Protein 3A1S (pdb70)

Structure (mmCIF, N/CA/C/O backbone):
data_3A1S
#
_entry.id   3A1S
#
_cell.length_a   107.166
_cell.length_b   109.723
_cell.length_c   46.496
_cell.angle_alpha   90.00
_cell.angle_beta   90.00
_cell.angle_gamma   90.00
#
_symmetry.space_group_name_H-M   'P 21 21 2'
#
loop_
_entity.id
_entity.type
_entity.pdbx_description
1 polymer 'Iron(II) transport protein B'
2 non-polymer "GUANOSINE-5'-DIPHOSPHATE"
3 non-polymer 'MAGNESIUM ION'
4 non-polymer (4R)-2-METHYLPENTANE-2,4-DIOL
5 non-polymer (4S)-2-METHYL-2,4-PENTANEDIOL
6 water water
#
loop_
_atom_site.group_PDB
_atom_site.id
_atom_site.type_symbol
_atom_site.label_atom_id
_atom_site.label_alt_id
_atom_site.label_comp_id
_atom_site.label_asym_id
_atom_site.label_entity_id
_atom_site.label_seq_id
_atom_site.pdbx_PDB_ins_code
_atom_site.Cartn_x
_atom_site.Cartn_y
_atom_site.Cartn_z
_atom_site.occupancy
_atom_site.B_iso_or_equiv
_atom_site.auth_seq_id
_atom_site.auth_comp_id
_atom_site.auth_asym_id
_atom_site.auth_atom_id
_atom_site.pdbx_PDB_model_num
ATOM 1 N N . LEU A 1 3 ? 0.010 15.774 -40.429 1.00 31.58 14 LEU A N 1
ATOM 2 C CA . LEU A 1 3 ? 0.144 15.289 -39.061 1.00 35.32 14 LEU A CA 1
ATOM 3 C C . LEU A 1 3 ? -1.015 14.377 -38.661 1.00 39.61 14 LEU A C 1
ATOM 4 O O . LEU A 1 3 ? -2.128 14.504 -39.175 1.00 33.00 14 LEU A O 1
ATOM 9 N N . HIS A 1 4 ? -0.741 13.456 -37.742 1.00 39.03 15 HIS A N 1
ATOM 10 C CA . HIS A 1 4 ? -1.770 12.581 -37.190 1.00 43.27 15 HIS A CA 1
ATOM 11 C C . HIS A 1 4 ? -2.247 13.132 -35.850 1.00 34.24 15 HIS A C 1
ATOM 12 O O . HIS A 1 4 ? -1.633 12.885 -34.813 1.00 37.60 15 HIS A O 1
ATOM 27 N N . VAL A 1 6 ? -4.467 14.134 -32.508 1.00 24.16 17 VAL A N 1
ATOM 28 C CA . VAL A 1 6 ? -5.394 13.719 -31.470 1.00 24.45 17 VAL A CA 1
ATOM 29 C C . VAL A 1 6 ? -5.626 14.923 -30.582 1.00 23.35 17 VAL A C 1
ATOM 30 O O . VAL A 1 6 ? -4.678 15.460 -30.014 1.00 24.32 17 VAL A O 1
ATOM 34 N N . LYS A 1 7 ? -6.875 15.365 -30.474 1.00 18.24 18 LYS A N 1
ATOM 35 C CA . LYS A 1 7 ? -7.188 16.489 -29.605 1.00 19.58 18 LYS A CA 1
ATOM 36 C C . LYS A 1 7 ? -7.670 15.996 -28.242 1.00 18.63 18 LYS A C 1
ATOM 37 O O . LYS A 1 7 ? -8.611 15.208 -28.147 1.00 19.43 18 LYS A O 1
ATOM 43 N N . VAL A 1 8 ? -7.012 16.467 -27.190 1.00 18.04 19 VAL A N 1
ATOM 44 C CA . VAL A 1 8 ? -7.267 15.977 -25.845 1.00 15.64 19 VAL A CA 1
ATOM 45 C C . VAL A 1 8 ? -7.565 17.144 -24.918 1.00 15.18 19 VAL A C 1
ATOM 46 O O . VAL A 1 8 ? -6.821 18.125 -24.885 1.00 18.47 19 VAL A O 1
ATOM 50 N N . ALA A 1 9 ? -8.661 17.040 -24.173 1.00 14.07 20 ALA A N 1
ATOM 51 C CA . ALA A 1 9 ? -9.000 18.042 -23.173 1.00 16.16 20 ALA A CA 1
ATOM 52 C C . ALA A 1 9 ? -8.541 17.576 -21.802 1.00 14.44 20 ALA A C 1
ATOM 53 O O . ALA A 1 9 ? -8.704 16.406 -21.456 1.00 15.13 20 ALA A O 1
ATOM 55 N N . LEU A 1 10 ? -7.969 18.497 -21.031 1.00 13.77 21 LEU A N 1
ATOM 56 C CA . LEU A 1 10 ? -7.622 18.240 -19.639 1.00 12.66 21 LEU A CA 1
ATOM 57 C C . LEU A 1 10 ? -8.699 18.847 -18.765 1.00 13.25 21 LEU A C 1
ATOM 58 O O . LEU A 1 10 ? -8.856 20.075 -18.718 1.00 12.10 21 LEU A O 1
ATOM 63 N N . ALA A 1 11 ? -9.453 17.986 -18.091 1.00 13.03 22 ALA A N 1
ATOM 64 C CA . ALA A 1 11 ? -10.490 18.431 -17.179 1.00 11.32 22 ALA A CA 1
ATOM 65 C C . ALA A 1 11 ? -10.088 18.121 -15.749 1.00 10.93 22 ALA A C 1
ATOM 66 O O . ALA A 1 11 ? -9.360 17.156 -15.494 1.00 13.54 22 ALA A O 1
ATOM 68 N N . GLY A 1 12 ? -10.555 18.935 -14.811 1.00 11.30 23 GLY A N 1
ATOM 69 C CA . GLY A 1 12 ? -10.293 18.656 -13.409 1.00 10.81 23 GLY A CA 1
ATOM 70 C C . GLY A 1 12 ? -10.731 19.767 -12.487 1.00 10.18 23 GLY A C 1
ATOM 71 O O . GLY A 1 12 ? -10.991 20.884 -12.932 1.00 13.65 23 GLY A O 1
ATOM 72 N N . CYS A 1 13 ? -10.800 19.460 -11.196 1.00 10.69 24 CYS A N 1
ATOM 73 C CA . CYS A 1 13 ? -11.109 20.469 -10.193 1.00 10.55 24 CYS A CA 1
ATOM 74 C C . CYS A 1 13 ? -9.943 21.432 -10.093 1.00 10.26 24 CYS A C 1
ATOM 75 O O . CYS A 1 13 ? -8.849 21.125 -10.542 1.00 10.93 24 CYS A O 1
ATOM 78 N N . PRO A 1 14 ? -10.169 22.606 -9.496 1.00 10.34 25 PRO A N 1
ATOM 79 C CA . PRO A 1 14 ? -9.021 23.481 -9.239 1.00 10.71 25 PRO A CA 1
ATOM 80 C C . PRO A 1 14 ? -7.981 22.809 -8.340 1.00 14.58 25 PRO A C 1
ATOM 81 O O . PRO A 1 14 ? -8.339 22.024 -7.462 1.00 13.93 25 PRO A O 1
ATOM 85 N N . ASN A 1 15 ? -6.707 23.114 -8.567 1.00 9.72 26 ASN A N 1
ATOM 86 C CA . ASN A 1 15 ? -5.643 22.701 -7.662 1.00 10.36 26 ASN A CA 1
ATOM 87 C C . ASN A 1 15 ? -5.461 21.187 -7.562 1.00 11.55 26 ASN A C 1
ATOM 88 O O . ASN A 1 15 ? -5.178 20.665 -6.489 1.00 14.61 26 ASN A O 1
ATOM 93 N N . VAL A 1 16 ? -5.610 20.485 -8.680 1.00 12.39 27 VAL A N 1
ATOM 94 C CA . VAL A 1 16 ? -5.393 19.042 -8.685 1.00 12.74 27 VAL A CA 1
ATOM 95 C C . VAL A 1 16 ? -4.083 18.632 -9.357 1.00 12.34 27 VAL A C 1
ATOM 96 O O . VAL A 1 16 ? -3.674 17.471 -9.272 1.00 16.54 27 VAL A O 1
ATOM 100 N N . GLY A 1 17 ? -3.434 19.574 -10.034 1.00 11.37 28 GLY A N 1
ATOM 101 C CA . GLY A 1 17 ? -2.206 19.273 -10.748 1.00 10.47 28 GLY A CA 1
ATOM 102 C C . GLY A 1 17 ? -2.320 19.349 -12.262 1.00 11.63 28 GLY A C 1
ATOM 103 O O . GLY A 1 17 ? -1.475 18.802 -12.982 1.00 13.56 28 GLY A O 1
ATOM 104 N N . LYS A 1 18 ? -3.356 20.026 -12.756 1.00 11.51 29 LYS A N 1
ATOM 105 C CA . LYS A 1 18 ? -3.564 20.140 -14.200 1.00 13.54 29 LYS A CA 1
ATOM 106 C C . LYS A 1 18 ? -2.444 20.911 -14.895 1.00 12.18 29 LYS A C 1
ATOM 107 O O . LYS A 1 18 ? -1.891 20.449 -15.898 1.00 13.63 29 LYS A O 1
ATOM 113 N N . THR A 1 19 ? -2.132 22.100 -14.388 1.00 11.40 30 THR A N 1
ATOM 114 C CA . THR A 1 19 ? -1.083 22.915 -14.986 1.00 12.08 30 THR A CA 1
ATOM 115 C C . THR A 1 19 ? 0.227 22.149 -15.033 1.00 12.99 30 THR A C 1
ATOM 116 O O . THR A 1 19 ? 0.934 22.170 -16.038 1.00 14.48 30 THR A O 1
ATOM 120 N N . SER A 1 20 ? 0.555 21.472 -13.939 1.00 11.44 31 SER A N 1
ATOM 121 C CA . SER A 1 20 ? 1.818 20.745 -13.867 1.00 12.51 31 SER A CA 1
ATOM 122 C C . SER A 1 20 ? 1.878 19.599 -14.886 1.00 13.70 31 SER A C 1
ATOM 123 O O . SER A 1 20 ? 2.903 19.401 -15.544 1.00 14.34 31 SER A O 1
ATOM 126 N N . LEU A 1 21 ? 0.784 18.850 -15.014 1.00 14.23 32 LEU A N 1
ATOM 127 C CA . LEU A 1 21 ? 0.716 17.759 -15.984 1.00 11.50 32 LEU A CA 1
ATOM 128 C C . LEU A 1 21 ? 0.781 18.313 -17.408 1.00 11.55 32 LEU A C 1
ATOM 129 O O . LEU A 1 21 ? 1.504 17.785 -18.260 1.00 12.93 32 LEU A O 1
ATOM 134 N N . PHE A 1 22 ? 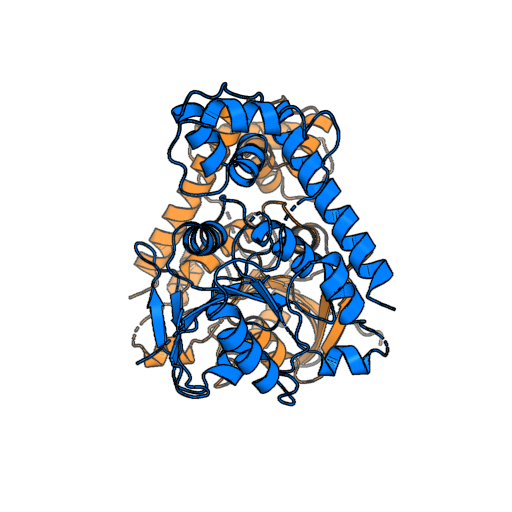0.035 19.391 -17.649 1.00 11.07 33 PHE A N 1
ATOM 135 C CA . PHE A 1 22 ? 0.066 20.094 -18.926 1.00 12.08 33 PHE A CA 1
ATOM 136 C C . PHE A 1 22 ? 1.509 20.470 -19.291 1.00 14.83 33 PHE A C 1
ATOM 137 O O . PHE A 1 22 ? 1.986 20.186 -20.397 1.00 15.62 33 PHE A O 1
ATOM 145 N N . ASN A 1 23 ? 2.204 21.108 -18.354 1.00 13.87 34 ASN A N 1
ATOM 146 C CA . ASN A 1 23 ? 3.591 21.514 -18.564 1.00 14.33 34 ASN A CA 1
ATOM 147 C C . ASN A 1 23 ? 4.526 20.329 -18.799 1.00 14.41 34 ASN A C 1
ATOM 148 O O . ASN A 1 23 ? 5.404 20.382 -19.665 1.00 16.53 34 ASN A O 1
ATOM 153 N N . ALA A 1 24 ? 4.345 19.267 -18.019 1.00 14.17 35 ALA A N 1
ATOM 154 C CA . ALA A 1 24 ? 5.183 18.077 -18.152 1.00 13.29 35 ALA A CA 1
ATOM 155 C C . ALA A 1 24 ? 5.035 17.426 -19.530 1.00 15.41 35 ALA A C 1
ATOM 156 O O . ALA A 1 24 ? 6.004 16.885 -20.083 1.00 19.71 35 ALA A O 1
ATOM 158 N N . LEU A 1 25 ? 3.830 17.494 -20.088 1.00 16.73 36 LEU A N 1
ATOM 159 C CA . LEU A 1 25 ? 3.547 16.893 -21.389 1.00 16.51 36 LEU A CA 1
ATOM 160 C C . LEU A 1 25 ? 3.942 17.782 -22.573 1.00 18.69 36 LEU A C 1
ATOM 161 O O . LEU A 1 25 ? 4.406 17.273 -23.595 1.00 20.21 36 LEU A O 1
ATOM 166 N N . THR A 1 26 ? 3.761 19.098 -22.444 1.00 18.26 37 THR A N 1
ATOM 167 C CA . THR A 1 26 ? 3.949 20.003 -23.583 1.00 16.59 37 THR A CA 1
ATOM 168 C C . THR A 1 26 ? 5.239 20.821 -23.551 1.00 21.63 37 THR A C 1
ATOM 169 O O . THR A 1 26 ? 5.653 21.371 -24.574 1.00 20.82 37 THR A O 1
ATOM 173 N N . GLY A 1 27 ? 5.868 20.910 -22.386 1.00 20.12 38 GLY A N 1
ATOM 174 C CA . GLY A 1 27 ? 7.068 21.715 -22.248 1.00 19.82 38 GLY A CA 1
ATOM 175 C C . GLY A 1 27 ? 6.821 23.162 -22.630 1.00 21.32 38 GLY A C 1
ATOM 176 O O . GLY A 1 27 ? 5.894 23.800 -22.123 1.00 21.02 38 GLY A O 1
ATOM 177 N N . THR A 1 28 ? 7.650 23.685 -23.528 1.00 24.60 39 THR A N 1
ATOM 178 C CA . THR A 1 28 ? 7.535 25.075 -23.955 1.00 29.47 39 THR A CA 1
ATOM 179 C C . THR A 1 28 ? 6.580 25.252 -25.136 1.00 26.67 39 THR A C 1
ATOM 180 O O . THR A 1 28 ? 6.358 26.370 -25.591 1.00 23.36 39 THR A O 1
ATOM 184 N N . LYS A 1 29 ? 6.024 24.151 -25.632 1.00 22.19 40 LYS A N 1
ATOM 185 C CA . LYS A 1 29 ? 5.153 24.196 -26.803 1.00 22.67 40 LYS A CA 1
ATOM 186 C C . LYS A 1 29 ? 3.704 24.468 -26.397 1.00 19.26 40 LYS A C 1
ATOM 187 O O . LYS A 1 29 ? 2.837 23.603 -26.508 1.00 17.81 40 LYS A O 1
ATOM 193 N N . GLN A 1 30 ? 3.449 25.673 -25.909 1.00 19.88 41 GLN A N 1
ATOM 194 C CA . GLN A 1 30 ? 2.113 26.042 -25.471 1.00 19.67 41 GLN A CA 1
ATOM 195 C C . GLN A 1 30 ? 1.885 27.522 -25.699 1.00 15.70 41 GLN A C 1
ATOM 196 O O . GLN A 1 30 ? 2.835 28.301 -25.820 1.00 18.87 41 GLN A O 1
ATOM 202 N N . TYR A 1 31 ? 0.619 27.909 -25.771 1.00 16.56 42 TYR A N 1
ATOM 203 C CA . TYR A 1 31 ? 0.279 29.304 -25.980 1.00 16.52 42 TYR A CA 1
ATOM 204 C C . TYR A 1 31 ? -1.086 29.607 -25.391 1.00 19.56 42 TYR A C 1
ATOM 205 O O . TYR A 1 31 ? -1.870 28.697 -25.101 1.00 16.83 42 TYR A O 1
ATOM 214 N N . VAL A 1 32 ? -1.358 30.893 -25.211 1.00 18.39 43 VAL A N 1
ATOM 215 C CA . VAL A 1 32 ? -2.596 31.329 -24.589 1.00 22.69 43 VAL A CA 1
ATOM 216 C C . VAL A 1 32 ? -3.370 32.264 -25.502 1.00 19.92 43 VAL A C 1
ATOM 217 O O . VAL A 1 32 ? -2.791 32.984 -26.320 1.00 21.68 43 VAL A O 1
ATOM 221 N N . ALA A 1 33 ? -4.686 32.241 -25.346 1.00 24.34 44 ALA A N 1
ATOM 222 C CA . ALA A 1 33 ? -5.581 33.111 -26.087 1.00 23.87 44 ALA A CA 1
ATOM 223 C C . ALA A 1 33 ? -6.805 33.296 -25.214 1.00 25.79 44 ALA A C 1
ATOM 224 O O . ALA A 1 33 ? -6.722 33.169 -23.995 1.00 27.56 44 ALA A O 1
ATOM 226 N N . ASN A 1 34 ? -7.942 33.591 -25.827 1.00 23.11 45 ASN A N 1
ATOM 227 C CA . ASN A 1 34 ? -9.187 33.673 -25.076 1.00 27.38 45 ASN A CA 1
ATOM 228 C C . ASN A 1 34 ? -10.197 32.671 -25.605 1.00 20.87 45 ASN A C 1
ATOM 229 O O . ASN A 1 34 ? -10.154 32.297 -26.781 1.00 23.87 45 ASN A O 1
ATOM 234 N N . TRP A 1 35 ? -11.095 32.219 -24.738 1.00 20.24 46 TRP A N 1
ATOM 235 C CA . TRP A 1 35 ? -12.221 31.426 -25.195 1.00 19.50 46 TRP A CA 1
ATOM 236 C C . TRP A 1 35 ? -13.146 32.362 -25.967 1.00 23.23 46 TRP A C 1
ATOM 237 O O . TRP A 1 35 ? -13.246 33.547 -25.640 1.00 29.07 46 TRP A O 1
ATOM 248 N N . PRO A 1 36 ? -13.802 31.840 -27.012 1.00 29.26 47 PRO A N 1
ATOM 249 C CA . PRO A 1 36 ? -14.628 32.666 -27.901 1.00 35.85 47 PRO A CA 1
ATOM 250 C C . PRO A 1 36 ? -15.632 33.529 -27.142 1.00 37.28 47 PRO A C 1
ATOM 251 O O . PRO A 1 36 ? -16.366 33.025 -26.293 1.00 33.59 47 PRO A O 1
ATOM 255 N N . GLY A 1 37 ? -15.650 34.822 -27.446 1.00 32.34 48 GLY A N 1
ATOM 256 C CA . GLY A 1 37 ? -16.669 35.713 -26.922 1.00 33.19 48 GLY A CA 1
ATOM 257 C C . GLY A 1 37 ? -16.464 36.161 -25.489 1.00 37.50 48 GLY A C 1
ATOM 258 O O . GLY A 1 37 ? -17.216 36.991 -24.984 1.00 41.24 48 GLY A O 1
ATOM 259 N N . VAL A 1 38 ? -15.455 35.610 -24.822 1.00 32.07 49 VAL A N 1
ATOM 260 C CA . VAL A 1 38 ? -15.136 36.038 -23.465 1.00 30.76 49 VAL A CA 1
ATOM 261 C C . VAL A 1 38 ? -13.660 36.387 -23.336 1.00 32.73 49 VAL A C 1
ATOM 262 O O . VAL A 1 38 ? -12.867 36.140 -24.246 1.00 35.88 49 VAL A O 1
ATOM 266 N N . THR A 1 39 ? -13.298 36.967 -22.199 1.00 30.78 50 THR A N 1
ATOM 267 C CA . THR A 1 39 ? -11.923 37.374 -21.961 1.00 38.00 50 THR A CA 1
ATOM 268 C C . THR A 1 39 ? -11.175 36.303 -21.177 1.00 34.12 50 THR A C 1
ATOM 269 O O . THR A 1 39 ? -9.986 36.444 -20.896 1.00 39.40 50 THR A O 1
ATOM 273 N N . VAL A 1 40 ? -11.878 35.225 -20.838 1.00 30.14 51 VAL A N 1
ATOM 274 C CA . VAL A 1 40 ? -11.283 34.121 -20.091 1.00 25.06 51 VAL A CA 1
ATOM 275 C C . VAL A 1 40 ? -10.206 33.423 -20.914 1.00 22.60 51 VAL A C 1
ATOM 276 O O . VAL A 1 40 ? -10.437 33.046 -22.061 1.00 24.11 51 VAL A O 1
ATOM 280 N N . GLU A 1 41 ? -9.032 33.246 -20.316 1.00 27.31 52 GLU A N 1
ATOM 281 C CA . GLU A 1 41 ? -7.879 32.694 -21.020 1.00 25.90 52 GLU A CA 1
ATOM 282 C C . GLU A 1 41 ? -8.037 31.217 -21.397 1.00 23.48 52 GLU A C 1
ATOM 283 O O . GLU A 1 41 ? -8.513 30.404 -20.604 1.00 24.50 52 GLU A O 1
ATOM 289 N N . LYS A 1 42 ? -7.643 30.893 -22.624 1.00 20.88 53 LYS A N 1
ATOM 290 C CA . LYS A 1 42 ? -7.612 29.518 -23.105 1.00 18.48 53 LYS A CA 1
ATOM 291 C C . LYS A 1 42 ? -6.161 29.110 -23.313 1.00 20.32 53 LYS A C 1
ATOM 292 O O . LYS A 1 42 ? -5.413 29.804 -24.002 1.00 23.49 53 LYS A O 1
ATOM 298 N N . LYS A 1 43 ? -5.761 27.990 -22.720 1.00 17.58 54 LYS A N 1
ATOM 299 C CA . LYS A 1 43 ? -4.390 27.505 -22.866 1.00 16.74 54 LYS A CA 1
ATOM 300 C C . LYS A 1 43 ? -4.316 26.202 -23.668 1.00 14.85 54 LYS A C 1
ATOM 301 O O . LYS A 1 43 ? -5.011 25.227 -23.367 1.00 15.61 54 LYS A O 1
ATOM 307 N N . GLU A 1 44 ? -3.466 26.195 -24.687 1.00 14.36 55 GLU A N 1
ATOM 308 C CA . GLU A 1 44 ? -3.309 25.029 -25.549 1.00 15.55 55 GLU A CA 1
ATOM 309 C C . GLU A 1 44 ? -1.837 24.690 -25.722 1.00 17.13 55 GLU A C 1
ATOM 310 O O . GLU A 1 44 ? -0.972 25.559 -25.641 1.00 17.59 55 GLU A O 1
ATOM 316 N N . GLY A 1 45 ? -1.556 23.420 -25.981 1.00 15.31 56 GLY A N 1
ATOM 317 C CA . GLY A 1 45 ? -0.188 22.982 -26.164 1.00 18.80 56 GLY A CA 1
ATOM 318 C C . GLY A 1 45 ? -0.150 21.771 -27.064 1.00 17.41 56 GLY A C 1
ATOM 319 O O . GLY A 1 45 ? -1.196 21.207 -27.390 1.00 18.66 56 GLY A O 1
ATOM 320 N N . VAL A 1 46 ? 1.050 21.376 -27.469 1.00 17.19 57 VAL A N 1
ATOM 321 C CA A VAL A 1 46 ? 1.225 20.255 -28.383 0.50 17.78 57 VAL A CA 1
ATOM 322 C CA B VAL A 1 46 ? 1.211 20.234 -28.357 0.50 17.83 57 VAL A CA 1
ATOM 323 C C . VAL A 1 46 ? 2.449 19.423 -28.010 1.00 21.45 57 VAL A C 1
ATOM 324 O O . VAL A 1 46 ? 3.449 19.958 -27.532 1.00 23.70 57 VAL A O 1
ATOM 331 N N . PHE A 1 47 ? 2.367 18.118 -28.238 1.00 20.35 58 PHE A N 1
ATOM 332 C CA . PHE A 1 47 ? 3.541 17.261 -28.145 1.00 22.73 58 PHE A CA 1
ATOM 333 C C . PHE A 1 47 ? 3.392 16.135 -29.156 1.00 26.31 58 PHE A C 1
ATOM 334 O O . PHE A 1 47 ? 2.291 15.888 -29.650 1.00 21.77 58 PHE A O 1
ATOM 342 N N . THR A 1 48 ? 4.501 15.484 -29.493 1.00 23.26 59 THR A N 1
ATOM 343 C CA A THR A 1 48 ? 4.481 14.387 -30.449 0.00 21.96 59 THR A CA 1
ATOM 344 C CA B THR A 1 48 ? 4.471 14.385 -30.446 0.50 20.33 59 THR A CA 1
ATOM 345 C C . THR A 1 48 ? 4.803 13.079 -29.742 1.00 26.25 59 THR A C 1
ATOM 346 O O . THR A 1 48 ? 5.646 13.041 -28.848 1.00 28.87 59 THR A O 1
ATOM 353 N N . TYR A 1 49 ? 4.126 12.012 -30.143 1.00 27.48 60 TYR A N 1
ATOM 354 C CA . TYR A 1 49 ? 4.377 10.705 -29.559 1.00 27.23 60 TYR A CA 1
ATOM 355 C C . TYR A 1 49 ? 4.080 9.600 -30.561 1.00 32.61 60 TYR A C 1
ATOM 356 O O . TYR A 1 49 ? 2.956 9.470 -31.038 1.00 26.48 60 TYR A O 1
ATOM 365 N N . LYS A 1 50 ? 5.104 8.814 -30.878 1.00 33.56 61 LYS A N 1
ATOM 366 C CA . LYS A 1 50 ? 4.974 7.700 -31.813 1.00 33.97 61 LYS A CA 1
ATOM 367 C C . LYS A 1 50 ? 4.287 8.096 -33.117 1.00 37.86 61 LYS A C 1
ATOM 368 O O . LYS A 1 50 ? 3.438 7.364 -33.629 1.00 38.70 61 LYS A O 1
ATOM 374 N N . GLY A 1 51 ? 4.658 9.253 -33.653 1.00 34.71 62 GLY A N 1
ATOM 375 C CA . GLY A 1 51 ? 4.156 9.680 -34.945 1.00 34.39 62 GLY A CA 1
ATOM 376 C C . GLY A 1 51 ? 2.852 10.449 -34.868 1.00 34.66 62 GLY A C 1
ATOM 377 O O . GLY A 1 51 ? 2.397 11.012 -35.864 1.00 36.83 62 GLY A O 1
ATOM 378 N N . TYR A 1 52 ? 2.246 10.466 -33.686 1.00 29.97 63 TYR A N 1
ATOM 379 C CA . TYR A 1 52 ? 1.021 11.227 -33.467 1.00 27.95 63 TYR A CA 1
ATOM 380 C C . TYR A 1 52 ? 1.333 12.615 -32.933 1.00 29.61 63 TYR A C 1
ATOM 381 O O . TYR A 1 52 ? 2.317 12.818 -32.224 1.00 25.69 63 TYR A O 1
ATOM 390 N N . THR A 1 53 ? 0.483 13.572 -33.277 1.00 20.15 64 THR A N 1
ATOM 391 C CA . THR A 1 53 ? 0.581 14.906 -32.716 1.00 25.35 64 THR A CA 1
ATOM 392 C C . THR A 1 53 ? -0.585 15.095 -31.767 1.00 30.11 64 THR A C 1
ATOM 393 O O . THR A 1 53 ? -1.731 15.036 -32.187 1.00 20.81 64 THR A O 1
ATOM 397 N N . ILE A 1 54 ? -0.292 15.305 -30.489 1.00 22.66 65 ILE A N 1
ATOM 398 C CA . ILE A 1 54 ? -1.341 15.501 -29.498 1.00 19.65 65 ILE A CA 1
ATOM 399 C C . ILE A 1 54 ? -1.512 16.980 -29.192 1.00 18.38 65 ILE A C 1
ATOM 400 O O . ILE A 1 54 ? -0.560 17.656 -28.799 1.00 20.49 65 ILE A O 1
ATOM 405 N N . ASN A 1 55 ? -2.732 17.468 -29.396 1.00 18.16 66 ASN A N 1
ATOM 406 C CA . ASN A 1 55 ? -3.100 18.848 -29.111 1.00 17.22 66 ASN A CA 1
ATOM 407 C C . ASN A 1 55 ? -3.835 18.870 -27.779 1.00 16.75 66 ASN A C 1
ATOM 408 O O . ASN A 1 55 ? -4.942 18.357 -27.661 1.00 18.36 66 ASN A O 1
ATOM 413 N N . LEU A 1 56 ? -3.189 19.442 -26.774 1.00 18.13 67 LEU A N 1
ATOM 414 C CA A LEU A 1 56 ? -3.727 19.461 -25.417 0.50 17.94 67 LEU A CA 1
ATOM 415 C CA B LEU A 1 56 ? -3.724 19.453 -25.423 0.50 17.86 67 LEU A CA 1
ATOM 416 C C . LEU A 1 56 ? -4.394 20.789 -25.127 1.00 13.79 67 LEU A C 1
ATOM 417 O O . LEU A 1 56 ? -3.816 21.844 -25.359 1.00 18.42 67 LEU A O 1
ATOM 426 N N . ILE A 1 57 ? -5.614 20.738 -24.614 1.00 14.73 68 ILE A N 1
ATOM 427 C CA A ILE A 1 57 ? -6.296 21.960 -24.214 0.50 17.34 68 ILE A CA 1
ATOM 428 C CA B ILE A 1 57 ? -6.336 21.947 -24.227 0.50 17.31 68 ILE A CA 1
ATOM 429 C C . ILE A 1 57 ? -6.720 21.883 -22.750 1.00 19.10 68 ILE A C 1
ATOM 430 O O . ILE A 1 57 ? -7.449 20.983 -22.350 1.00 21.20 68 ILE A O 1
ATOM 439 N N . ASP A 1 58 ? -6.228 22.828 -21.947 1.00 19.82 69 ASP A N 1
ATOM 440 C CA . ASP A 1 58 ? -6.502 22.835 -20.507 1.00 20.10 69 ASP A CA 1
ATOM 441 C C . ASP A 1 58 ? -7.814 23.568 -20.244 1.00 24.12 69 ASP A C 1
ATOM 442 O O . ASP A 1 58 ? -7.958 24.734 -20.576 1.00 34.60 69 ASP A O 1
ATOM 447 N N . LEU A 1 59 ? -8.782 22.873 -19.667 1.00 13.31 70 LEU A N 1
ATOM 448 C CA . LEU A 1 59 ? -10.055 23.500 -19.348 1.00 11.53 70 LEU A CA 1
ATOM 449 C C . LEU A 1 59 ? -9.954 24.214 -18.013 1.00 15.54 70 LEU A C 1
ATOM 450 O O . LEU A 1 59 ? -9.126 23.857 -17.183 1.00 12.54 70 LEU A O 1
ATOM 455 N N . PRO A 1 60 ? -10.792 25.241 -17.804 1.00 9.92 71 PRO A N 1
ATOM 456 C CA . PRO A 1 60 ? -10.842 25.883 -16.485 1.00 9.52 71 PRO A CA 1
ATOM 457 C C . PRO A 1 60 ? -11.123 24.843 -15.409 1.00 8.67 71 PRO A C 1
ATOM 458 O O . PRO A 1 60 ? -11.894 23.912 -15.664 1.00 11.55 71 PRO A O 1
ATOM 462 N N . GLY A 1 61 ? -10.501 24.985 -14.237 1.00 10.01 72 GLY A N 1
ATOM 463 C CA . GLY A 1 61 ? -10.802 24.116 -13.110 1.00 11.97 72 GLY A CA 1
ATOM 464 C C . GLY A 1 61 ? -12.274 24.213 -12.752 1.00 9.44 72 GLY A C 1
ATOM 465 O O . GLY A 1 61 ? -12.835 25.315 -12.670 1.00 12.15 72 GLY A O 1
ATOM 466 N N . THR A 1 62 ? -12.905 23.056 -12.544 1.00 9.57 73 THR A N 1
ATOM 467 C CA . THR A 1 62 ? -14.329 22.987 -12.233 1.00 10.44 73 THR A CA 1
ATOM 468 C C . THR A 1 62 ? -14.598 21.967 -11.127 1.00 9.82 73 THR A C 1
ATOM 469 O O . THR A 1 62 ? -14.204 20.803 -11.247 1.00 12.99 73 THR A O 1
ATOM 473 N N . TYR A 1 63 ? -15.279 22.375 -10.059 1.00 9.73 74 TYR A N 1
ATOM 474 C CA . TYR A 1 63 ? -15.653 21.402 -9.028 1.00 12.15 74 TYR A CA 1
ATOM 475 C C . TYR A 1 63 ? -16.750 20.452 -9.509 1.00 16.30 74 TYR A C 1
ATOM 476 O O . TYR A 1 63 ? -16.804 19.277 -9.120 1.00 16.80 74 TYR A O 1
ATOM 485 N N . SER A 1 64 ? -17.630 20.977 -10.351 1.00 14.44 75 SER A N 1
ATOM 486 C CA . SER A 1 64 ? -18.698 20.196 -10.954 1.00 15.41 75 SER A CA 1
ATOM 487 C C . SER A 1 64 ? -19.063 20.877 -12.264 1.00 15.68 75 SER A C 1
ATOM 488 O O . SER A 1 64 ? -18.560 21.964 -12.567 1.00 17.79 75 SER A O 1
ATOM 491 N N . LEU A 1 65 ? -19.932 20.247 -13.044 1.00 14.96 76 LEU A N 1
ATOM 492 C CA . LEU A 1 65 ? -20.266 20.773 -14.365 1.00 15.63 76 LEU A CA 1
ATOM 493 C C . LEU A 1 65 ? -21.720 21.235 -14.452 1.00 14.30 76 LEU A C 1
ATOM 494 O O . LEU A 1 65 ? -22.538 20.664 -15.186 1.00 15.67 76 LEU A O 1
ATOM 499 N N . GLY A 1 66 ? -22.026 22.270 -13.675 1.00 16.35 77 GLY A N 1
ATOM 500 C CA . GLY A 1 66 ? -23.302 22.952 -13.763 1.00 17.29 77 GLY A CA 1
ATOM 501 C C . GLY A 1 66 ? -23.220 24.030 -14.825 1.00 20.28 77 GLY A C 1
ATOM 502 O O . GLY A 1 66 ? -22.402 23.945 -15.744 1.00 16.80 77 GLY A O 1
ATOM 503 N N . TYR A 1 67 ? -24.053 25.055 -14.700 1.00 17.01 78 TYR A N 1
ATOM 504 C CA . TYR A 1 67 ? -24.108 26.092 -15.721 1.00 17.70 78 TYR A CA 1
ATOM 505 C C . TYR A 1 67 ? -24.477 27.433 -15.100 1.00 21.28 78 TYR A C 1
ATOM 506 O O . TYR A 1 67 ? -25.328 28.153 -15.623 1.00 24.23 78 TYR A O 1
ATOM 515 N N . SER A 1 68 ? -23.833 27.761 -13.982 1.00 21.26 79 SER A N 1
ATOM 516 C CA . SER A 1 68 ? -24.146 28.982 -13.242 1.00 26.30 79 SER A CA 1
ATOM 517 C C . SER A 1 68 ? -22.918 29.858 -13.002 1.00 22.94 79 SER A C 1
ATOM 518 O O . SER A 1 68 ? -22.969 30.834 -12.250 1.00 30.29 79 SER A O 1
ATOM 521 N N . SER A 1 69 ? -21.818 29.492 -13.644 1.00 19.03 80 SER A N 1
ATOM 522 C CA A SER A 1 69 ? -20.597 30.283 -13.610 0.50 16.16 80 SER A CA 1
ATOM 523 C CA B SER A 1 69 ? -20.596 30.282 -13.610 0.50 16.10 80 SER A CA 1
ATOM 524 C C . SER A 1 69 ? -19.929 30.185 -14.974 1.00 16.88 80 SER A C 1
ATOM 525 O O . SER A 1 69 ? -20.070 29.179 -15.665 1.00 20.44 80 SER A O 1
ATOM 530 N N . ILE A 1 70 ? -19.202 31.223 -15.368 1.00 17.74 81 ILE A N 1
ATOM 531 C CA . ILE A 1 70 ? -18.583 31.204 -16.688 1.00 18.87 81 ILE A CA 1
ATOM 532 C C . ILE A 1 70 ? -17.563 30.069 -16.841 1.00 14.59 81 ILE A C 1
ATOM 533 O O . ILE A 1 70 ? -17.450 29.484 -17.912 1.00 15.53 81 ILE A O 1
ATOM 538 N N . ASP A 1 71 ? -16.838 29.741 -15.774 1.00 14.80 82 ASP A N 1
ATOM 539 C CA . ASP A 1 71 ? -15.846 28.665 -15.851 1.00 14.60 82 ASP A CA 1
ATOM 540 C C . ASP A 1 71 ? -16.488 27.309 -16.127 1.00 14.45 82 ASP A C 1
ATOM 541 O O . ASP A 1 71 ? -15.970 26.516 -16.917 1.00 14.24 82 ASP A O 1
ATOM 546 N N . GLU A 1 72 ? -17.611 27.032 -15.477 1.00 12.80 83 GLU A N 1
ATOM 547 C CA . GLU A 1 72 ? -18.296 25.767 -15.727 1.00 14.59 83 GLU A CA 1
ATOM 548 C C . GLU A 1 72 ? -18.946 25.775 -17.114 1.00 14.93 83 GLU A C 1
ATOM 549 O O . GLU A 1 72 ? -19.012 24.738 -17.786 1.00 15.96 83 GLU A O 1
ATOM 555 N N . LYS A 1 73 ? -19.411 26.945 -17.549 1.00 14.10 84 LYS A N 1
ATOM 556 C CA . LYS A 1 73 ? -20.003 27.064 -18.873 1.00 16.22 84 LYS A CA 1
ATOM 557 C C . LYS A 1 73 ? -18.954 26.770 -19.943 1.00 16.22 84 LYS A C 1
ATOM 558 O O . LYS A 1 73 ? -19.208 26.003 -20.870 1.00 14.95 84 LYS A O 1
ATOM 564 N N . ILE A 1 74 ? -17.774 27.369 -19.805 1.00 12.89 85 ILE A N 1
ATOM 565 C CA . ILE A 1 74 ? -16.704 27.138 -20.769 1.00 13.45 85 ILE A CA 1
ATOM 566 C C . ILE A 1 74 ? -16.278 25.673 -20.808 1.00 10.75 85 ILE A C 1
ATOM 567 O O . ILE A 1 74 ? -16.205 25.066 -21.883 1.00 11.96 85 ILE A O 1
ATOM 572 N N . ALA A 1 75 ? -15.989 25.105 -19.642 1.00 12.87 86 ALA A N 1
ATOM 573 C CA . ALA A 1 75 ? -15.577 23.706 -19.578 1.00 12.65 86 ALA A CA 1
ATOM 574 C C . ALA A 1 75 ? -16.644 22.763 -20.137 1.00 11.32 86 ALA A C 1
ATOM 575 O O . ALA A 1 75 ? -16.347 21.895 -20.964 1.00 12.38 86 ALA A O 1
ATOM 577 N N . ARG A 1 76 ? -17.884 22.925 -19.691 1.00 13.91 87 ARG A N 1
ATOM 578 C CA . ARG A 1 76 ? -18.929 21.985 -20.101 1.00 14.42 87 ARG A CA 1
ATOM 579 C C . ARG A 1 76 ? -19.298 22.151 -21.570 1.00 15.21 87 ARG A C 1
ATOM 580 O O . ARG A 1 76 ? -19.526 21.165 -22.277 1.00 16.88 87 ARG A O 1
ATOM 588 N N . ASP A 1 77 ? -19.379 23.394 -22.031 1.00 14.52 88 ASP A N 1
ATOM 589 C CA . ASP A 1 77 ? -19.629 23.627 -23.446 1.00 15.52 88 ASP A CA 1
ATOM 590 C C . ASP A 1 77 ? -18.584 22.900 -24.280 1.00 15.24 88 ASP A C 1
ATOM 591 O O . ASP A 1 77 ? -18.917 22.258 -25.272 1.00 15.97 88 ASP A O 1
ATOM 596 N N . TYR A 1 78 ? -17.315 23.009 -23.891 1.00 12.80 89 TYR A N 1
ATOM 597 C CA . TYR A 1 78 ? -16.273 22.373 -24.681 1.00 13.23 89 TYR A CA 1
ATOM 598 C C . TYR A 1 78 ? -16.426 20.858 -24.653 1.00 15.34 89 TYR A C 1
ATOM 599 O O . TYR A 1 78 ? -16.340 20.192 -25.695 1.00 14.95 89 TYR A O 1
ATOM 608 N N . LEU A 1 79 ? -16.669 20.313 -23.465 1.00 14.72 90 LEU A N 1
ATOM 609 C CA . LEU A 1 79 ? -16.795 18.868 -23.327 1.00 13.67 90 LEU A CA 1
ATOM 610 C C . LEU A 1 79 ? -17.970 18.337 -24.140 1.00 13.99 90 LEU A C 1
ATOM 611 O O . LEU A 1 79 ? -17.886 17.264 -24.729 1.00 20.09 90 LEU A O 1
ATOM 616 N N . LEU A 1 80 ? -19.059 19.100 -24.180 1.00 17.07 91 LEU A N 1
ATOM 617 C CA . LEU A 1 80 ? -20.282 18.641 -24.828 1.00 18.88 91 LEU A CA 1
ATOM 618 C C . LEU A 1 80 ? -20.365 18.991 -26.311 1.00 19.92 91 LEU A C 1
ATOM 619 O O . LEU A 1 80 ? -20.969 18.253 -27.092 1.00 23.89 91 LEU A O 1
ATOM 624 N N . LYS A 1 81 ? -19.758 20.107 -26.698 1.00 20.64 92 LYS A N 1
ATOM 625 C CA . LYS A 1 81 ? -19.950 20.650 -28.038 1.00 22.14 92 LYS A CA 1
ATOM 626 C C . LYS A 1 81 ? -18.641 20.879 -28.793 1.00 25.80 92 LYS A C 1
ATOM 627 O O . LYS A 1 81 ? -18.652 21.352 -29.932 1.00 25.38 92 LYS A O 1
ATOM 633 N N . GLY A 1 82 ? -17.523 20.547 -28.153 1.00 24.03 93 GLY A N 1
ATOM 634 C CA . GLY A 1 82 ? -16.204 20.801 -28.707 1.00 22.87 93 GLY A CA 1
ATOM 635 C C . GLY A 1 82 ? -15.645 19.668 -29.545 1.00 20.59 93 GLY A C 1
ATOM 636 O O . GLY A 1 82 ? -16.357 18.722 -29.890 1.00 23.90 93 GLY A O 1
ATOM 637 N N . ASP A 1 83 ? -14.360 19.762 -29.873 1.00 24.14 94 ASP A N 1
ATOM 638 C CA . ASP A 1 83 ? -13.749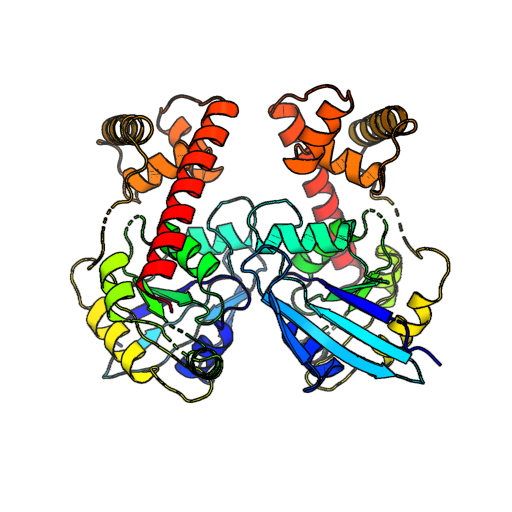 18.841 -30.827 1.00 23.15 94 ASP A CA 1
ATOM 639 C C . ASP A 1 83 ? -12.725 17.880 -30.222 1.00 21.66 94 ASP A C 1
ATOM 640 O O . ASP A 1 83 ? -11.888 17.335 -30.940 1.00 24.18 94 ASP A O 1
ATOM 645 N N . ALA A 1 84 ? -12.791 17.656 -28.915 1.00 19.85 95 ALA A N 1
ATOM 646 C CA . ALA A 1 84 ? -11.859 16.720 -28.293 1.00 18.63 95 ALA A CA 1
ATOM 647 C C . ALA A 1 84 ? -12.160 15.286 -28.713 1.00 18.72 95 ALA A C 1
ATOM 648 O O . ALA A 1 84 ? -13.317 14.873 -28.760 1.00 19.01 95 ALA A O 1
ATOM 650 N N . ASP A 1 85 ? -11.110 14.536 -29.024 1.00 17.85 96 ASP A N 1
ATOM 651 C CA . ASP A 1 85 ? -11.238 13.112 -29.318 1.00 21.94 96 ASP A CA 1
ATOM 652 C C . ASP A 1 85 ? -11.345 12.308 -28.029 1.00 21.05 96 ASP A C 1
ATOM 653 O O . ASP A 1 85 ? -11.957 11.235 -27.996 1.00 22.72 96 ASP A O 1
ATOM 658 N N . LEU A 1 86 ? -10.741 12.832 -26.968 1.00 18.91 97 LEU A N 1
ATOM 659 C CA . LEU A 1 86 ? -10.829 12.205 -25.656 1.00 18.12 97 LEU A CA 1
ATOM 660 C C . LEU A 1 86 ? -10.521 13.215 -24.555 1.00 14.93 97 LEU A C 1
ATOM 661 O O . LEU A 1 86 ? -10.015 14.317 -24.814 1.00 15.94 97 LEU A O 1
ATOM 666 N N . VAL A 1 87 ? -10.851 12.836 -23.330 1.00 13.57 98 VAL A N 1
ATOM 667 C CA . VAL A 1 87 ? -10.671 13.692 -22.173 1.00 13.37 98 VAL A CA 1
ATOM 668 C C . VAL A 1 87 ? -9.775 12.999 -21.161 1.00 15.80 98 VAL A C 1
ATOM 669 O O . VAL A 1 87 ? -9.940 11.811 -20.891 1.00 15.32 98 VAL A O 1
ATOM 673 N N . ILE A 1 88 ? -8.820 13.737 -20.612 1.00 12.77 99 ILE A N 1
ATOM 674 C CA . ILE A 1 88 ? -8.079 13.254 -19.464 1.00 11.03 99 ILE A CA 1
ATOM 675 C C . ILE A 1 88 ? -8.630 13.972 -18.254 1.00 9.09 99 ILE A C 1
ATOM 676 O O . ILE A 1 88 ? -8.591 15.203 -18.187 1.00 12.00 99 ILE A O 1
ATOM 681 N N . LEU A 1 89 ? -9.185 13.204 -17.322 1.00 10.97 100 LEU A N 1
ATOM 682 C CA . LEU A 1 89 ? -9.632 13.756 -16.055 1.00 10.90 100 LEU A CA 1
ATOM 683 C C . LEU A 1 89 ? -8.442 13.689 -15.105 1.00 9.99 100 LEU A C 1
ATOM 684 O O . 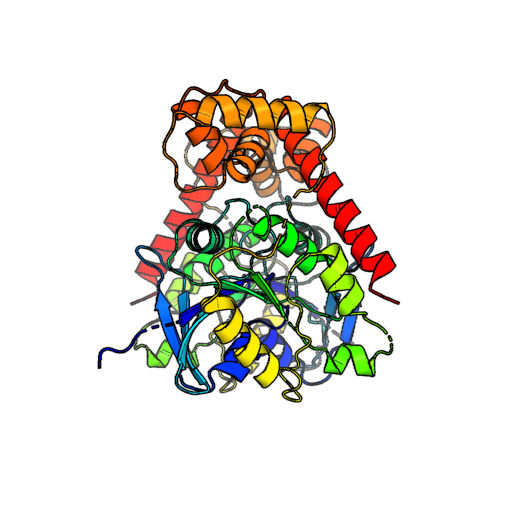LEU A 1 89 ? -7.950 12.607 -14.784 1.00 11.38 100 LEU A O 1
ATOM 689 N N . VAL A 1 90 ? -7.941 14.855 -14.706 1.00 11.15 101 VAL A N 1
ATOM 690 C CA . VAL A 1 90 ? -6.784 14.911 -13.823 1.00 11.82 101 VAL A CA 1
ATOM 691 C C . VAL A 1 90 ? -7.284 14.906 -12.397 1.00 10.55 101 VAL A C 1
ATOM 692 O O . VAL A 1 90 ? -7.989 15.820 -11.977 1.00 12.30 101 VAL A O 1
ATOM 696 N N . ALA A 1 91 ? -6.930 13.862 -11.655 1.00 13.64 102 ALA A N 1
ATOM 697 C CA . ALA A 1 91 ? -7.396 13.711 -10.287 1.00 13.75 102 ALA A CA 1
ATOM 698 C C . ALA A 1 91 ? -6.231 13.872 -9.321 1.00 10.95 102 ALA A C 1
ATOM 699 O O . ALA A 1 91 ? -5.123 13.433 -9.613 1.00 12.72 102 ALA A O 1
ATOM 701 N N . ASP A 1 92 ? -6.481 14.505 -8.178 1.00 13.42 103 ASP A N 1
ATOM 702 C CA . ASP A 1 92 ? -5.481 14.584 -7.123 1.00 17.93 103 ASP A CA 1
ATOM 703 C C . ASP A 1 92 ? -5.506 13.264 -6.361 1.00 18.94 103 ASP A C 1
ATOM 704 O O . ASP A 1 92 ? -6.473 12.972 -5.669 1.00 18.68 103 ASP A O 1
ATOM 709 N N . SER A 1 93 ? -4.455 12.464 -6.493 1.00 15.01 104 SER A N 1
ATOM 710 C CA A SER A 1 93 ? -4.406 11.152 -5.852 0.50 15.13 104 SER A CA 1
ATOM 711 C CA B SER A 1 93 ? -4.436 11.149 -5.859 0.50 15.20 104 SER A CA 1
ATOM 712 C C . SER A 1 93 ? -4.510 11.230 -4.334 1.00 16.17 104 SER A C 1
ATOM 713 O O . SER A 1 93 ? -4.976 10.294 -3.686 1.00 18.21 104 SER A O 1
ATOM 718 N N . VAL A 1 94 ? -4.062 12.346 -3.765 1.00 19.05 105 VAL A N 1
ATOM 719 C CA . VAL A 1 94 ? -4.042 12.501 -2.315 1.00 22.94 105 VAL A CA 1
ATOM 720 C C . VAL A 1 94 ? -5.409 12.915 -1.797 1.00 25.08 105 VAL A C 1
ATOM 721 O O . VAL A 1 94 ? -5.780 12.624 -0.663 1.00 29.48 105 VAL A O 1
ATOM 725 N N . ASN A 1 95 ? -6.153 13.587 -2.666 1.00 19.96 106 ASN A N 1
ATOM 726 C CA A ASN A 1 95 ? -7.457 14.142 -2.312 0.50 18.11 106 ASN A CA 1
ATOM 727 C CA B ASN A 1 95 ? -7.424 14.183 -2.331 0.50 18.31 106 ASN A CA 1
ATOM 728 C C . ASN A 1 95 ? -8.445 13.837 -3.426 1.00 17.41 106 ASN A C 1
ATOM 729 O O . ASN A 1 95 ? -8.897 14.718 -4.145 1.00 20.33 106 ASN A O 1
ATOM 738 N N . PRO A 1 96 ? -8.790 12.549 -3.571 1.00 16.10 107 PRO A N 1
ATOM 739 C CA . PRO A 1 96 ? -9.522 12.057 -4.747 1.00 18.07 107 PRO A CA 1
ATOM 740 C C . PRO A 1 96 ? -11.026 12.326 -4.830 1.00 15.99 107 PRO A C 1
ATOM 741 O O . PRO A 1 96 ? -11.555 12.304 -5.936 1.00 14.42 107 PRO A O 1
ATOM 745 N N . GLU A 1 97 ? -11.705 12.548 -3.709 1.00 17.43 108 GLU A N 1
ATOM 746 C CA . GLU A 1 97 ? -13.172 12.518 -3.702 1.00 17.71 108 GLU A CA 1
ATOM 747 C C . GLU A 1 97 ? -13.872 13.471 -4.688 1.00 18.47 108 GLU A C 1
ATOM 748 O O . GLU A 1 97 ? -14.743 13.051 -5.451 1.00 18.71 108 GLU A O 1
ATOM 754 N N . GLN A 1 98 ? -13.518 14.749 -4.669 1.00 16.54 109 GLN A N 1
ATOM 755 C CA . GLN A 1 98 ? -14.177 15.682 -5.579 1.00 16.93 109 GLN A CA 1
ATOM 756 C C . GLN A 1 98 ? -13.818 15.416 -7.047 1.00 12.80 109 GLN A C 1
ATOM 757 O O . GLN A 1 98 ? -14.653 15.590 -7.937 1.00 14.03 109 GLN A O 1
ATOM 763 N N . SER A 1 99 ? -12.578 15.000 -7.297 1.00 13.74 110 SER A N 1
ATOM 764 C CA . SER A 1 99 ? -12.153 14.621 -8.642 1.00 12.74 110 SER A CA 1
ATOM 765 C C . SER A 1 99 ? -13.008 13.474 -9.185 1.00 11.72 110 SER A C 1
ATOM 766 O O . SER A 1 99 ? -13.410 13.484 -10.354 1.00 12.41 110 SER A O 1
ATOM 769 N N . LEU A 1 100 ? -13.273 12.480 -8.342 1.00 12.06 111 LEU A N 1
ATOM 770 C CA . LEU A 1 100 ? -14.050 11.326 -8.780 1.00 13.04 111 LEU A CA 1
ATOM 771 C C . LEU A 1 100 ? -15.514 11.702 -9.003 1.00 12.66 111 LEU A C 1
ATOM 772 O O . LEU A 1 100 ? -16.183 11.124 -9.859 1.00 12.76 111 LEU A O 1
ATOM 777 N N . TYR A 1 101 ? -16.009 12.670 -8.236 1.00 13.37 112 TYR A N 1
ATOM 778 C CA . TYR A 1 101 ? -17.369 13.151 -8.439 1.00 16.01 112 TYR A CA 1
ATOM 779 C C . TYR A 1 101 ? -17.471 13.810 -9.814 1.00 15.67 112 TYR A C 1
ATOM 780 O O . TYR A 1 101 ? -18.390 13.539 -10.585 1.00 14.30 112 TYR A O 1
ATOM 789 N N . LEU A 1 102 ? -16.523 14.692 -10.111 1.00 12.71 113 LEU A N 1
ATOM 790 C CA . LEU A 1 102 ? -16.469 15.336 -11.414 1.00 13.65 113 LEU A CA 1
ATOM 791 C C . LEU A 1 102 ? -16.341 14.299 -12.529 1.00 13.22 113 LEU A C 1
ATOM 792 O O . LEU A 1 102 ? -16.960 14.426 -13.589 1.00 13.53 113 LEU A O 1
ATOM 797 N N . LEU A 1 103 ? -15.528 13.276 -12.289 1.00 11.70 114 LEU A N 1
ATOM 798 C CA . LEU A 1 103 ? -15.344 12.215 -13.270 1.00 11.39 114 LEU A CA 1
ATOM 799 C C . LEU A 1 103 ? -16.670 11.547 -13.623 1.00 11.78 114 LEU A C 1
ATOM 800 O O . LEU A 1 103 ? -16.945 11.289 -14.798 1.00 13.60 114 LEU A O 1
ATOM 805 N N . LEU A 1 104 ? -17.488 11.257 -12.611 1.00 15.23 115 LEU A N 1
ATOM 806 C CA . LEU A 1 104 ? -18.768 10.596 -12.859 1.00 15.40 115 LEU A CA 1
ATOM 807 C C . LEU A 1 104 ? -19.649 11.445 -13.768 1.00 16.17 115 LEU A C 1
ATOM 808 O O . LEU A 1 104 ? -20.332 10.918 -14.648 1.00 16.45 115 LEU A O 1
ATOM 813 N N . GLU A 1 105 ? -19.628 12.761 -13.563 1.00 14.39 116 GLU A N 1
ATOM 814 C CA . GLU A 1 105 ? -20.428 13.650 -14.393 1.00 17.22 116 GLU A CA 1
ATOM 815 C C . GLU A 1 105 ? -20.010 13.529 -15.850 1.00 18.83 116 GLU A C 1
ATOM 816 O O . GLU A 1 105 ? -20.851 13.518 -16.749 1.00 19.29 116 GLU A O 1
ATOM 822 N N . ILE A 1 106 ? -18.704 13.440 -16.078 1.00 14.20 117 ILE A N 1
ATOM 823 C CA . ILE A 1 106 ? -18.179 13.413 -17.437 1.00 15.05 117 ILE A CA 1
ATOM 824 C C . ILE A 1 106 ? -18.421 12.052 -18.082 1.00 15.16 117 ILE A C 1
ATOM 825 O O . ILE A 1 106 ? -18.729 11.970 -19.268 1.00 18.09 117 ILE A O 1
ATOM 830 N N . LEU A 1 107 ? -18.309 10.988 -17.293 1.00 13.10 118 LEU A N 1
ATOM 831 C CA . LEU A 1 107 ? -18.558 9.642 -17.799 1.00 16.43 118 LEU A CA 1
ATOM 832 C C . LEU A 1 107 ? -19.982 9.496 -18.333 1.00 15.35 118 LEU A C 1
ATOM 833 O O . LEU A 1 107 ? -20.211 8.817 -19.333 1.00 19.03 118 LEU A O 1
ATOM 838 N N . GLU A 1 108 ? -20.938 10.140 -17.672 1.00 15.11 119 GLU A N 1
ATOM 839 C CA . GLU A 1 108 ? -22.329 10.102 -18.126 1.00 17.96 119 GLU A CA 1
ATOM 840 C C . GLU A 1 108 ? -22.565 10.824 -19.456 1.00 21.67 119 GLU A C 1
ATOM 841 O O . GLU A 1 108 ? -23.615 10.645 -20.083 1.00 23.11 119 GLU A O 1
ATOM 855 N N . GLU A 1 110 ? -20.786 10.175 -21.971 1.00 21.31 121 GLU A N 1
ATOM 856 C CA . GLU A 1 110 ? -20.378 9.176 -22.957 1.00 27.53 121 GLU A CA 1
ATOM 857 C C . GLU A 1 110 ? -19.260 9.679 -23.866 1.00 24.34 121 GLU A C 1
ATOM 858 O O . GLU A 1 110 ? -19.340 9.578 -25.093 1.00 29.21 121 GLU A O 1
ATOM 864 N N . LYS A 1 111 ? -18.222 10.230 -23.251 1.00 24.77 122 LYS A N 1
ATOM 865 C CA . LYS A 1 111 ? -17.009 10.598 -23.964 1.00 23.82 122 LYS A CA 1
ATOM 866 C C . LYS A 1 111 ? -15.906 9.644 -23.540 1.00 19.93 122 LYS A C 1
ATOM 867 O O . LYS A 1 111 ? -15.977 9.038 -22.471 1.00 20.05 122 LYS A O 1
ATOM 873 N N . LYS A 1 112 ? -14.885 9.509 -24.376 1.00 20.30 123 LYS A N 1
ATOM 874 C CA . LYS A 1 112 ? -13.716 8.731 -24.010 1.00 17.99 123 LYS A CA 1
ATOM 875 C C . LYS A 1 112 ? -12.981 9.487 -22.930 1.00 16.48 123 LYS A C 1
ATOM 876 O O . LYS A 1 112 ? -12.645 10.660 -23.110 1.00 16.34 123 LYS A O 1
ATOM 882 N N . VAL A 1 113 ? -12.742 8.826 -21.804 1.00 14.61 124 VAL A N 1
ATOM 883 C CA . VAL A 1 113 ? -12.028 9.444 -20.700 1.00 14.59 124 VAL A CA 1
ATOM 884 C C . VAL A 1 113 ? -10.932 8.524 -20.187 1.00 13.95 124 VAL A C 1
ATOM 885 O O . VAL A 1 113 ? -11.141 7.321 -20.035 1.00 15.73 124 VAL A O 1
ATOM 889 N N . ILE A 1 114 ? -9.766 9.104 -19.924 1.00 13.60 125 ILE A N 1
ATOM 890 C CA . ILE A 1 114 ? -8.700 8.429 -19.205 1.00 14.56 125 ILE A CA 1
ATOM 891 C C . ILE A 1 114 ? -8.569 9.123 -17.859 1.00 12.98 125 ILE A C 1
ATOM 892 O O . ILE A 1 114 ? -8.580 10.353 -17.791 1.00 12.30 125 ILE A O 1
ATOM 897 N N . LEU A 1 115 ? -8.466 8.345 -16.788 1.00 12.65 126 LEU A N 1
ATOM 898 C CA . LEU A 1 115 ? -8.246 8.918 -15.466 1.00 11.57 126 LEU A CA 1
ATOM 899 C C . LEU A 1 115 ? -6.757 8.976 -15.169 1.00 11.75 126 LEU A C 1
ATOM 900 O O . LEU A 1 115 ? -6.091 7.942 -15.115 1.00 13.96 126 LEU A O 1
ATOM 905 N N . ALA A 1 116 ? -6.237 10.185 -14.988 1.00 12.53 127 ALA A N 1
ATOM 906 C CA . ALA A 1 116 ? -4.848 10.359 -14.595 1.00 12.93 127 ALA A CA 1
ATOM 907 C C . ALA A 1 116 ? -4.813 10.716 -13.116 1.00 12.82 127 ALA A C 1
ATOM 908 O O . ALA A 1 116 ? -5.217 11.813 -12.729 1.00 14.17 127 ALA A O 1
ATOM 918 N N . THR A 1 118 ? -2.812 11.920 -10.544 1.00 12.02 129 THR A N 1
ATOM 919 C CA . THR A 1 118 ? -1.524 12.591 -10.489 1.00 12.53 129 THR A CA 1
ATOM 920 C C . THR A 1 118 ? -1.057 12.876 -9.058 1.00 16.37 129 THR A C 1
ATOM 921 O O . THR A 1 118 ? -1.775 12.601 -8.087 1.00 14.51 129 THR A O 1
ATOM 925 N N . ALA A 1 119 ? 0.154 13.415 -8.941 1.00 14.48 130 ALA A N 1
ATOM 926 C CA . ALA A 1 119 ? 0.818 13.580 -7.649 1.00 12.96 130 ALA A CA 1
ATOM 927 C C . ALA A 1 119 ? 0.961 12.242 -6.941 1.00 13.65 130 ALA A C 1
ATOM 928 O O . ALA A 1 119 ? 0.910 12.178 -5.715 1.00 16.39 130 ALA A O 1
ATOM 930 N N . ILE A 1 120 ? 1.142 11.176 -7.714 1.00 16.28 131 ILE A N 1
ATOM 931 C CA . ILE A 1 120 ? 1.279 9.845 -7.136 1.00 17.35 131 ILE A CA 1
ATOM 932 C C . ILE A 1 120 ? 2.514 9.755 -6.237 1.00 20.27 131 ILE A C 1
ATOM 933 O O . ILE A 1 120 ? 2.569 8.921 -5.333 1.00 20.43 131 ILE A O 1
ATOM 938 N N . ASP A 1 121 ? 3.494 10.626 -6.471 1.00 17.39 132 ASP A N 1
ATOM 939 C CA . ASP A 1 121 ? 4.710 10.631 -5.662 1.00 19.86 132 ASP A CA 1
ATOM 940 C C . ASP A 1 121 ? 4.408 11.147 -4.262 1.00 24.05 132 ASP A C 1
ATOM 941 O O . ASP A 1 121 ? 5.008 10.704 -3.280 1.00 23.24 132 ASP A O 1
ATOM 946 N N . GLU A 1 122 ? 3.473 12.086 -4.179 1.00 22.47 133 GLU A N 1
ATOM 947 C CA . GLU A 1 122 ? 3.053 12.632 -2.895 1.00 21.62 133 GLU A CA 1
ATOM 948 C C . GLU A 1 122 ? 2.175 11.616 -2.166 1.00 23.19 133 GLU A C 1
ATOM 949 O O . GLU A 1 122 ? 2.306 11.417 -0.958 1.00 24.63 133 GLU A O 1
ATOM 955 N N . ALA A 1 123 ? 1.289 10.968 -2.913 1.00 21.98 134 ALA A N 1
ATOM 956 C CA . ALA A 1 123 ? 0.412 9.949 -2.350 1.00 25.27 134 ALA A CA 1
ATOM 957 C C . ALA A 1 123 ? 1.206 8.832 -1.668 1.00 21.75 134 ALA A C 1
ATOM 958 O O . ALA A 1 123 ? 0.882 8.427 -0.543 1.00 22.38 134 ALA A O 1
ATOM 960 N N . LYS A 1 124 ? 2.239 8.333 -2.348 1.00 23.35 135 LYS A N 1
ATOM 961 C CA . LYS A 1 124 ? 3.103 7.290 -1.794 1.00 29.13 135 LYS A CA 1
ATOM 962 C C . LYS A 1 124 ? 3.640 7.634 -0.412 1.00 25.69 135 LYS A C 1
ATOM 963 O O . LYS A 1 124 ? 3.664 6.786 0.485 1.00 33.07 135 LYS A O 1
ATOM 969 N N . LYS A 1 125 ? 4.105 8.872 -0.260 1.00 32.37 136 LYS A N 1
ATOM 970 C CA . LYS A 1 125 ? 4.738 9.316 0.980 1.00 38.82 136 LYS A CA 1
ATOM 971 C C . LYS A 1 125 ? 3.806 9.197 2.177 1.00 37.70 136 LYS A C 1
ATOM 972 O O . LYS A 1 125 ? 4.249 8.948 3.297 1.00 41.25 136 LYS A O 1
ATOM 978 N N . THR A 1 126 ? 2.514 9.386 1.934 1.00 34.99 137 THR A N 1
ATOM 979 C CA . THR A 1 126 ? 1.515 9.293 2.988 1.00 37.73 137 THR A CA 1
ATOM 980 C C . THR A 1 126 ? 1.342 7.846 3.426 1.00 35.76 137 THR A C 1
ATOM 981 O O . THR A 1 126 ? 0.727 7.566 4.456 1.00 40.28 137 THR A O 1
ATOM 985 N N . GLY A 1 127 ? 1.885 6.928 2.634 1.00 33.65 138 GLY A N 1
ATOM 986 C CA . GLY A 1 127 ? 1.776 5.511 2.922 1.00 36.59 138 GLY A CA 1
ATOM 987 C C . GLY A 1 127 ? 0.463 4.906 2.463 1.00 31.23 138 GLY A C 1
ATOM 988 O O . GLY A 1 127 ? 0.225 3.718 2.657 1.00 35.51 138 GLY A O 1
ATOM 997 N N . LYS A 1 129 ? -2.450 3.324 0.078 1.00 23.83 140 LYS A N 1
ATOM 998 C CA . LYS A 1 129 ? -2.375 2.300 -0.952 1.00 24.19 140 LYS A CA 1
ATOM 999 C C . LYS A 1 129 ? -3.511 2.470 -1.955 1.00 22.43 140 LYS A C 1
ATOM 1000 O O . LYS A 1 129 ? -4.682 2.387 -1.595 1.00 25.03 140 LYS A O 1
ATOM 1006 N N . ILE A 1 130 ? -3.160 2.719 -3.214 1.00 19.52 141 ILE A N 1
ATOM 1007 C CA . ILE A 1 130 ? -4.154 2.927 -4.256 1.00 17.57 141 ILE A CA 1
ATOM 1008 C C . ILE A 1 130 ? -4.122 1.772 -5.249 1.00 18.23 141 ILE A C 1
ATOM 1009 O O . ILE A 1 130 ? -3.085 1.485 -5.855 1.00 19.35 141 ILE A O 1
ATOM 1014 N N . ASP A 1 131 ? -5.262 1.108 -5.400 1.00 17.98 142 ASP A N 1
ATOM 1015 C CA . ASP A 1 131 ? -5.364 -0.071 -6.251 1.00 21.13 142 ASP A CA 1
ATOM 1016 C C . ASP A 1 131 ? -5.891 0.336 -7.624 1.00 19.57 142 ASP A C 1
ATOM 1017 O O . ASP A 1 131 ? -7.076 0.628 -7.783 1.00 19.19 142 ASP A O 1
ATOM 1022 N N . ARG A 1 132 ? -5.003 0.358 -8.611 1.00 18.02 143 ARG A N 1
ATOM 1023 C CA . ARG A 1 132 ? -5.367 0.800 -9.952 1.00 18.33 143 ARG A CA 1
ATOM 1024 C C . ARG A 1 132 ? -6.390 -0.128 -10.601 1.00 17.94 143 ARG A C 1
ATOM 1025 O O . ARG A 1 132 ? -7.254 0.313 -11.353 1.00 17.29 143 ARG A O 1
ATOM 1033 N N . TYR A 1 133 ? -6.278 -1.420 -10.308 1.00 19.26 144 TYR A N 1
ATOM 1034 C CA . TYR A 1 133 ? -7.229 -2.406 -10.808 1.00 21.83 144 TYR A CA 1
ATOM 1035 C C . TYR A 1 133 ? -8.647 -2.108 -10.320 1.00 19.51 144 TYR A C 1
ATOM 1036 O O . TYR A 1 133 ? -9.603 -2.162 -11.097 1.00 21.84 144 TYR A O 1
ATOM 1045 N N . GLU A 1 134 ? -8.783 -1.776 -9.039 1.00 18.70 145 GLU A N 1
ATOM 1046 C CA . GLU A 1 134 ? -10.101 -1.488 -8.475 1.00 19.70 145 GLU A CA 1
ATOM 1047 C C . GLU A 1 134 ? -10.693 -0.227 -9.102 1.00 17.17 145 GLU A C 1
ATOM 1048 O O . GLU A 1 134 ? -11.897 -0.150 -9.356 1.00 18.49 145 GLU A O 1
ATOM 1054 N N . LEU A 1 135 ? -9.847 0.764 -9.356 1.00 16.36 146 LEU A N 1
ATOM 1055 C CA . LEU A 1 135 ? -10.318 1.969 -10.024 1.00 20.66 146 LEU A CA 1
ATOM 1056 C C . LEU A 1 135 ? -10.826 1.646 -11.431 1.00 20.91 146 LEU A C 1
ATOM 1057 O O . LEU A 1 135 ? -11.897 2.094 -11.832 1.00 16.43 146 LEU A O 1
ATOM 1062 N N . GLN A 1 136 ? -10.066 0.857 -12.181 1.00 18.14 147 GLN A N 1
ATOM 1063 C CA . GLN A 1 136 ? -10.478 0.515 -13.535 1.00 18.52 147 GLN A CA 1
ATOM 1064 C C . GLN A 1 136 ? -11.764 -0.308 -13.526 1.00 19.39 147 GLN A C 1
ATOM 1065 O O . GLN A 1 136 ? -12.629 -0.143 -14.387 1.00 19.70 147 GLN A O 1
ATOM 1071 N N . LYS A 1 137 ? -11.886 -1.191 -12.541 1.00 19.20 148 LYS A N 1
ATOM 1072 C CA . LYS A 1 137 ? -13.073 -2.027 -12.412 1.00 19.56 148 LYS A CA 1
ATOM 1073 C C . LYS A 1 137 ? -14.325 -1.200 -12.123 1.00 21.77 148 LYS A C 1
ATOM 1074 O O . LYS A 1 137 ? -15.363 -1.399 -12.742 1.00 22.17 148 LYS A O 1
ATOM 1080 N N . HIS A 1 138 ? -14.214 -0.256 -11.195 1.00 19.84 149 HIS A N 1
ATOM 1081 C CA . HIS A 1 138 ? -15.373 0.510 -10.747 1.00 19.60 149 HIS A CA 1
ATOM 1082 C C . HIS A 1 138 ? -15.720 1.676 -11.668 1.00 23.72 149 HIS A C 1
ATOM 1083 O O . HIS A 1 138 ? -16.848 2.165 -11.653 1.00 23.48 149 HIS A O 1
ATOM 1090 N N . LEU A 1 139 ? -14.756 2.124 -12.464 1.00 20.23 150 LEU A N 1
ATOM 1091 C CA . LEU A 1 139 ? -14.972 3.294 -13.313 1.00 20.39 150 LEU A CA 1
ATOM 1092 C C . LEU A 1 139 ? -15.082 2.939 -14.794 1.00 20.61 150 LEU A C 1
ATOM 1093 O O . LEU A 1 139 ? -15.646 3.702 -15.580 1.00 18.75 150 LEU A O 1
ATOM 1098 N N . GLY A 1 140 ? -14.544 1.782 -15.170 1.00 20.25 151 GLY A N 1
ATOM 1099 C CA . GLY A 1 140 ? -14.666 1.297 -16.532 1.00 21.30 151 GLY A CA 1
ATOM 1100 C C . GLY A 1 140 ? -13.842 2.039 -17.567 1.00 23.11 151 GLY A C 1
ATOM 1101 O O . GLY A 1 140 ? -14.169 2.015 -18.757 1.00 23.50 151 GLY A O 1
ATOM 1102 N N . ILE A 1 141 ? -12.765 2.683 -17.125 1.00 17.23 152 ILE A N 1
ATOM 1103 C CA . ILE A 1 141 ? -11.905 3.456 -18.021 1.00 15.95 152 ILE A CA 1
ATOM 1104 C C . ILE A 1 141 ? -10.441 3.174 -17.704 1.00 14.18 152 ILE A C 1
ATOM 1105 O O . ILE A 1 141 ? -10.126 2.652 -16.633 1.00 16.41 152 ILE A O 1
ATOM 1110 N N . PRO A 1 142 ? -9.537 3.512 -18.635 1.00 16.02 153 PRO A N 1
ATOM 1111 C CA . PRO A 1 142 ? -8.107 3.371 -18.342 1.00 17.92 153 PRO A CA 1
ATOM 1112 C C . PRO A 1 142 ? -7.696 4.311 -17.218 1.00 15.03 153 PRO A C 1
ATOM 1113 O O . PRO A 1 142 ? -8.197 5.437 -17.123 1.00 15.68 153 PRO A O 1
ATOM 1117 N N . VAL A 1 143 ? -6.793 3.842 -16.369 1.00 15.07 154 VAL A N 1
ATOM 1118 C CA . VAL A 1 143 ? -6.306 4.635 -15.252 1.00 11.85 154 VAL A CA 1
ATOM 1119 C C . VAL A 1 143 ? -4.786 4.599 -15.250 1.00 15.29 154 VAL A C 1
ATOM 1120 O O . VAL A 1 143 ? -4.181 3.534 -15.342 1.00 15.09 154 VAL A O 1
ATOM 1124 N N . VAL A 1 144 ? -4.169 5.769 -15.153 1.00 13.18 155 VAL A N 1
ATOM 1125 C CA . VAL A 1 144 ? -2.719 5.875 -15.127 1.00 13.14 155 VAL A CA 1
ATOM 1126 C C . VAL A 1 144 ? -2.276 6.708 -13.931 1.00 12.70 155 VAL A C 1
ATOM 1127 O O . VAL A 1 144 ? -2.766 7.820 -13.738 1.00 16.59 155 VAL A O 1
ATOM 1131 N N . PHE A 1 145 ? -1.352 6.177 -13.133 1.00 14.83 156 PHE A N 1
ATOM 1132 C CA . PHE A 1 145 ? -0.753 6.939 -12.041 1.00 14.29 156 PHE A CA 1
ATOM 1133 C C . PHE A 1 145 ? 0.315 7.825 -12.651 1.00 14.45 156 PHE A C 1
ATOM 1134 O O . PHE A 1 145 ? 1.162 7.335 -13.398 1.00 15.19 156 PHE A O 1
ATOM 1142 N N . THR A 1 146 ? 0.294 9.119 -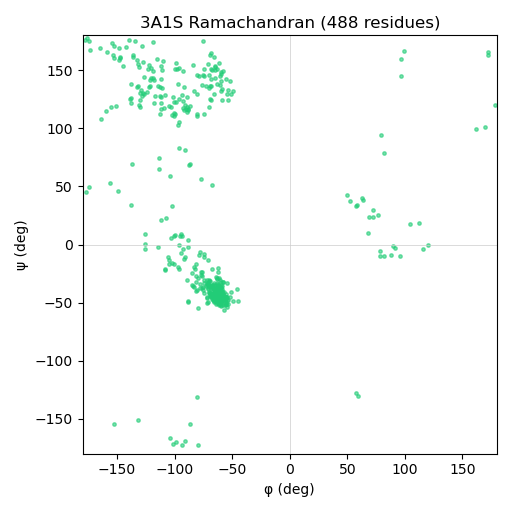12.337 1.00 13.80 157 THR A N 1
ATOM 1143 C CA . THR A 1 146 ? 1.282 10.030 -12.903 1.00 16.10 157 THR A CA 1
ATOM 1144 C C . THR A 1 146 ? 1.915 10.911 -11.832 1.00 14.21 157 THR A C 1
ATOM 1145 O O . THR A 1 146 ? 1.320 11.162 -10.776 1.00 12.69 157 THR A O 1
ATOM 1149 N N . SER A 1 147 ? 3.123 11.383 -12.115 1.00 12.91 158 SER A N 1
ATOM 1150 C CA . SER A 1 147 ? 3.748 12.401 -11.289 1.00 14.22 158 SER A CA 1
ATOM 1151 C C . SER A 1 147 ? 4.449 13.411 -12.182 1.00 14.37 158 SER A C 1
ATOM 1152 O O . SER A 1 147 ? 5.270 13.039 -13.018 1.00 15.57 158 SER A O 1
ATOM 1155 N N . SER A 1 148 ? 4.116 14.684 -12.012 1.00 14.01 159 SER A N 1
ATOM 1156 C CA . SER A 1 148 ? 4.790 15.747 -12.744 1.00 15.55 159 SER A CA 1
ATOM 1157 C C . SER A 1 148 ? 6.148 16.085 -12.139 1.00 19.49 159 SER A C 1
ATOM 1158 O O . SER A 1 148 ? 6.924 16.839 -12.721 1.00 25.89 159 SER A O 1
ATOM 1161 N N . VAL A 1 149 ? 6.430 15.529 -10.967 1.00 19.36 160 VAL A N 1
ATOM 1162 C CA . VAL A 1 149 ? 7.715 15.741 -10.309 1.00 21.10 160 VAL A CA 1
ATOM 1163 C C . VAL A 1 149 ? 8.752 14.707 -10.765 1.00 22.43 160 VAL A C 1
ATOM 1164 O O . VAL A 1 149 ? 9.867 15.068 -11.154 1.00 24.33 160 VAL A O 1
ATOM 1168 N N . THR A 1 150 ? 8.380 13.428 -10.730 1.00 20.68 161 THR A N 1
ATOM 1169 C CA . THR A 1 150 ? 9.318 12.349 -11.043 1.00 22.67 161 THR A CA 1
ATOM 1170 C C . THR A 1 150 ? 9.226 11.885 -12.491 1.00 27.05 161 THR A C 1
ATOM 1171 O O . THR A 1 150 ? 10.157 11.274 -13.014 1.00 25.93 161 THR A O 1
ATOM 1175 N N . GLY A 1 151 ? 8.097 12.164 -13.132 1.00 21.65 162 GLY A N 1
ATOM 1176 C CA . GLY A 1 151 ? 7.873 11.703 -14.489 1.00 21.04 162 GLY A CA 1
ATOM 1177 C C . GLY A 1 151 ? 7.172 10.360 -14.552 1.00 19.44 162 GLY A C 1
ATOM 1178 O O . GLY A 1 151 ? 6.863 9.872 -15.639 1.00 19.85 162 GLY A O 1
ATOM 1179 N N . GLU A 1 152 ? 6.919 9.757 -13.392 1.00 19.68 163 GLU A N 1
ATOM 1180 C CA . GLU A 1 152 ? 6.173 8.500 -13.345 1.00 18.65 163 GLU A CA 1
ATOM 1181 C C . GLU A 1 152 ? 4.897 8.585 -14.172 1.00 19.14 163 GLU A C 1
ATOM 1182 O O . GLU A 1 152 ? 4.143 9.557 -14.078 1.00 17.27 163 GLU A O 1
ATOM 1188 N N . GLY A 1 153 ? 4.668 7.571 -14.997 1.00 19.53 164 GLY A N 1
ATOM 1189 C CA . GLY A 1 153 ? 3.409 7.437 -15.707 1.00 20.30 164 GLY A CA 1
ATOM 1190 C C . GLY A 1 153 ? 3.215 8.306 -16.933 1.00 20.09 164 GLY A C 1
ATOM 1191 O O . GLY A 1 153 ? 2.255 8.113 -17.673 1.00 19.77 164 GLY A O 1
ATOM 1192 N N . LEU A 1 154 ? 4.102 9.270 -17.158 1.00 20.08 165 LEU A N 1
ATOM 1193 C CA . LEU A 1 154 ? 3.887 10.212 -18.255 1.00 16.87 165 LEU A CA 1
ATOM 1194 C C . LEU A 1 154 ? 3.892 9.507 -19.613 1.00 20.21 165 LEU A C 1
ATOM 1195 O O . LEU A 1 154 ? 3.044 9.778 -20.460 1.00 21.39 165 LEU A O 1
ATOM 1200 N N . GLU A 1 155 ? 4.846 8.606 -19.824 1.00 19.88 166 GLU A N 1
ATOM 1201 C CA . GLU A 1 155 ? 4.897 7.880 -21.088 1.00 24.21 166 GLU A CA 1
ATOM 1202 C C . GLU A 1 155 ? 3.744 6.877 -21.203 1.00 21.03 166 GLU A C 1
ATOM 1203 O O . GLU A 1 155 ? 3.183 6.686 -22.281 1.00 20.19 166 GLU A O 1
ATOM 1209 N N . GLU A 1 156 ? 3.386 6.241 -20.091 1.00 20.39 167 GLU A N 1
ATOM 1210 C CA . GLU A 1 156 ? 2.235 5.343 -20.080 1.00 22.69 167 GLU A CA 1
ATOM 1211 C C . GLU A 1 156 ? 0.966 6.108 -20.460 1.00 18.62 167 GLU A C 1
ATOM 1212 O O . GLU A 1 156 ? 0.099 5.582 -21.159 1.00 20.61 167 GLU A O 1
ATOM 1218 N N . LEU A 1 157 ? 0.853 7.346 -19.983 1.00 16.99 168 LEU A N 1
ATOM 1219 C CA . LEU A 1 157 ? -0.304 8.169 -20.303 1.00 17.95 168 LEU A CA 1
ATOM 1220 C C . LEU A 1 157 ? -0.352 8.467 -21.797 1.00 18.38 168 LEU A C 1
ATOM 1221 O O . LEU A 1 157 ? -1.406 8.366 -22.428 1.00 17.69 168 LEU A O 1
ATOM 1226 N N . LYS A 1 158 ? 0.794 8.826 -22.364 1.00 17.59 169 LYS A N 1
ATOM 1227 C CA . LYS A 1 158 ? 0.868 9.111 -23.794 1.00 22.31 169 LYS A CA 1
ATOM 1228 C C . LYS A 1 158 ? 0.455 7.887 -24.602 1.00 22.78 169 LYS A C 1
ATOM 1229 O O . LYS A 1 158 ? -0.287 7.995 -25.581 1.00 21.52 169 LYS A O 1
ATOM 1235 N N . GLU A 1 159 ? 0.945 6.724 -24.186 1.00 20.49 170 GLU A N 1
ATOM 1236 C CA . GLU A 1 159 ? 0.591 5.471 -24.846 1.00 24.26 170 GLU A CA 1
ATOM 1237 C C . GLU A 1 159 ? -0.919 5.240 -24.792 1.00 20.77 170 GLU A C 1
ATOM 1238 O O . GLU A 1 159 ? -1.537 4.892 -25.792 1.00 25.77 170 GLU A O 1
ATOM 1244 N N . LYS A 1 160 ? -1.520 5.451 -23.626 1.00 18.24 171 LYS A N 1
ATOM 1245 C CA . LYS A 1 160 ? -2.954 5.229 -23.492 1.00 21.04 171 LYS A CA 1
ATOM 1246 C C . LYS A 1 160 ? -3.779 6.246 -24.282 1.00 20.16 171 LYS A C 1
ATOM 1247 O O . LYS A 1 160 ? -4.825 5.907 -24.834 1.00 21.83 171 LYS A O 1
ATOM 1253 N N . ILE A 1 161 ? -3.301 7.485 -24.350 1.00 21.04 172 ILE A N 1
ATOM 1254 C CA . ILE A 1 161 ? -3.944 8.487 -25.188 1.00 19.78 172 ILE A CA 1
ATOM 1255 C C . ILE A 1 161 ? -4.069 7.992 -26.627 1.00 23.46 172 ILE A C 1
ATOM 1256 O O . ILE A 1 161 ? -5.162 7.991 -27.197 1.00 21.41 172 ILE A O 1
ATOM 1261 N N . VAL A 1 162 ? -2.953 7.576 -27.222 1.00 23.21 173 VAL A N 1
ATOM 1262 C CA . VAL A 1 162 ? -2.976 7.171 -28.624 1.00 25.61 173 VAL A CA 1
ATOM 1263 C C . VAL A 1 162 ? -3.692 5.834 -28.823 1.00 24.91 173 VAL A C 1
ATOM 1264 O O . VAL A 1 162 ? -4.371 5.637 -29.827 1.00 27.51 173 VAL A O 1
ATOM 1268 N N . GLU A 1 163 ? -3.558 4.924 -27.863 1.00 30.44 174 GLU A N 1
ATOM 1269 C CA . GLU A 1 163 ? -4.245 3.641 -27.955 1.00 32.62 174 GLU A CA 1
ATOM 1270 C C . GLU A 1 163 ? -5.756 3.841 -27.902 1.00 29.41 174 GLU A C 1
ATOM 1271 O O . GLU A 1 163 ? -6.498 3.284 -28.713 1.00 34.41 174 GLU A O 1
ATOM 1277 N N . TYR A 1 164 ? -6.207 4.653 -26.951 1.00 28.65 175 TYR A N 1
ATOM 1278 C CA . TYR A 1 164 ? -7.637 4.862 -26.741 1.00 27.78 175 TYR A CA 1
ATOM 1279 C C . TYR A 1 164 ? -8.269 5.685 -27.863 1.00 32.70 175 TYR A C 1
ATOM 1280 O O . TYR A 1 164 ? -9.420 5.459 -28.239 1.00 37.18 175 TYR A O 1
ATOM 1289 N N . ALA A 1 165 ? -7.519 6.642 -28.397 1.00 34.63 176 ALA A N 1
ATOM 1290 C CA . ALA A 1 165 ? -8.030 7.490 -29.466 1.00 30.57 176 ALA A CA 1
ATOM 1291 C C . ALA A 1 165 ? -8.344 6.671 -30.714 1.00 30.53 176 ALA A C 1
ATOM 1292 O O . ALA A 1 165 ? -9.238 7.017 -31.483 1.00 34.37 176 ALA A O 1
ATOM 1294 N N . GLN A 1 166 ? -7.607 5.582 -30.903 1.00 36.49 177 GLN A N 1
ATOM 1295 C CA . GLN A 1 166 ? -7.778 4.740 -32.082 1.00 42.51 177 GLN A CA 1
ATOM 1296 C C . GLN A 1 166 ? -9.024 3.861 -31.983 1.00 38.93 177 GLN A C 1
ATOM 1297 O O . GLN A 1 166 ? -9.570 3.428 -32.996 1.00 39.66 177 GLN A O 1
ATOM 1303 N N . LYS A 1 167 ? -9.470 3.604 -30.758 1.00 41.15 178 LYS A N 1
ATOM 1304 C CA . LYS A 1 167 ? -10.642 2.765 -30.536 1.00 38.34 178 LYS A CA 1
ATOM 1305 C C . LYS A 1 167 ? -11.878 3.357 -31.199 1.00 42.94 178 LYS A C 1
ATOM 1306 O O . LYS A 1 167 ? -12.036 4.573 -31.267 1.00 47.56 178 LYS A O 1
ATOM 1312 N N . ASN A 1 168 ? -12.749 2.485 -31.695 1.00 43.20 179 ASN A N 1
ATOM 1313 C CA . ASN A 1 168 ? -13.945 2.920 -32.406 1.00 44.59 179 ASN A CA 1
ATOM 1314 C C . ASN A 1 168 ? -15.051 3.412 -31.476 1.00 47.44 179 ASN A C 1
ATOM 1315 O O . ASN A 1 168 ? -15.883 4.229 -31.869 1.00 50.85 179 ASN A O 1
ATOM 1320 N N . THR A 1 169 ? -15.055 2.912 -30.244 1.00 47.91 180 THR A N 1
ATOM 1321 C CA . THR A 1 169 ? -16.054 3.311 -29.258 1.00 42.50 180 THR A CA 1
ATOM 1322 C C . THR A 1 169 ? -15.412 3.599 -27.906 1.00 35.96 180 THR A C 1
ATOM 1323 O O . THR A 1 169 ? -14.211 3.410 -27.724 1.00 40.23 180 THR A O 1
ATOM 1327 N N . ILE A 1 170 ? -16.219 4.066 -26.959 1.00 38.03 181 ILE A N 1
ATOM 1328 C CA . ILE A 1 170 ? -15.750 4.229 -25.593 1.00 36.90 181 ILE A CA 1
ATOM 1329 C C . ILE A 1 170 ? -15.669 2.863 -24.928 1.00 40.40 181 ILE A C 1
ATOM 1330 O O . ILE A 1 170 ? -16.473 1.977 -25.215 1.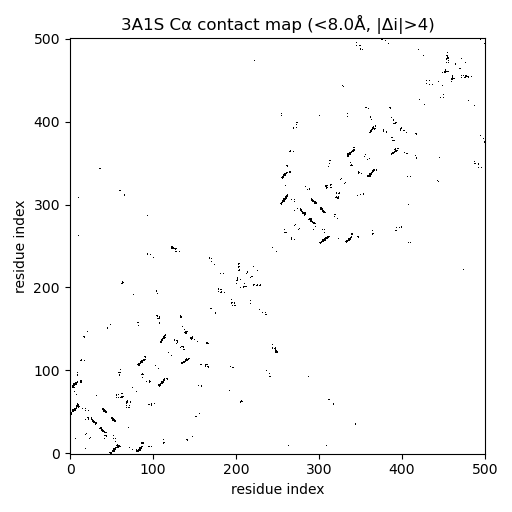00 37.88 181 ILE A O 1
ATOM 1335 N N . LEU A 1 171 ? -14.687 2.687 -24.053 1.00 43.17 182 LEU A N 1
ATOM 1336 C CA . LEU A 1 171 ? -14.589 1.464 -23.274 1.00 42.69 182 LEU A CA 1
ATOM 1337 C C . LEU A 1 171 ? -15.696 1.470 -22.238 1.00 54.93 182 LEU A C 1
ATOM 1338 O O . LEU A 1 171 ? -16.450 0.506 -22.104 1.00 61.24 182 LEU A O 1
ATOM 1343 N N . HIS A 1 172 ? -15.792 2.582 -21.516 1.00 56.61 183 HIS A N 1
ATOM 1344 C CA . HIS A 1 172 ? -16.709 2.686 -20.393 1.00 56.27 183 HIS A CA 1
ATOM 1345 C C . HIS A 1 172 ? -18.156 2.854 -20.828 1.00 49.40 183 HIS A C 1
ATOM 1346 O O . HIS A 1 172 ? -18.462 2.977 -22.012 1.00 54.92 183 HIS A O 1
ATOM 1353 N N . ARG A 1 173 ? -19.037 2.858 -19.839 1.00 49.84 184 ARG A N 1
ATOM 1354 C CA . ARG A 1 173 ? -20.463 3.026 -20.040 1.00 40.36 184 ARG A CA 1
ATOM 1355 C C . ARG A 1 173 ? -21.031 3.113 -18.636 1.00 35.25 184 ARG A C 1
ATOM 1356 O O . ARG A 1 173 ? -21.421 2.105 -18.054 1.00 37.98 184 ARG A O 1
ATOM 1372 N N . ILE A 1 175 ? -23.406 3.543 -16.024 1.00 32.90 186 ILE A N 1
ATOM 1373 C CA . ILE A 1 175 ? -24.822 3.514 -15.695 1.00 29.47 186 ILE A CA 1
ATOM 1374 C C . ILE A 1 175 ? -24.986 3.394 -14.189 1.00 26.12 186 ILE A C 1
ATOM 1375 O O . ILE A 1 175 ? -24.873 2.310 -13.611 1.00 32.37 186 ILE A O 1
ATOM 1380 N N . LEU A 1 176 ? -25.235 4.535 -13.563 1.00 22.21 187 LEU A N 1
ATOM 1381 C CA . LEU A 1 176 ? -25.435 4.615 -12.128 1.00 24.22 187 LEU A CA 1
ATOM 1382 C C . LEU A 1 176 ? -26.930 4.501 -11.839 1.00 28.63 187 LEU A C 1
ATOM 1383 O O . LEU A 1 176 ? -27.725 5.282 -12.356 1.00 31.50 187 LEU A O 1
ATOM 1388 N N . ASP A 1 177 ? -27.311 3.522 -11.023 1.00 31.30 188 ASP A N 1
ATOM 1389 C CA . ASP A 1 177 ? -28.717 3.299 -10.692 1.00 30.47 188 ASP A CA 1
ATOM 1390 C C . ASP A 1 177 ? -29.205 4.359 -9.710 1.00 28.02 188 ASP A C 1
ATOM 1391 O O . ASP A 1 177 ? -28.775 4.392 -8.559 1.00 30.34 188 ASP A O 1
ATOM 1396 N N . TYR A 1 178 ? -30.104 5.228 -10.165 1.00 22.56 189 TYR A N 1
ATOM 1397 C CA . TYR A 1 178 ? -30.586 6.318 -9.324 1.00 25.74 189 TYR A CA 1
ATOM 1398 C C . TYR A 1 178 ? -31.876 5.977 -8.583 1.00 25.87 189 TYR A C 1
ATOM 1399 O O . TYR A 1 178 ? -32.488 6.846 -7.965 1.00 29.22 189 TYR A O 1
ATOM 1408 N N . GLY A 1 179 ? -32.290 4.716 -8.642 1.00 28.14 190 GLY A N 1
ATOM 1409 C CA . GLY A 1 179 ? -33.505 4.298 -7.963 1.00 26.48 190 GLY A CA 1
ATOM 1410 C C . GLY A 1 179 ? -34.717 4.280 -8.874 1.00 28.31 190 GLY A C 1
ATOM 1411 O O . GLY A 1 179 ? -34.737 4.937 -9.910 1.00 25.60 190 GLY A O 1
ATOM 1412 N N . GLU A 1 180 ? -35.740 3.534 -8.472 1.00 31.87 191 GLU A N 1
ATOM 1413 C CA . GLU A 1 180 ? -36.908 3.299 -9.314 1.00 35.23 191 GLU A CA 1
ATOM 1414 C C . GLU A 1 180 ? -37.551 4.585 -9.825 1.00 36.57 191 GLU A C 1
ATOM 1415 O O . GLU A 1 180 ? -37.855 4.710 -11.011 1.00 33.89 191 GLU A O 1
ATOM 1421 N N . LYS A 1 181 ? -37.760 5.537 -8.924 1.00 33.09 192 LYS A N 1
ATOM 1422 C CA . LYS A 1 181 ? -38.528 6.729 -9.259 1.00 30.08 192 LYS A CA 1
ATOM 1423 C C . LYS A 1 181 ? -37.786 7.629 -10.251 1.00 27.16 192 LYS A C 1
ATOM 1424 O O . LYS A 1 181 ? -38.389 8.163 -11.185 1.00 32.40 192 LYS A O 1
ATOM 1430 N N . VAL A 1 182 ? -36.482 7.791 -10.057 1.00 25.40 193 VAL A N 1
ATOM 1431 C CA . VAL A 1 182 ? -35.691 8.592 -10.983 1.00 22.38 193 VAL A CA 1
ATOM 1432 C C . VAL A 1 182 ? -35.504 7.863 -12.311 1.00 21.59 193 VAL A C 1
ATOM 1433 O O . VAL A 1 182 ? -35.666 8.453 -13.373 1.00 20.99 193 VAL A O 1
ATOM 1437 N N . GLU A 1 183 ? -35.182 6.576 -12.251 1.00 19.92 194 GLU A N 1
ATOM 1438 C CA . GLU A 1 183 ? -35.012 5.793 -13.471 1.00 22.81 194 GLU A CA 1
ATOM 1439 C C . GLU A 1 183 ? -36.289 5.773 -14.319 1.00 25.14 194 GLU A C 1
ATOM 1440 O O . GLU A 1 183 ? -36.217 5.760 -15.549 1.00 24.91 194 GLU A O 1
ATOM 1446 N N . SER A 1 184 ? -37.453 5.772 -13.668 1.00 23.84 195 SER A N 1
ATOM 1447 C CA A SER A 1 184 ? -38.729 5.790 -14.380 0.50 23.93 195 SER A CA 1
ATOM 1448 C CA B SER A 1 184 ? -38.721 5.783 -14.390 0.50 23.98 195 SER A CA 1
ATOM 1449 C C . SER A 1 184 ? -38.916 7.089 -15.155 1.00 23.87 195 SER A C 1
ATOM 1450 O O . SER A 1 184 ? -39.358 7.081 -16.303 1.00 25.94 195 SER A O 1
ATOM 1455 N N . GLU A 1 185 ? -38.589 8.206 -14.514 1.00 20.73 196 GLU A N 1
ATOM 1456 C CA . GLU A 1 185 ? -38.697 9.506 -15.167 1.00 19.21 196 GLU A CA 1
ATOM 1457 C C . GLU A 1 185 ? -37.682 9.631 -16.307 1.00 16.70 196 GLU A C 1
ATOM 1458 O O . GLU A 1 185 ? -37.974 10.225 -17.349 1.00 18.66 196 GLU A O 1
ATOM 1464 N N . ILE A 1 186 ? -36.492 9.072 -16.113 1.00 19.65 197 ILE A N 1
ATOM 1465 C CA . ILE A 1 186 ? -35.475 9.095 -17.160 1.00 21.64 197 ILE A CA 1
ATOM 1466 C C . ILE A 1 186 ? -35.982 8.373 -18.401 1.00 21.92 197 ILE A C 1
ATOM 1467 O O . ILE A 1 186 ? -35.881 8.884 -19.518 1.00 24.18 197 ILE A O 1
ATOM 1472 N N . LYS A 1 187 ? -36.537 7.184 -18.200 1.00 24.44 198 LYS A N 1
ATOM 1473 C CA . LYS A 1 187 ? -37.060 6.402 -19.315 1.00 29.57 198 LYS A CA 1
ATOM 1474 C C . LYS A 1 187 ? -38.155 7.182 -20.046 1.00 31.58 198 LYS A C 1
ATOM 1475 O O . LYS A 1 187 ? -38.195 7.210 -21.274 1.00 30.52 198 LYS A O 1
ATOM 1481 N N . LYS A 1 188 ? -39.037 7.821 -19.285 1.00 26.33 199 LYS A N 1
ATOM 1482 C CA . LYS A 1 188 ? -40.114 8.604 -19.877 1.00 27.81 199 LYS A CA 1
ATOM 1483 C C . LYS A 1 188 ? -39.590 9.786 -20.688 1.00 26.04 199 LYS A C 1
ATOM 1484 O O . LYS A 1 188 ? -40.127 10.108 -21.746 1.00 26.37 199 LYS A O 1
ATOM 1490 N N . VAL A 1 189 ? -38.538 10.427 -20.193 1.00 26.28 200 VAL A N 1
ATOM 1491 C CA . VAL A 1 189 ? -37.935 11.536 -20.919 1.00 26.02 200 VAL A CA 1
ATOM 1492 C C . VAL A 1 189 ? -37.248 11.056 -22.195 1.00 23.80 200 VAL A C 1
ATOM 1493 O O . VAL A 1 189 ? -37.401 11.659 -23.258 1.00 26.35 200 VAL A O 1
ATOM 1497 N N . GLU A 1 190 ? -36.500 9.962 -22.087 1.00 28.71 201 GLU A N 1
ATOM 1498 C CA . GLU A 1 190 ? -35.819 9.392 -23.241 1.00 27.10 201 GLU A CA 1
ATOM 1499 C C . GLU A 1 190 ? -36.828 9.058 -24.329 1.00 38.17 201 GLU A C 1
ATOM 1500 O O . GLU A 1 190 ? -36.637 9.406 -25.494 1.00 34.48 201 GLU A O 1
ATOM 1506 N N . ASN A 1 191 ? -37.909 8.390 -23.937 1.00 35.06 202 ASN A N 1
ATOM 1507 C CA . ASN A 1 191 ? -38.975 8.039 -24.868 1.00 37.16 202 ASN A CA 1
ATOM 1508 C C . ASN A 1 191 ? -39.595 9.267 -25.529 1.00 38.07 202 ASN A C 1
ATOM 1509 O O . ASN A 1 191 ? -39.903 9.258 -26.718 1.00 38.37 202 ASN A O 1
ATOM 1514 N N . PHE A 1 192 ? -39.778 10.324 -24.748 1.00 36.47 203 PHE A N 1
ATOM 1515 C CA . PHE A 1 192 ? -40.361 11.553 -25.262 1.00 35.34 203 PHE A CA 1
ATOM 1516 C C . PHE A 1 192 ? -39.468 12.172 -26.335 1.00 35.29 203 PHE A C 1
ATOM 1517 O O . PHE A 1 192 ? -39.959 12.779 -27.289 1.00 35.81 203 PHE A O 1
ATOM 1525 N N . LEU A 1 193 ? -38.157 12.008 -26.180 1.00 38.52 204 LEU A N 1
ATOM 1526 C CA . LEU A 1 193 ? -37.192 12.655 -27.065 1.00 42.03 204 LEU A CA 1
ATOM 1527 C C . LEU A 1 193 ? -36.601 11.705 -28.096 1.00 44.61 204 LEU A C 1
ATOM 1528 O O . LEU A 1 193 ? -35.696 12.082 -28.841 1.00 48.41 204 LEU A O 1
ATOM 1533 N N . ARG A 1 194 ? -37.108 10.476 -28.134 1.00 42.54 205 ARG A N 1
ATOM 1534 C CA . ARG A 1 194 ? -36.594 9.456 -29.043 1.00 42.84 205 ARG A CA 1
ATOM 1535 C C . ARG A 1 194 ? -36.392 9.959 -30.474 1.00 42.74 205 ARG A C 1
ATOM 1536 O O . ARG A 1 194 ? -35.436 9.577 -31.146 1.00 48.53 205 ARG A O 1
ATOM 1544 N N . ASP A 1 195 ? -37.304 10.805 -30.937 1.00 42.69 206 ASP A N 1
ATOM 1545 C CA . ASP A 1 195 ? -37.301 11.264 -32.326 1.00 41.72 206 ASP A CA 1
ATOM 1546 C C . ASP A 1 195 ? -36.503 12.556 -32.525 1.00 50.44 206 ASP A C 1
ATOM 1547 O O . ASP A 1 195 ? -36.244 12.972 -33.658 1.00 53.52 206 ASP A O 1
ATOM 1552 N N . LYS A 1 196 ? -36.120 13.189 -31.421 1.00 44.98 207 LYS A N 1
ATOM 1553 C CA . LYS A 1 196 ? -35.323 14.406 -31.479 1.00 44.41 207 LYS A CA 1
ATOM 1554 C C . LYS A 1 196 ? -33.893 14.063 -31.852 1.00 41.98 207 LYS A C 1
ATOM 1555 O O . LYS A 1 196 ? -33.372 13.019 -31.459 1.00 53.76 207 LYS A O 1
ATOM 1561 N N . LYS A 1 197 ? -33.262 14.946 -32.616 1.00 45.19 208 LYS A N 1
ATOM 1562 C CA . LYS A 1 197 ? -31.858 14.789 -32.954 1.00 52.40 208 LYS A CA 1
ATOM 1563 C C . LYS A 1 197 ? -31.003 15.498 -31.910 1.00 44.68 208 LYS A C 1
ATOM 1564 O O . LYS A 1 197 ? -30.574 16.634 -32.114 1.00 49.50 208 LYS A O 1
ATOM 1566 N N . LEU A 1 198 ? -30.776 14.828 -30.784 1.00 43.04 209 LEU A N 1
ATOM 1567 C CA . LEU A 1 198 ? -29.961 15.384 -29.710 1.00 36.76 209 LEU A CA 1
ATOM 1568 C C . LEU A 1 198 ? -28.478 15.206 -30.015 1.00 38.30 209 LEU A C 1
ATOM 1569 O O . LEU A 1 198 ? -28.076 14.208 -30.610 1.00 44.16 209 LEU A O 1
ATOM 1574 N N . ARG A 1 199 ? -27.668 16.172 -29.594 1.00 38.73 210 ARG A N 1
ATOM 1575 C CA . ARG A 1 199 ? -26.226 16.103 -29.804 1.00 45.54 210 ARG A CA 1
ATOM 1576 C C . ARG A 1 199 ? -25.526 15.491 -28.594 1.00 37.27 210 ARG A C 1
ATOM 1577 O O . ARG A 1 199 ? -24.299 15.477 -28.515 1.00 34.66 210 ARG A O 1
ATOM 1579 N N . ILE A 1 200 ? -26.321 14.993 -27.652 1.00 30.52 211 ILE A N 1
ATOM 1580 C CA . ILE A 1 200 ? -25.805 14.283 -26.489 1.00 29.49 211 ILE A CA 1
ATOM 1581 C C . ILE A 1 200 ? -26.775 13.164 -26.115 1.00 32.14 211 ILE A C 1
ATOM 1582 O O . ILE A 1 200 ? -27.970 13.247 -26.412 1.00 24.27 211 ILE A O 1
ATOM 1587 N N . ASN A 1 201 ? -26.271 12.115 -25.475 1.00 32.88 212 ASN A N 1
ATOM 1588 C CA . ASN A 1 201 ? -27.119 10.968 -25.170 1.00 34.74 212 ASN A CA 1
ATOM 1589 C C . ASN A 1 201 ? -28.298 11.370 -24.288 1.00 28.09 212 ASN A C 1
ATOM 1590 O O . ASN A 1 201 ? -28.159 12.216 -23.399 1.00 23.18 212 ASN A O 1
ATOM 1595 N N . PRO A 1 202 ? -29.473 10.787 -24.560 1.00 36.36 213 PRO A N 1
ATOM 1596 C CA . PRO A 1 202 ? -30.724 11.130 -23.876 1.00 28.42 213 PRO A CA 1
ATOM 1597 C C . PRO A 1 202 ? -30.677 10.944 -22.358 1.00 26.85 213 PRO A C 1
ATOM 1598 O O . PRO A 1 202 ? -31.341 11.690 -21.652 1.00 24.70 213 PRO A O 1
ATOM 1602 N N . ARG A 1 203 ? -29.917 9.974 -21.862 1.00 23.98 214 ARG A N 1
ATOM 1603 C CA . ARG A 1 203 ? -29.845 9.761 -20.419 1.00 23.05 214 ARG A CA 1
ATOM 1604 C C . ARG A 1 203 ? -29.257 10.982 -19.715 1.00 20.17 214 ARG A C 1
ATOM 1605 O O . ARG A 1 203 ? -29.820 11.487 -18.739 1.00 17.61 214 ARG A O 1
ATOM 1613 N N . TYR A 1 204 ? -28.118 11.450 -20.213 1.00 21.58 215 TYR A N 1
ATOM 1614 C CA . TYR A 1 204 ? -27.488 12.642 -19.662 1.00 19.05 215 TYR A CA 1
ATOM 1615 C C . TYR A 1 204 ? -28.429 13.841 -19.767 1.00 18.12 215 TYR A C 1
ATOM 1616 O O . TYR A 1 204 ? -28.585 14.608 -18.814 1.00 15.56 215 TYR A O 1
ATOM 1625 N N . PHE A 1 205 ? -29.063 13.989 -20.928 1.00 16.45 216 PHE A N 1
ATOM 1626 C CA . PHE A 1 205 ? -30.018 15.072 -21.142 1.00 16.28 216 PHE A CA 1
ATOM 1627 C C . PHE A 1 205 ? -31.106 15.021 -20.076 1.00 16.74 216 PHE A C 1
ATOM 1628 O O . PHE A 1 205 ? -31.408 16.025 -19.419 1.00 16.65 216 PHE A O 1
ATOM 1636 N N . ALA A 1 206 ? -31.687 13.841 -19.899 1.00 16.56 217 ALA A N 1
ATOM 1637 C CA . ALA A 1 206 ? -32.783 13.669 -18.949 1.00 17.81 217 ALA A CA 1
ATOM 1638 C C . ALA A 1 206 ? -32.360 14.025 -17.534 1.00 18.38 217 ALA A C 1
ATOM 1639 O O . ALA A 1 206 ? -33.094 14.705 -16.816 1.00 15.71 217 ALA A O 1
ATOM 1641 N N . LEU A 1 207 ? -31.174 13.569 -17.138 1.00 17.52 218 LEU A N 1
ATOM 1642 C CA . LEU A 1 207 ? -30.642 13.875 -15.809 1.00 15.59 218 LEU A CA 1
ATOM 1643 C C . LEU A 1 207 ? -30.572 15.377 -15.555 1.00 14.76 218 LEU A C 1
ATOM 1644 O O . LEU A 1 207 ? -31.016 15.858 -14.508 1.00 17.20 218 LEU A O 1
ATOM 1649 N N . LYS A 1 208 ? -30.022 16.116 -16.514 1.00 14.10 219 LYS A N 1
ATOM 1650 C CA . LYS A 1 208 ? -29.840 17.559 -16.345 1.00 14.07 219 LYS A CA 1
ATOM 1651 C C . LYS A 1 208 ? -31.171 18.315 -16.382 1.00 13.72 219 LYS A C 1
ATOM 1652 O O . LYS A 1 208 ? -31.370 19.262 -15.626 1.00 15.76 219 LYS A O 1
ATOM 1658 N N . TYR A 1 209 ? -32.083 17.886 -17.254 1.00 13.00 220 TYR A N 1
ATOM 1659 C CA . TYR A 1 209 ? -33.422 18.467 -17.321 1.00 11.27 220 TYR A CA 1
ATOM 1660 C C . TYR A 1 209 ? -34.165 18.271 -15.995 1.00 12.54 220 TYR A C 1
ATOM 1661 O O . TYR A 1 209 ? -34.659 19.231 -15.400 1.00 14.03 220 TYR A O 1
ATOM 1670 N N . LEU A 1 210 ? -34.216 17.032 -15.518 1.00 14.49 221 LEU A N 1
ATOM 1671 C CA . LEU A 1 210 ? -34.882 16.737 -14.254 1.00 13.01 221 LEU A CA 1
ATOM 1672 C C . LEU A 1 210 ? -34.286 17.535 -13.091 1.00 13.17 221 LEU A C 1
ATOM 1673 O O . LEU A 1 210 ? -35.001 17.913 -12.163 1.00 15.95 221 LEU A O 1
ATOM 1678 N N . SER A 1 211 ? -32.984 17.809 -13.158 1.00 14.15 222 SER A N 1
ATOM 1679 C CA A SER A 1 211 ? -32.261 18.488 -12.083 0.50 14.59 222 SER A CA 1
ATOM 1680 C CA B SER A 1 211 ? -32.311 18.484 -12.051 0.50 14.70 222 SER A CA 1
ATOM 1681 C C . SER A 1 211 ? -32.388 20.006 -12.157 1.00 13.85 222 SER A C 1
ATOM 1682 O O . SER A 1 211 ? -31.823 20.721 -11.327 1.00 16.23 222 SER A O 1
ATOM 1687 N N . GLY A 1 212 ? -33.104 20.495 -13.167 1.00 14.92 223 GLY A N 1
ATOM 1688 C CA . GLY A 1 212 ? -33.305 21.925 -13.335 1.00 17.86 223 GLY A CA 1
ATOM 1689 C C . GLY A 1 212 ? -32.072 22.679 -13.796 1.00 14.96 223 GLY A C 1
ATOM 1690 O O . GLY A 1 212 ? -31.904 23.860 -13.477 1.00 17.17 223 GLY A O 1
ATOM 1691 N N . ASP A 1 213 ? -31.203 22.006 -14.547 1.00 13.83 224 ASP A N 1
ATOM 1692 C CA . ASP A 1 213 ? -29.999 22.655 -15.061 1.00 15.02 224 ASP A CA 1
ATOM 1693 C C . ASP A 1 213 ? -30.395 23.836 -15.940 1.00 14.19 224 ASP A C 1
ATOM 1694 O O . ASP A 1 213 ? -31.255 23.703 -16.796 1.00 16.54 224 ASP A O 1
ATOM 1699 N N . PRO A 1 214 ? -29.766 25.002 -15.731 1.00 15.41 225 PRO A N 1
ATOM 1700 C CA . PRO A 1 214 ? -30.175 26.195 -16.482 1.00 16.39 225 PRO A CA 1
ATOM 1701 C C . PRO A 1 214 ? -30.245 25.967 -17.995 1.00 19.36 225 PRO A C 1
ATOM 1702 O O . PRO A 1 214 ? -31.180 26.452 -18.636 1.00 23.31 225 PRO A O 1
ATOM 1706 N N . GLU A 1 215 ? -29.285 25.235 -18.554 1.00 15.91 226 GLU A N 1
ATOM 1707 C CA . GLU A 1 215 ? -29.288 24.972 -19.987 1.00 16.99 226 GLU A CA 1
ATOM 1708 C C . GLU A 1 215 ? -30.260 23.853 -20.373 1.00 19.95 226 GLU A C 1
ATOM 1709 O O . GLU A 1 215 ? -31.130 24.037 -21.224 1.00 19.54 226 GLU A O 1
ATOM 1715 N N . PHE A 1 216 ? -30.119 22.693 -19.742 1.00 15.53 227 PHE A N 1
ATOM 1716 C CA . PHE A 1 216 ? -30.878 21.515 -20.167 1.00 16.69 227 PHE A CA 1
ATOM 1717 C C . PHE A 1 216 ? -32.362 21.533 -19.780 1.00 15.39 227 PHE A C 1
ATOM 1718 O O . PHE A 1 216 ? -33.202 21.015 -20.510 1.00 17.07 227 PHE A O 1
ATOM 1726 N N . TYR A 1 217 ? -32.688 22.126 -18.639 1.00 13.66 228 TYR A N 1
ATOM 1727 C CA . TYR A 1 217 ? -34.088 22.276 -18.268 1.00 15.78 228 TYR A CA 1
ATOM 1728 C C . TYR A 1 217 ? -34.792 23.221 -19.242 1.00 18.37 228 TYR A C 1
ATOM 1729 O O . TYR A 1 217 ? -35.884 22.931 -19.725 1.00 16.56 228 TYR A O 1
ATOM 1738 N N . SER A 1 218 ? -34.159 24.348 -19.548 1.00 15.82 229 SER A N 1
ATOM 1739 C CA . SER A 1 218 ? -34.743 25.273 -20.515 1.00 20.94 229 SER A CA 1
ATOM 1740 C C . SER A 1 218 ? -34.902 24.652 -21.899 1.00 21.96 229 SER A C 1
ATOM 1741 O O . SER A 1 218 ? -35.943 24.817 -22.542 1.00 19.78 229 SER A O 1
ATOM 1744 N N . GLU A 1 219 ? -33.876 23.935 -22.354 1.00 18.12 230 GLU A N 1
ATOM 1745 C CA . GLU A 1 219 ? -33.927 23.280 -23.658 1.00 19.18 230 GLU A CA 1
ATOM 1746 C C . GLU A 1 219 ? -34.986 22.185 -23.678 1.00 19.38 230 GLU A C 1
ATOM 1747 O O . GLU A 1 219 ? -35.729 22.046 -24.653 1.00 21.01 230 GLU A O 1
ATOM 1753 N N . GLY A 1 220 ? -35.057 21.412 -22.596 1.00 17.62 231 GLY A N 1
ATOM 1754 C CA . GLY A 1 220 ? -36.065 20.376 -22.465 1.00 21.26 231 GLY A CA 1
ATOM 1755 C C . GLY A 1 220 ? -37.469 20.917 -22.653 1.00 17.22 231 GLY A C 1
ATOM 1756 O O . GLY A 1 220 ? -38.266 20.352 -23.400 1.00 18.67 231 GLY A O 1
ATOM 1757 N N . VAL A 1 221 ? -37.776 22.020 -21.978 1.00 17.64 232 VAL A N 1
ATOM 1758 C CA . VAL A 1 221 ? -39.083 22.646 -22.116 1.00 20.98 232 VAL A CA 1
ATOM 1759 C C . VAL A 1 221 ? -39.333 23.152 -23.543 1.00 20.31 232 VAL A C 1
ATOM 1760 O O . VAL A 1 221 ? -40.439 23.016 -24.074 1.00 21.63 232 VAL A O 1
ATOM 1764 N N . LYS A 1 222 ? -38.310 23.728 -24.166 1.00 20.86 233 LYS A N 1
ATOM 1765 C CA . LYS A 1 222 ? -38.438 24.177 -25.551 1.00 23.50 233 LYS A CA 1
ATOM 1766 C C . LYS A 1 222 ? -38.775 23.006 -26.474 1.00 24.45 233 LYS A C 1
ATOM 1767 O O . LYS A 1 222 ? -39.548 23.151 -27.429 1.00 24.66 233 LYS A O 1
ATOM 1773 N N . LEU A 1 223 ? -38.202 21.842 -26.177 1.00 25.21 234 LEU A N 1
ATOM 1774 C CA . LEU A 1 223 ? -38.451 20.637 -26.965 1.00 26.80 234 LEU A CA 1
ATOM 1775 C C . LEU A 1 223 ? -39.827 20.029 -26.697 1.00 28.25 234 LEU A C 1
ATOM 1776 O O . LEU A 1 223 ? -40.236 19.095 -27.379 1.00 29.49 234 LEU A O 1
ATOM 1781 N N . GLY A 1 224 ? -40.531 20.547 -25.694 1.00 26.66 235 GLY A N 1
ATOM 1782 C CA . GLY A 1 224 ? -41.889 20.112 -25.429 1.00 24.91 235 GLY A CA 1
ATOM 1783 C C . GLY A 1 224 ? -42.098 19.409 -24.099 1.00 24.00 235 GLY A C 1
ATOM 1784 O O . GLY A 1 224 ? -43.229 19.059 -23.757 1.00 25.26 235 GLY A O 1
ATOM 1785 N N . LEU A 1 225 ? -41.018 19.188 -23.351 1.00 21.51 236 LEU A N 1
ATOM 1786 C CA . LEU A 1 225 ? -41.135 18.588 -22.025 1.00 23.29 236 LEU A CA 1
ATOM 1787 C C . LEU A 1 225 ? -41.847 19.555 -21.095 1.00 20.99 236 LEU A C 1
ATOM 1788 O O . LEU A 1 225 ? -41.738 20.771 -21.264 1.00 19.13 236 LEU A O 1
ATOM 1793 N N . PRO A 1 226 ? -42.577 19.017 -20.107 1.00 18.95 237 PRO A N 1
ATOM 1794 C CA . PRO A 1 226 ? -43.347 19.844 -19.174 1.00 19.61 237 PRO A CA 1
ATOM 1795 C C . PRO A 1 226 ? -42.435 20.646 -18.254 1.00 22.45 237 PRO A C 1
ATOM 1796 O O . PRO A 1 226 ? -41.315 20.222 -17.962 1.00 18.42 237 PRO A O 1
ATOM 1800 N N . GLU A 1 227 ? -42.901 21.804 -17.806 1.00 14.91 238 GLU A N 1
ATOM 1801 C CA . GLU A 1 227 ? -42.205 22.497 -16.730 1.00 17.43 238 GLU A CA 1
ATOM 1802 C C . GLU A 1 227 ? -42.267 21.678 -15.442 1.00 17.80 238 GLU A C 1
ATOM 1803 O O . GLU A 1 227 ? -43.217 20.920 -15.213 1.00 15.75 238 GLU A O 1
ATOM 1809 N N . LEU A 1 228 ? -41.240 21.822 -14.614 1.00 15.14 239 LEU A N 1
ATOM 1810 C CA . LEU A 1 228 ? -41.161 21.116 -13.343 1.00 13.85 239 LEU A CA 1
ATOM 1811 C C . LEU A 1 228 ? -41.141 22.128 -12.210 1.00 17.15 239 LEU A C 1
ATOM 1812 O O . LEU A 1 228 ? -40.519 23.186 -12.331 1.00 16.36 239 LEU A O 1
ATOM 1817 N N . SER A 1 229 ? -41.818 21.816 -11.113 1.00 14.97 240 SER A N 1
ATOM 1818 C CA . SER A 1 229 ? -41.778 22.690 -9.946 1.00 18.92 240 SER A CA 1
ATOM 1819 C C . SER A 1 229 ? -40.348 22.807 -9.425 1.00 15.25 240 SER A C 1
ATOM 1820 O O . SER A 1 229 ? -39.507 21.924 -9.650 1.00 15.57 240 SER A O 1
ATOM 1823 N N . GLU A 1 230 ? -40.070 23.898 -8.724 1.00 15.24 241 GLU A N 1
ATOM 1824 C CA . GLU A 1 230 ? -38.754 24.092 -8.146 1.00 16.43 241 GLU A CA 1
ATOM 1825 C C . GLU A 1 230 ? -38.432 22.947 -7.192 1.00 16.94 241 GLU A C 1
ATOM 1826 O O . GLU A 1 230 ? -37.290 22.479 -7.122 1.00 16.72 241 GLU A O 1
ATOM 1832 N N . GLU A 1 231 ? -39.445 22.498 -6.460 1.00 16.35 242 GLU A N 1
ATOM 1833 C CA . GLU A 1 231 ? -39.270 21.416 -5.494 1.00 17.00 242 GLU A CA 1
ATOM 1834 C C . GLU A 1 231 ? -38.854 20.107 -6.154 1.00 15.10 242 GLU A C 1
ATOM 1835 O O . GLU A 1 231 ? -37.999 19.390 -5.638 1.00 16.94 242 GLU A O 1
ATOM 1841 N N . GLU A 1 232 ? -39.445 19.800 -7.305 1.00 13.62 243 GLU A N 1
ATOM 1842 C CA . GLU A 1 232 ? -39.082 18.579 -8.014 1.00 15.61 243 GLU A CA 1
ATOM 1843 C C . GLU A 1 232 ? -37.668 18.694 -8.568 1.00 13.32 243 GLU A C 1
ATOM 1844 O O . GLU A 1 232 ? -36.878 17.758 -8.469 1.00 15.37 243 GLU A O 1
ATOM 1850 N N . ARG A 1 233 ? -37.340 19.855 -9.122 1.00 14.52 244 ARG A N 1
ATOM 1851 C CA . ARG A 1 233 ? -36.011 20.067 -9.689 1.00 15.18 244 ARG A CA 1
ATOM 1852 C C . ARG A 1 233 ? -34.930 19.931 -8.619 1.00 18.66 244 ARG A C 1
ATOM 1853 O O . ARG A 1 233 ? -33.932 19.235 -8.813 1.00 17.66 244 ARG A O 1
ATOM 1861 N N . ILE A 1 234 ? -35.137 20.593 -7.489 1.00 16.31 245 ILE A N 1
ATOM 1862 C CA . ILE A 1 234 ? -34.210 20.482 -6.370 1.00 17.05 245 ILE A CA 1
ATOM 1863 C C . ILE A 1 234 ? -34.123 19.041 -5.866 1.00 17.89 245 ILE A C 1
ATOM 1864 O O . ILE A 1 234 ? -33.036 18.543 -5.566 1.00 17.94 245 ILE A O 1
ATOM 1869 N N . GLY A 1 235 ? -35.272 18.378 -5.776 1.00 19.75 246 GLY A N 1
ATOM 1870 C CA . GLY A 1 235 ? -35.332 17.015 -5.279 1.00 20.50 246 GLY A CA 1
ATOM 1871 C C . GLY A 1 235 ? -34.547 16.047 -6.144 1.00 21.02 246 GLY A C 1
ATOM 1872 O O . GLY A 1 235 ? -33.771 15.234 -5.638 1.00 20.51 246 GLY A O 1
ATOM 1873 N N . TYR A 1 236 ? -34.747 16.130 -7.455 1.00 18.27 247 TYR A N 1
ATOM 1874 C CA . TYR A 1 236 ? -33.996 15.295 -8.387 1.00 17.35 247 TYR A CA 1
ATOM 1875 C C . TYR A 1 236 ? -32.503 15.611 -8.336 1.00 18.92 247 TYR A C 1
ATOM 1876 O O . TYR A 1 236 ? -31.670 14.711 -8.283 1.00 18.00 247 TYR A O 1
ATOM 1885 N N . ARG A 1 237 ? -32.170 16.897 -8.350 1.00 15.48 248 ARG A N 1
ATOM 1886 C CA . ARG A 1 237 ? -30.774 17.315 -8.298 1.00 14.91 248 ARG A CA 1
ATOM 1887 C C . ARG A 1 237 ? -30.089 16.706 -7.077 1.00 23.16 248 ARG A C 1
ATOM 1888 O O . ARG A 1 237 ? -28.957 16.222 -7.159 1.00 22.11 248 ARG A O 1
ATOM 1896 N N . LEU A 1 238 ? -30.790 16.731 -5.948 1.00 22.30 249 LEU A N 1
ATOM 1897 C CA . LEU A 1 238 ? -30.272 16.186 -4.697 1.00 25.54 249 LEU A CA 1
ATOM 1898 C C . LEU A 1 238 ? -30.120 14.666 -4.727 1.00 24.62 249 LEU A C 1
ATOM 1899 O O . LEU A 1 238 ? -29.101 14.133 -4.282 1.00 27.91 249 LEU A O 1
ATOM 1904 N N . LEU A 1 239 ? -31.138 13.966 -5.226 1.00 24.55 250 LEU A N 1
ATOM 1905 C CA . LEU A 1 239 ? -31.070 12.507 -5.329 1.00 20.37 250 LEU A CA 1
ATOM 1906 C C . LEU A 1 239 ? -29.870 12.111 -6.179 1.00 21.59 250 LEU A C 1
ATOM 1907 O O . LEU A 1 239 ? -29.100 11.215 -5.825 1.00 25.11 250 LEU A O 1
ATOM 1912 N N . ILE A 1 240 ? -29.720 12.787 -7.310 1.00 20.07 251 ILE A N 1
ATOM 1913 C CA . ILE A 1 240 ? -28.673 12.445 -8.268 1.00 18.31 251 ILE A CA 1
ATOM 1914 C C . ILE A 1 240 ? -27.279 12.694 -7.692 1.00 19.19 251 ILE A C 1
ATOM 1915 O O . ILE A 1 240 ? -26.390 11.844 -7.809 1.00 18.52 251 ILE A O 1
ATOM 1920 N N . ALA A 1 241 ? -27.096 13.849 -7.058 1.00 18.48 252 ALA A N 1
ATOM 1921 C CA . ALA A 1 241 ? -25.818 14.180 -6.444 1.00 21.37 252 ALA A CA 1
ATOM 1922 C C . ALA A 1 241 ? -25.490 13.222 -5.305 1.00 21.99 252 ALA A C 1
ATOM 1923 O O . ALA A 1 241 ? -24.348 12.778 -5.160 1.00 21.94 252 ALA A O 1
ATOM 1925 N N . LYS A 1 242 ? -26.499 12.912 -4.496 1.00 20.22 253 LYS A N 1
ATOM 1926 C CA . LYS A 1 242 ? -26.328 12.001 -3.370 1.00 21.59 253 LYS A CA 1
ATOM 1927 C C . LYS A 1 242 ? -25.886 10.612 -3.842 1.00 22.51 253 LYS A C 1
ATOM 1928 O O . LYS A 1 242 ? -24.981 10.014 -3.263 1.00 22.91 253 LYS A O 1
ATOM 1934 N N . ARG A 1 243 ? -26.518 10.110 -4.897 1.00 24.12 254 ARG A N 1
ATOM 1935 C CA . ARG A 1 243 ? -26.148 8.812 -5.466 1.00 25.93 254 ARG A CA 1
ATOM 1936 C C . ARG A 1 243 ? -24.727 8.818 -6.033 1.00 19.45 254 ARG A C 1
ATOM 1937 O O . ARG A 1 243 ? -23.992 7.845 -5.890 1.00 21.94 254 ARG A O 1
ATOM 1945 N N . LYS A 1 244 ? -24.348 9.908 -6.689 1.00 18.47 255 LYS A N 1
ATOM 1946 C CA . LYS A 1 244 ? -22.981 10.048 -7.179 1.00 16.53 255 LYS A CA 1
ATOM 1947 C C . LYS A 1 244 ? -21.980 10.049 -6.027 1.00 17.41 255 LYS A C 1
ATOM 1948 O O . LYS A 1 244 ? -20.932 9.402 -6.104 1.00 19.89 255 LYS A O 1
ATOM 1954 N N . ARG A 1 245 ? -22.301 10.780 -4.964 1.00 17.28 256 ARG A N 1
ATOM 1955 C CA . ARG A 1 245 ? -21.401 10.868 -3.821 1.00 19.74 256 ARG A CA 1
ATOM 1956 C C . ARG A 1 245 ? -21.250 9.524 -3.117 1.00 20.08 256 ARG A C 1
ATOM 1957 O O . ARG A 1 245 ? -20.160 9.168 -2.666 1.00 21.86 256 ARG A O 1
ATOM 1965 N N . GLU A 1 246 ? -22.335 8.767 -3.022 1.00 21.26 257 GLU A N 1
ATOM 1966 C CA . GLU A 1 246 ? -22.231 7.464 -2.375 1.00 23.77 257 GLU A CA 1
ATOM 1967 C C . GLU A 1 246 ? -21.439 6.477 -3.233 1.00 22.68 257 GLU A C 1
ATOM 1968 O O . GLU A 1 246 ? -20.754 5.609 -2.705 1.00 27.19 257 GLU A O 1
ATOM 1974 N N . TYR A 1 247 ? -21.499 6.629 -4.552 1.00 18.83 258 TYR A N 1
ATOM 1975 C CA . TYR A 1 247 ? -20.692 5.772 -5.417 1.00 19.49 258 TYR A CA 1
ATOM 1976 C C . TYR A 1 247 ? -19.215 6.110 -5.269 1.00 19.76 258 TYR A C 1
ATOM 1977 O O . TYR A 1 247 ? -18.370 5.219 -5.167 1.00 19.67 258 TYR A O 1
ATOM 1986 N N . VAL A 1 248 ? -18.904 7.401 -5.258 1.00 19.72 259 VAL A N 1
ATOM 1987 C CA . VAL A 1 248 ? -17.537 7.840 -5.012 1.00 17.25 259 VAL A CA 1
ATOM 1988 C C . VAL A 1 248 ? -17.013 7.281 -3.690 1.00 17.90 259 VAL A C 1
ATOM 1989 O O . VAL A 1 248 ? -15.891 6.788 -3.623 1.00 19.51 259 VAL A O 1
ATOM 1993 N N . GLU A 1 249 ? -17.826 7.360 -2.640 1.00 19.86 260 GLU A N 1
ATOM 1994 C CA . GLU A 1 249 ? -17.401 6.888 -1.330 1.00 27.06 260 GLU A CA 1
ATOM 1995 C C . GLU A 1 249 ? -17.106 5.391 -1.366 1.00 25.61 260 GLU A C 1
ATOM 1996 O O . GLU A 1 249 ? -16.182 4.908 -0.699 1.00 30.69 260 GLU A O 1
ATOM 2002 N N . ASN A 1 250 ? -17.893 4.654 -2.142 1.00 24.02 261 ASN A N 1
ATOM 2003 C CA . ASN A 1 250 ? -17.678 3.217 -2.276 1.00 27.09 261 ASN A CA 1
ATOM 2004 C C . ASN A 1 250 ? -16.411 2.885 -3.069 1.00 25.79 261 ASN A C 1
ATOM 2005 O O . ASN A 1 250 ? -15.669 1.960 -2.714 1.00 29.26 261 ASN A O 1
ATOM 2010 N N . VAL A 1 251 ? -16.177 3.627 -4.149 1.00 20.02 262 VAL A N 1
ATOM 2011 C CA . VAL A 1 251 ? -14.963 3.464 -4.944 1.00 18.72 262 VAL A CA 1
ATOM 2012 C C . VAL A 1 251 ? -13.735 3.723 -4.080 1.00 23.39 262 VAL A C 1
ATOM 2013 O O . VAL A 1 251 ? -12.732 3.011 -4.171 1.00 21.03 262 VAL A O 1
ATOM 2017 N N . VAL A 1 252 ? -13.822 4.738 -3.227 1.00 20.64 263 VAL A N 1
ATOM 2018 C CA . VAL A 1 252 ? -12.708 5.093 -2.360 1.00 21.24 263 VAL A CA 1
ATOM 2019 C C . VAL A 1 252 ? -12.465 4.002 -1.313 1.00 25.75 263 VAL A C 1
ATOM 2020 O O . VAL A 1 252 ? -11.316 3.656 -1.019 1.00 25.55 263 VAL A O 1
ATOM 2024 N N . LYS A 1 253 ? -13.544 3.445 -0.766 1.00 23.15 264 LYS A N 1
ATOM 2025 C CA . LYS A 1 253 ? -13.420 2.348 0.194 1.00 26.30 264 LYS A CA 1
ATOM 2026 C C . LYS A 1 253 ? -12.775 1.120 -0.440 1.00 21.50 264 LYS A C 1
ATOM 2027 O O . LYS A 1 253 ? -11.967 0.441 0.192 1.00 24.45 264 LYS A O 1
ATOM 2033 N N . GLU A 1 254 ? -13.127 0.847 -1.694 1.00 21.57 265 GLU A N 1
ATOM 2034 C CA . GLU A 1 254 ? -12.644 -0.348 -2.380 1.00 23.71 265 GLU A CA 1
ATOM 2035 C C . GLU A 1 254 ? -11.238 -0.211 -2.961 1.00 21.25 265 GLU A C 1
ATOM 2036 O O . GLU A 1 254 ? -10.493 -1.194 -3.023 1.00 23.40 265 GLU A O 1
ATOM 2042 N N . ALA A 1 255 ? -10.881 0.996 -3.391 1.00 19.04 266 ALA A N 1
ATOM 2043 C CA . ALA A 1 255 ? -9.630 1.206 -4.116 1.00 20.09 266 ALA A CA 1
ATOM 2044 C C . ALA A 1 255 ? -8.527 1.864 -3.290 1.00 24.61 266 ALA A C 1
ATOM 2045 O O . ALA A 1 255 ? -7.368 1.872 -3.704 1.00 21.40 266 ALA A O 1
ATOM 2047 N N . PHE A 1 256 ? -8.886 2.416 -2.134 1.00 21.17 267 PHE A N 1
ATOM 2048 C CA . PHE A 1 256 ? -7.928 3.121 -1.290 1.00 22.66 267 PHE A CA 1
ATOM 2049 C C . PHE A 1 256 ? -7.826 2.468 0.081 1.00 26.48 267 PHE A C 1
ATOM 2050 O O . PHE A 1 256 ? -8.820 1.998 0.630 1.00 34.95 267 PHE A O 1
ATOM 2058 N N . ALA A 1 257 ? -6.618 2.447 0.632 1.00 27.10 268 ALA A N 1
ATOM 2059 C CA . ALA A 1 257 ? -6.393 1.900 1.965 1.00 32.45 268 ALA A CA 1
ATOM 2060 C C . ALA A 1 257 ? -5.266 2.646 2.667 1.00 42.14 268 ALA A C 1
ATOM 2061 O O . ALA A 1 257 ? -4.406 3.238 2.017 1.00 40.02 268 ALA A O 1
ATOM 2063 N N . GLY B 1 1 ? 6.590 34.351 27.282 1.00 51.79 12 GLY B N 1
ATOM 2064 C CA . GLY B 1 1 ? 5.725 35.072 26.367 1.00 47.42 12 GLY B CA 1
ATOM 2065 C C . GLY B 1 1 ? 5.043 34.159 25.366 1.00 36.32 12 GLY B C 1
ATOM 2066 O O . GLY B 1 1 ? 5.691 33.625 24.463 1.00 37.59 12 GLY B O 1
ATOM 2067 N N . PRO B 1 2 ? 3.725 33.967 25.524 1.00 36.62 13 PRO B N 1
ATOM 2068 C CA . PRO B 1 2 ? 2.952 33.138 24.595 1.00 29.70 13 PRO B CA 1
ATOM 2069 C C . PRO B 1 2 ? 3.044 33.687 23.177 1.00 26.91 13 PRO B C 1
ATOM 2070 O O . PRO B 1 2 ? 3.180 34.897 22.994 1.00 27.19 13 PRO B O 1
ATOM 2074 N N . LEU B 1 3 ? 2.982 32.800 22.192 1.00 18.48 14 LEU B N 1
ATOM 2075 C CA . LEU B 1 3 ? 2.996 33.197 20.788 1.00 18.25 14 LEU B CA 1
ATOM 2076 C C . LEU B 1 3 ? 1.591 33.483 20.273 1.00 21.32 14 LEU B C 1
ATOM 2077 O O . LEU B 1 3 ? 0.739 32.592 20.237 1.00 24.67 14 LEU B O 1
ATOM 2082 N N . HIS B 1 4 ? 1.348 34.730 19.883 1.00 17.39 15 HIS B N 1
ATOM 2083 C CA . HIS B 1 4 ? 0.117 35.080 19.196 1.00 16.99 15 HIS B CA 1
ATOM 2084 C C . HIS B 1 4 ? 0.430 35.127 17.709 1.00 19.78 15 HIS B C 1
ATOM 2085 O O . HIS B 1 4 ? 1.434 35.708 17.299 1.00 29.17 15 HIS B O 1
ATOM 2100 N N . VAL B 1 6 ? -0.875 36.159 13.769 1.00 15.44 17 VAL B N 1
ATOM 2101 C CA . VAL B 1 6 ? -1.822 36.853 12.916 1.00 15.64 17 VAL B CA 1
ATOM 2102 C C . VAL B 1 6 ? -2.300 35.855 11.874 1.00 13.63 17 VAL B C 1
ATOM 2103 O O . VAL B 1 6 ? -1.499 35.348 11.095 1.00 17.81 17 VAL B O 1
ATOM 2107 N N . LYS B 1 7 ? -3.595 35.557 11.865 1.00 17.78 18 LYS B N 1
ATOM 2108 C CA . LYS B 1 7 ? -4.134 34.609 10.891 1.00 17.25 18 LYS B CA 1
ATOM 2109 C C . LYS B 1 7 ? -4.666 35.322 9.656 1.00 13.68 18 LYS B C 1
ATOM 2110 O O . LYS B 1 7 ? -5.444 36.265 9.757 1.00 16.04 18 LYS B O 1
ATOM 2116 N N . VAL B 1 8 ? -4.222 34.872 8.489 1.00 16.20 19 VAL B N 1
ATOM 2117 C CA . VAL B 1 8 ? -4.563 35.524 7.236 1.00 16.80 19 VAL B CA 1
ATOM 2118 C C . VAL B 1 8 ? -5.077 34.500 6.238 1.00 17.84 19 VAL B C 1
ATOM 2119 O O . VAL B 1 8 ? -4.403 33.510 5.950 1.00 19.42 19 VAL B O 1
ATOM 2123 N N . ALA B 1 9 ? -6.275 34.735 5.714 1.00 16.75 20 ALA B N 1
ATOM 2124 C CA . ALA B 1 9 ? -6.831 33.863 4.687 1.00 18.94 20 ALA B CA 1
ATOM 2125 C C . ALA B 1 9 ? -6.465 34.375 3.304 1.00 18.59 20 ALA B C 1
ATOM 2126 O O . ALA B 1 9 ? -6.560 35.574 3.040 1.00 17.77 20 ALA B O 1
ATOM 2128 N N . LEU B 1 10 ? -6.042 33.465 2.430 1.00 15.23 21 LEU B N 1
ATOM 2129 C CA . LEU B 1 10 ? -5.805 33.779 1.028 1.00 13.24 21 LEU B CA 1
ATOM 2130 C C . LEU B 1 10 ? -6.992 33.301 0.224 1.00 10.58 21 LEU B C 1
ATOM 2131 O O . LEU B 1 10 ? -7.221 32.097 0.115 1.00 12.82 21 LEU B O 1
ATOM 2136 N N . ALA B 1 11 ? -7.738 34.243 -0.342 1.00 11.54 22 ALA B N 1
ATOM 2137 C CA . ALA B 1 11 ? -8.915 33.922 -1.135 1.00 10.07 22 ALA B CA 1
ATOM 2138 C C . ALA B 1 11 ? -8.639 34.277 -2.587 1.00 8.54 22 ALA B C 1
ATOM 2139 O O . ALA B 1 11 ? -7.820 35.151 -2.874 1.00 11.60 22 ALA B O 1
ATOM 2141 N N . GLY B 1 12 ? -9.319 33.601 -3.502 1.00 9.45 23 GLY B N 1
ATOM 2142 C CA . GLY B 1 12 ? -9.159 33.897 -4.913 1.00 9.49 23 GLY B CA 1
ATOM 2143 C C . GLY B 1 12 ? -9.874 32.907 -5.800 1.00 10.11 23 GLY B C 1
ATOM 2144 O O . GLY B 1 12 ? -10.247 31.815 -5.358 1.00 11.67 23 GLY B O 1
ATOM 2145 N N . CYS B 1 13 ? -10.076 33.299 -7.052 1.00 9.38 24 CYS B N 1
ATOM 2146 C CA . CYS B 1 13 ? -10.533 32.376 -8.081 1.00 9.85 24 CYS B CA 1
ATOM 2147 C C . CYS B 1 13 ? -9.428 31.363 -8.370 1.00 11.01 24 CYS B C 1
ATOM 2148 O O . CYS B 1 13 ? -8.264 31.564 -8.004 1.00 10.90 24 CYS B O 1
ATOM 2151 N N . PRO B 1 14 ? -9.778 30.265 -9.045 1.00 10.82 25 PRO B N 1
ATOM 2152 C CA . PRO B 1 14 ? -8.724 29.350 -9.484 1.00 10.11 25 PRO B CA 1
ATOM 2153 C C . PRO B 1 14 ? -7.790 30.023 -10.476 1.00 9.43 25 PRO B C 1
ATOM 2154 O O . PRO B 1 14 ? -8.209 30.928 -11.215 1.00 11.53 25 PRO B O 1
ATOM 2158 N N . ASN B 1 15 ? -6.535 29.589 -10.491 1.00 9.82 26 ASN B N 1
ATOM 2159 C CA . ASN B 1 15 ? -5.595 29.995 -11.536 1.00 12.05 26 ASN B CA 1
ATOM 2160 C C . ASN B 1 15 ? -5.297 31.492 -11.572 1.00 8.85 26 ASN B C 1
ATOM 2161 O O . ASN B 1 15 ? -5.189 32.072 -12.655 1.00 12.88 26 ASN B O 1
ATOM 2166 N N . VAL B 1 16 ? -5.150 32.105 -10.400 1.00 8.90 27 VAL B N 1
ATOM 2167 C CA . VAL B 1 16 ? -4.827 33.532 -10.328 1.00 8.78 27 VAL B CA 1
ATOM 2168 C C . VAL B 1 16 ? -3.449 33.816 -9.728 1.00 8.71 27 VAL B C 1
ATOM 2169 O O . VAL B 1 16 ? -3.032 34.978 -9.639 1.00 13.77 27 VAL B O 1
ATOM 2173 N N . GLY B 1 17 ? -2.741 32.769 -9.310 1.00 9.78 28 GLY B N 1
ATOM 2174 C CA . GLY B 1 17 ? -1.426 32.948 -8.727 1.00 12.95 28 GLY B CA 1
ATOM 2175 C C . GLY B 1 17 ? -1.412 32.793 -7.221 1.00 14.45 28 GLY B C 1
ATOM 2176 O O . GLY B 1 17 ? -0.473 33.226 -6.561 1.00 10.65 28 GLY B O 1
ATOM 2177 N N . LYS B 1 18 ? -2.454 32.177 -6.671 1.00 9.62 29 LYS B N 1
ATOM 2178 C CA . LYS B 1 18 ? -2.555 32.013 -5.222 1.00 8.88 29 LYS B CA 1
ATOM 2179 C C . LYS B 1 18 ? -1.485 31.065 -4.661 1.00 9.07 29 LYS B C 1
ATOM 2180 O O . LYS B 1 18 ? -0.827 31.390 -3.676 1.00 11.18 29 LYS B O 1
ATOM 2186 N N . THR B 1 19 ? -1.295 29.905 -5.286 1.00 8.80 30 THR B N 1
ATOM 2187 C CA . THR B 1 19 ? -0.281 28.973 -4.796 1.00 10.27 30 THR B CA 1
ATOM 2188 C C . THR B 1 19 ? 1.108 29.609 -4.833 1.00 13.97 30 THR B C 1
ATOM 2189 O O . THR B 1 19 ? 1.907 29.464 -3.911 1.00 10.31 30 THR B O 1
ATOM 2193 N N . SER B 1 20 ? 1.400 30.314 -5.914 1.00 12.23 31 SER B N 1
ATOM 2194 C CA . SER B 1 20 ? 2.710 30.917 -6.067 1.00 10.83 31 SER B CA 1
ATOM 2195 C C . SER B 1 20 ? 2.952 31.999 -5.008 1.00 12.87 31 SER B C 1
ATOM 2196 O O . SER B 1 20 ? 4.046 32.101 -4.446 1.00 12.62 31 SER B O 1
ATOM 2199 N N . LEU B 1 21 ? 1.927 32.795 -4.723 1.00 10.08 32 LEU B N 1
ATOM 2200 C CA . LEU B 1 21 ? 2.057 33.851 -3.716 1.00 7.99 32 LEU B CA 1
ATOM 2201 C C . LEU B 1 21 ? 2.216 33.221 -2.332 1.00 12.35 32 LEU B C 1
ATOM 2202 O O . LEU B 1 21 ? 3.055 33.639 -1.535 1.00 11.27 32 LEU B O 1
ATOM 2207 N N . PHE B 1 22 ? 1.427 32.184 -2.075 1.00 10.22 33 PHE B N 1
ATOM 2208 C CA . PHE B 1 22 ? 1.523 31.428 -0.836 1.00 10.59 33 PHE B CA 1
ATOM 2209 C C . PHE B 1 22 ? 2.943 30.897 -0.652 1.00 14.99 33 PHE B C 1
ATOM 2210 O O . PHE B 1 22 ? 3.540 31.043 0.422 1.00 12.54 33 PHE B O 1
ATOM 2218 N N . ASN B 1 23 ? 3.496 30.298 -1.705 1.00 10.79 34 ASN B N 1
ATOM 2219 C CA . ASN B 1 23 ? 4.842 29.730 -1.635 1.00 9.73 34 ASN B CA 1
ATOM 2220 C C . ASN B 1 23 ? 5.879 30.841 -1.411 1.00 12.08 34 ASN B C 1
ATOM 2221 O O . ASN B 1 23 ? 6.848 30.668 -0.669 1.00 14.34 34 ASN B O 1
ATOM 2226 N N . ALA B 1 24 ? 5.674 31.982 -2.063 1.00 11.72 35 ALA B N 1
ATOM 2227 C CA . ALA B 1 24 ? 6.619 33.090 -1.956 1.00 11.86 35 ALA B CA 1
ATOM 2228 C C . ALA B 1 24 ? 6.664 33.656 -0.540 1.00 13.66 35 ALA B C 1
ATOM 2229 O O . ALA B 1 24 ? 7.708 34.118 -0.076 1.00 16.52 35 ALA B O 1
ATOM 2231 N N . LEU B 1 25 ? 5.527 33.620 0.145 1.00 13.18 36 LEU B N 1
ATOM 2232 C CA . LEU B 1 25 ? 5.445 34.151 1.502 1.00 13.66 36 LEU B CA 1
ATOM 2233 C C . LEU B 1 25 ? 5.952 33.177 2.565 1.00 20.14 36 LEU B C 1
ATOM 2234 O O . LEU B 1 25 ? 6.630 33.590 3.509 1.00 18.64 36 LEU B O 1
ATOM 2239 N N . THR B 1 26 ? 5.634 31.889 2.409 1.00 13.74 37 THR B N 1
ATOM 2240 C CA . THR B 1 26 ? 5.909 30.897 3.454 1.00 14.25 37 THR B CA 1
ATOM 2241 C C . THR B 1 26 ? 7.131 30.004 3.218 1.00 16.92 37 THR B C 1
ATOM 2242 O O . THR B 1 26 ? 7.606 29.341 4.148 1.00 17.73 37 THR B O 1
ATOM 2246 N N . GLY B 1 27 ? 7.631 29.970 1.986 1.00 18.47 38 GLY B N 1
ATOM 2247 C CA . GLY B 1 27 ? 8.723 29.072 1.654 1.00 23.16 38 GLY B CA 1
ATOM 2248 C C . GLY B 1 27 ? 8.330 27.629 1.907 1.00 24.93 38 GLY B C 1
ATOM 2249 O O . GLY B 1 27 ? 7.271 27.182 1.466 1.00 26.53 38 GLY B O 1
ATOM 2250 N N . THR B 1 28 ? 9.178 26.894 2.621 1.00 25.48 39 THR B N 1
ATOM 2251 C CA . THR B 1 28 ? 8.892 25.494 2.918 1.00 28.33 39 THR B CA 1
ATOM 2252 C C . THR B 1 28 ? 8.223 25.307 4.277 1.00 23.76 39 THR B C 1
ATOM 2253 O O . THR B 1 28 ? 8.035 24.178 4.731 1.00 25.85 39 THR B O 1
ATOM 2257 N N . LYS B 1 29 ? 7.857 26.411 4.925 1.00 23.63 40 LYS B N 1
ATOM 2258 C CA . LYS B 1 29 ? 7.146 26.328 6.196 1.00 17.01 40 LYS B CA 1
ATOM 2259 C C . LYS B 1 29 ? 5.648 26.210 5.941 1.00 17.60 40 LYS B C 1
ATOM 2260 O O . LYS B 1 29 ? 4.890 27.144 6.199 1.00 18.30 40 LYS B O 1
ATOM 2266 N N . GLN B 1 30 ? 5.225 25.068 5.410 1.00 18.42 41 GLN B N 1
ATOM 2267 C CA . GLN B 1 30 ? 3.823 24.862 5.103 1.00 23.12 41 GLN B CA 1
ATOM 2268 C C . GLN B 1 30 ? 3.454 23.403 5.281 1.00 23.39 41 GLN B C 1
ATOM 2269 O O . GLN B 1 30 ? 4.321 22.525 5.291 1.00 23.98 41 GLN B O 1
ATOM 2275 N N . TYR B 1 31 ? 2.160 23.154 5.424 1.00 24.02 42 TYR B N 1
ATOM 2276 C CA . TYR B 1 31 ? 1.672 21.804 5.643 1.00 31.21 42 TYR B CA 1
ATOM 2277 C C . TYR B 1 31 ? 0.255 21.674 5.119 1.00 26.79 42 TYR B C 1
ATOM 2278 O O . TYR B 1 31 ? -0.442 22.667 4.921 1.00 24.40 42 TYR B O 1
ATOM 2287 N N . VAL B 1 32 ? -0.163 20.441 4.883 1.00 29.11 43 VAL B N 1
ATOM 2288 C CA . VAL B 1 32 ? -1.513 20.189 4.419 1.00 28.71 43 VAL B CA 1
ATOM 2289 C C . VAL B 1 32 ? -2.168 19.129 5.283 1.00 27.10 43 VAL B C 1
ATOM 2290 O O . VAL B 1 32 ? -1.566 18.103 5.580 1.00 35.61 43 VAL B O 1
ATOM 2294 N N . ALA B 1 33 ? -3.395 19.403 5.707 1.00 27.66 44 ALA B N 1
ATOM 2295 C CA . ALA B 1 33 ? -4.225 18.407 6.368 1.00 30.41 44 ALA B CA 1
ATOM 2296 C C . ALA B 1 33 ? -5.589 18.457 5.709 1.00 35.82 44 ALA B C 1
ATOM 2297 O O . ALA B 1 33 ? -5.701 18.797 4.533 1.00 49.22 44 ALA B O 1
ATOM 2299 N N . ASN B 1 34 ? -6.629 18.126 6.459 1.00 39.64 45 ASN B N 1
ATOM 2300 C CA . ASN B 1 34 ? -7.983 18.263 5.950 1.00 36.17 45 ASN B CA 1
ATOM 2301 C C . ASN B 1 34 ? -8.784 19.235 6.797 1.00 36.20 45 ASN B C 1
ATOM 2302 O O . ASN B 1 34 ? -8.534 19.379 7.993 1.00 33.34 45 ASN B O 1
ATOM 2307 N N . TRP B 1 35 ? -9.734 19.918 6.170 1.00 30.40 46 TRP B N 1
ATOM 2308 C CA . TRP B 1 35 ? -10.661 20.759 6.910 1.00 24.79 46 TRP B CA 1
ATOM 2309 C C . TRP B 1 35 ? -11.505 19.866 7.813 1.00 29.84 46 TRP B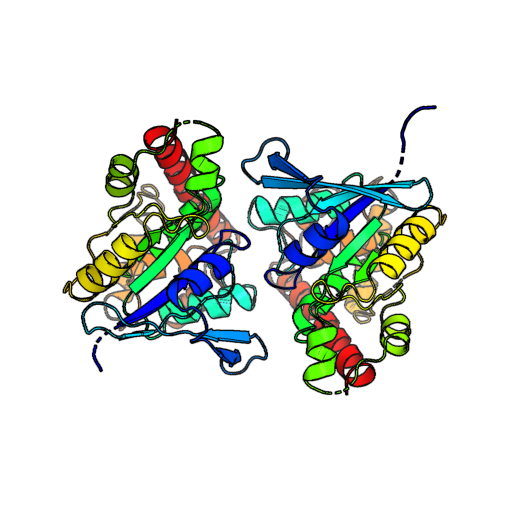 C 1
ATOM 2310 O O . TRP B 1 35 ? -11.697 18.686 7.515 1.00 29.75 46 TRP B O 1
ATOM 2321 N N . PRO B 1 36 ? -12.003 20.424 8.926 1.00 34.66 47 PRO B N 1
ATOM 2322 C CA . PRO B 1 36 ? -12.762 19.643 9.910 1.00 43.64 47 PRO B CA 1
ATOM 2323 C C . PRO B 1 36 ? -13.951 18.906 9.300 1.00 38.11 47 PRO B C 1
ATOM 2324 O O . PRO B 1 36 ? -14.755 19.506 8.584 1.00 39.28 47 PRO B O 1
ATOM 2328 N N . GLY B 1 37 ? -14.051 17.611 9.590 1.00 41.10 48 GLY B N 1
ATOM 2329 C CA . GLY B 1 37 ? -15.196 16.813 9.193 1.00 45.28 48 GLY B CA 1
ATOM 2330 C C . GLY B 1 37 ? -15.364 16.566 7.706 1.00 43.40 48 GLY B C 1
ATOM 2331 O O . GLY B 1 37 ? -16.403 16.058 7.282 1.00 47.99 48 GLY B O 1
ATOM 2332 N N . VAL B 1 38 ? -14.355 16.914 6.908 1.00 41.96 49 VAL B N 1
ATOM 2333 C CA . VAL B 1 38 ? -14.450 16.742 5.458 1.00 38.75 49 VAL B CA 1
ATOM 2334 C C . VAL B 1 38 ? -13.166 16.235 4.807 1.00 36.78 49 VAL B C 1
ATOM 2335 O O . VAL B 1 38 ? -12.133 16.088 5.462 1.00 48.66 49 VAL B O 1
ATOM 2339 N N . THR B 1 39 ? -13.252 15.982 3.504 1.00 37.85 50 THR B N 1
ATOM 2340 C CA . THR B 1 39 ? -12.157 15.400 2.734 1.00 45.63 50 THR B CA 1
ATOM 2341 C C . THR B 1 39 ? -11.280 16.461 2.085 1.00 45.80 50 THR B C 1
ATOM 2342 O O . THR B 1 39 ? -10.268 16.146 1.460 1.00 53.46 50 THR B O 1
ATOM 2346 N N . VAL B 1 40 ? -11.672 17.719 2.232 1.00 34.53 51 VAL B N 1
ATOM 2347 C CA . VAL B 1 40 ? -10.985 18.810 1.551 1.00 31.96 51 VAL B CA 1
ATOM 2348 C C . VAL B 1 40 ? -9.651 19.153 2.211 1.00 27.53 51 VAL B C 1
ATOM 2349 O O . VAL B 1 40 ? -9.543 19.221 3.433 1.00 26.12 51 VAL B O 1
ATOM 2353 N N . GLU B 1 41 ? -8.634 19.371 1.387 1.00 28.44 52 GLU B N 1
ATOM 2354 C CA . GLU B 1 41 ? -7.316 19.720 1.889 1.00 25.35 52 GLU B CA 1
ATOM 2355 C C . GLU B 1 41 ? -7.291 21.127 2.481 1.00 26.33 52 GLU B C 1
ATOM 2356 O O . GLU B 1 41 ? -7.819 22.071 1.901 1.00 24.67 52 GLU B O 1
ATOM 2362 N N . LYS B 1 42 ? -6.676 21.260 3.647 1.00 25.17 53 LYS B N 1
ATOM 2363 C CA . LYS B 1 42 ? -6.437 22.578 4.215 1.00 24.77 53 LYS B CA 1
ATOM 2364 C C . LYS B 1 42 ? -4.943 22.845 4.224 1.00 24.08 53 LYS B C 1
ATOM 2365 O O . LYS B 1 42 ? -4.190 22.204 4.959 1.00 31.29 53 LYS B O 1
ATOM 2371 N N . LYS B 1 43 ? -4.517 23.796 3.407 1.00 21.64 54 LYS B N 1
ATOM 2372 C CA . LYS B 1 43 ? -3.105 24.120 3.305 1.00 18.99 54 LYS B CA 1
ATOM 2373 C C . LYS B 1 43 ? -2.807 25.372 4.107 1.00 20.38 54 LYS B C 1
ATOM 2374 O O . LYS B 1 43 ? -3.463 26.396 3.929 1.00 20.80 54 LYS B O 1
ATOM 2380 N N . GLU B 1 44 ? -1.827 25.275 5.001 1.00 18.81 55 GLU B N 1
ATOM 2381 C CA . GLU B 1 44 ? -1.440 26.394 5.846 1.00 22.70 55 GLU B CA 1
ATOM 2382 C C . GLU B 1 44 ? 0.065 26.571 5.843 1.00 15.72 55 GLU B C 1
ATOM 2383 O O . GLU B 1 44 ? 0.813 25.636 5.561 1.00 18.43 55 GLU B O 1
ATOM 2389 N N . GLY B 1 45 ? 0.506 27.772 6.187 1.00 14.24 56 GLY B N 1
ATOM 2390 C CA . GLY B 1 45 ? 1.920 28.042 6.317 1.00 18.45 56 GLY B CA 1
ATOM 2391 C C . GLY B 1 45 ? 2.152 29.083 7.390 1.00 17.62 56 GLY B C 1
ATOM 2392 O O . GLY B 1 45 ? 1.210 29.700 7.881 1.00 19.49 56 GLY B O 1
ATOM 2393 N N . VAL B 1 46 ? 3.408 29.266 7.770 1.00 12.92 57 VAL B N 1
ATOM 2394 C CA . VAL B 1 46 ? 3.757 30.279 8.759 1.00 18.21 57 VAL B CA 1
ATOM 2395 C C . VAL B 1 46 ? 5.011 31.009 8.323 1.00 19.73 57 VAL B C 1
ATOM 2396 O O . VAL B 1 46 ? 5.946 30.394 7.818 1.00 26.77 57 VAL B O 1
ATOM 2400 N N . PHE B 1 47 ? 5.024 32.324 8.499 1.00 14.89 58 PHE B N 1
ATOM 2401 C CA . PHE B 1 47 ? 6.243 33.094 8.302 1.00 14.34 58 PHE B CA 1
ATOM 2402 C C . PHE B 1 47 ? 6.324 34.190 9.351 1.00 15.26 58 PHE B C 1
ATOM 2403 O O . PHE B 1 47 ? 5.371 34.415 10.096 1.00 15.17 58 PHE B O 1
ATOM 2411 N N . THR B 1 48 ? 7.474 34.841 9.439 1.00 12.61 59 THR B N 1
ATOM 2412 C CA . THR B 1 48 ? 7.653 35.886 10.433 1.00 14.71 59 THR B CA 1
ATOM 2413 C C . THR B 1 48 ? 8.030 37.196 9.763 1.00 13.14 59 THR B C 1
ATOM 2414 O O . THR B 1 48 ? 8.584 37.205 8.665 1.00 14.96 59 THR B O 1
ATOM 2418 N N . TYR B 1 49 ? 7.717 38.302 10.427 1.00 14.54 60 TYR B N 1
ATOM 2419 C CA . TYR B 1 49 ? 8.003 39.621 9.887 1.00 12.81 60 TYR B CA 1
ATOM 2420 C C . TYR B 1 49 ? 8.022 40.657 10.996 1.00 12.72 60 TYR B C 1
ATOM 2421 O O . TYR B 1 49 ? 6.995 40.922 11.615 1.00 13.10 60 TYR B O 1
ATOM 2430 N N . LYS B 1 50 ? 9.195 41.236 11.232 1.00 13.84 61 LYS B N 1
ATOM 2431 C CA . LYS B 1 50 ? 9.354 42.324 12.198 1.00 14.82 61 LYS B CA 1
ATOM 2432 C C . LYS B 1 50 ? 8.792 42.005 13.582 1.00 14.92 61 LYS B C 1
ATOM 2433 O O . LYS B 1 50 ? 8.222 42.874 14.251 1.00 20.93 61 LYS B O 1
ATOM 2439 N N . GLY B 1 51 ? 8.960 40.758 14.004 1.00 14.72 62 GLY B N 1
ATOM 2440 C CA . GLY B 1 51 ? 8.547 40.343 15.332 1.00 18.73 62 GLY B CA 1
ATOM 2441 C C . GLY B 1 51 ? 7.176 39.699 15.364 1.00 20.76 62 GLY B C 1
ATOM 2442 O O . GLY B 1 51 ? 6.768 39.136 16.382 1.00 22.87 62 GLY B O 1
ATOM 2443 N N . TYR B 1 52 ? 6.460 39.785 14.249 1.00 16.15 63 TYR B N 1
ATOM 2444 C CA . TYR B 1 52 ? 5.151 39.168 14.148 1.00 14.58 63 TYR B CA 1
ATOM 2445 C C . TYR B 1 52 ? 5.267 37.808 13.492 1.00 14.40 63 TYR B C 1
ATOM 2446 O O . TYR B 1 52 ? 6.180 37.563 12.701 1.00 15.18 63 TYR B O 1
ATOM 2455 N N . THR B 1 53 ? 4.340 36.924 13.837 1.00 12.92 64 THR B N 1
ATOM 2456 C CA . THR B 1 53 ? 4.273 35.609 13.221 1.00 11.64 64 THR B CA 1
ATOM 2457 C C . THR B 1 53 ? 2.935 35.482 12.497 1.00 13.33 64 THR B C 1
ATOM 2458 O O . THR B 1 53 ? 1.871 35.645 13.095 1.00 13.82 64 THR B O 1
ATOM 2462 N N . ILE B 1 54 ? 2.984 35.222 11.197 1.00 15.04 65 ILE B N 1
ATOM 2463 C CA . ILE B 1 54 ? 1.767 35.168 10.400 1.00 12.33 65 ILE B CA 1
ATOM 2464 C C . ILE B 1 54 ? 1.448 33.735 10.002 1.00 11.74 65 ILE B C 1
ATOM 2465 O O . ILE B 1 54 ? 2.306 33.022 9.497 1.00 13.59 65 ILE B O 1
ATOM 2470 N N . ASN B 1 55 ? 0.216 33.325 10.270 1.00 15.78 66 ASN B N 1
ATOM 2471 C CA . ASN B 1 55 ? -0.285 32.018 9.884 1.00 14.15 66 ASN B CA 1
ATOM 2472 C C . ASN B 1 55 ? -1.161 32.214 8.658 1.00 14.03 66 ASN B C 1
ATOM 2473 O O . ASN B 1 55 ? -2.229 32.814 8.737 1.00 14.56 66 ASN B O 1
ATOM 2478 N N . LEU B 1 56 ? -0.688 31.715 7.523 1.00 12.93 67 LEU B N 1
ATOM 2479 C CA . LEU B 1 56 ? -1.349 31.919 6.246 1.00 13.42 67 LEU B CA 1
ATOM 2480 C C . LEU B 1 56 ? -2.188 30.694 5.899 1.00 17.08 67 LEU B C 1
ATOM 2481 O O . LEU B 1 56 ? -1.676 29.574 5.845 1.00 17.96 67 LEU B O 1
ATOM 2486 N N . ILE B 1 57 ? -3.482 30.911 5.691 1.00 18.90 68 ILE B N 1
ATOM 2487 C CA . ILE B 1 57 ? -4.396 29.836 5.346 1.00 19.19 68 ILE B CA 1
ATOM 2488 C C . ILE B 1 57 ? -4.869 30.010 3.919 1.00 26.37 68 ILE B C 1
ATOM 2489 O O . ILE B 1 57 ? -5.531 30.991 3.593 1.00 29.10 68 ILE B O 1
ATOM 2494 N N . ASP B 1 58 ? -4.530 29.057 3.063 1.00 20.58 69 ASP B N 1
ATOM 2495 C CA . ASP B 1 58 ? -5.008 29.099 1.696 1.00 23.38 69 ASP B CA 1
ATOM 2496 C C . ASP B 1 58 ? -6.414 28.518 1.596 1.00 25.13 69 ASP B C 1
ATOM 2497 O O . ASP B 1 58 ? -6.692 27.450 2.124 1.00 39.05 69 ASP B O 1
ATOM 2502 N N . LEU B 1 59 ? -7.302 29.234 0.923 1.00 11.30 70 LEU B N 1
ATOM 2503 C CA . LEU B 1 59 ? -8.666 28.756 0.734 1.00 11.71 70 LEU B CA 1
ATOM 2504 C C . LEU B 1 59 ? -8.820 28.138 -0.644 1.00 15.90 70 LEU B C 1
ATOM 2505 O O . LEU B 1 59 ? -8.120 28.526 -1.572 1.00 13.35 70 LEU B O 1
ATOM 2510 N N . PRO B 1 60 ? -9.734 27.166 -0.783 1.00 12.60 71 PRO B N 1
ATOM 2511 C CA . PRO B 1 60 ? -10.035 26.630 -2.115 1.00 10.40 71 PRO B CA 1
ATOM 2512 C C . PRO B 1 60 ? -10.368 27.767 -3.079 1.00 10.31 71 PRO B C 1
ATOM 2513 O O . PRO B 1 60 ? -11.040 28.741 -2.691 1.00 12.51 71 PRO B O 1
ATOM 2517 N N . GLY B 1 61 ? -9.898 27.654 -4.319 1.00 10.82 72 GLY B N 1
ATOM 2518 C CA . GLY B 1 61 ? -10.235 28.627 -5.337 1.00 11.03 72 GLY B CA 1
ATOM 2519 C C . GLY B 1 61 ? -11.733 28.641 -5.537 1.00 12.11 72 GLY B C 1
ATOM 2520 O O . GLY B 1 61 ? -12.374 27.587 -5.581 1.00 12.53 72 GLY B O 1
ATOM 2521 N N . THR B 1 62 ? -12.301 29.835 -5.657 1.00 10.18 73 THR B N 1
ATOM 2522 C CA . THR B 1 62 ? -13.741 29.974 -5.763 1.00 13.02 73 THR B CA 1
ATOM 2523 C C . THR B 1 62 ? -14.104 30.867 -6.929 1.00 13.88 73 THR B C 1
ATOM 2524 O O . THR B 1 62 ? -13.702 32.028 -6.997 1.00 14.91 73 THR B O 1
ATOM 2528 N N . TYR B 1 63 ? -14.861 30.317 -7.864 1.00 17.27 74 TYR B N 1
ATOM 2529 C CA . TYR B 1 63 ? -15.476 31.155 -8.856 1.00 24.79 74 TYR B CA 1
ATOM 2530 C C . TYR B 1 63 ? -16.888 31.408 -8.321 1.00 34.89 74 TYR B C 1
ATOM 2531 O O . TYR B 1 63 ? -17.834 30.688 -8.626 1.00 39.01 74 TYR B O 1
ATOM 2540 N N . SER B 1 64 ? -16.962 32.403 -7.433 1.00 27.68 75 SER B N 1
ATOM 2541 C CA . SER B 1 64 ? -18.187 32.869 -6.771 1.00 25.39 75 SER B CA 1
ATOM 2542 C C . SER B 1 64 ? -18.381 32.249 -5.389 1.00 25.90 75 SER B C 1
ATOM 2543 O O . SER B 1 64 ? -18.037 31.085 -5.173 1.00 31.91 75 SER B O 1
ATOM 2546 N N . LEU B 1 65 ? -18.938 33.027 -4.461 1.00 26.65 76 LEU B N 1
ATOM 2547 C CA . LEU B 1 65 ? -19.279 32.513 -3.133 1.00 25.08 76 LEU B CA 1
ATOM 2548 C C . LEU B 1 65 ? -20.783 32.271 -2.957 1.00 23.79 76 LEU B C 1
ATOM 2549 O O . LEU B 1 65 ? -21.453 32.870 -2.090 1.00 25.17 76 LEU B O 1
ATOM 2554 N N . GLY B 1 66 ? -21.297 31.407 -3.826 1.00 25.32 77 GLY B N 1
ATOM 2555 C CA . GLY B 1 66 ? -22.579 30.758 -3.639 1.00 25.06 77 GLY B CA 1
ATOM 2556 C C . GLY B 1 66 ? -22.348 29.600 -2.686 1.00 28.35 77 GLY B C 1
ATOM 2557 O O . GLY B 1 66 ? -21.672 29.771 -1.666 1.00 30.42 77 GLY B O 1
ATOM 2558 N N . TYR B 1 67 ? -22.835 28.409 -3.022 1.00 28.43 78 TYR B N 1
ATOM 2559 C CA . TYR B 1 67 ? -22.885 27.353 -2.018 1.00 24.87 78 TYR B CA 1
ATOM 2560 C C . TYR B 1 67 ? -22.903 25.907 -2.536 1.00 27.46 78 TYR B C 1
ATOM 2561 O O . TYR B 1 67 ? -23.782 25.150 -2.121 1.00 34.14 78 TYR B O 1
ATOM 2570 N N . SER B 1 68 ? -21.966 25.470 -3.390 1.00 30.39 79 SER B N 1
ATOM 2571 C CA . SER B 1 68 ? -22.236 24.194 -4.095 1.00 31.62 79 SER B CA 1
ATOM 2572 C C . SER B 1 68 ? -21.203 23.063 -4.340 1.00 31.69 79 SER B C 1
ATOM 2573 O O . SER B 1 68 ? -21.278 22.356 -5.354 1.00 36.21 79 SER B O 1
ATOM 2576 N N . SER B 1 69 ? -20.289 22.867 -3.395 1.00 35.32 80 SER B N 1
ATOM 2577 C CA . SER B 1 69 ? -19.637 21.569 -3.140 1.00 35.38 80 SER B CA 1
ATOM 2578 C C . SER B 1 69 ? -18.796 21.744 -1.883 1.00 28.79 80 SER B C 1
ATOM 2579 O O . SER B 1 69 ? -18.638 22.862 -1.448 1.00 38.42 80 SER B O 1
ATOM 2582 N N . ILE B 1 70 ? -18.289 20.680 -1.262 1.00 30.83 81 ILE B N 1
ATOM 2583 C CA . ILE B 1 70 ? -17.664 20.887 0.048 1.00 32.36 81 ILE B CA 1
ATOM 2584 C C . ILE B 1 70 ? -16.569 21.949 -0.047 1.00 33.08 81 ILE B C 1
ATOM 2585 O O . ILE B 1 70 ? -16.567 22.902 0.735 1.00 36.45 81 ILE B O 1
ATOM 2590 N N . ASP B 1 71 ? -15.652 21.791 -1.001 1.00 32.93 82 ASP B N 1
ATOM 2591 C CA . ASP B 1 71 ? -14.536 22.724 -1.135 1.00 26.73 82 ASP B CA 1
ATOM 2592 C C . ASP B 1 71 ? -15.018 24.179 -1.131 1.00 24.76 82 ASP B C 1
ATOM 2593 O O . ASP B 1 71 ? -14.492 25.025 -0.402 1.00 23.51 82 ASP B O 1
ATOM 2598 N N . GLU B 1 72 ? -16.031 24.458 -1.942 1.00 22.27 83 GLU B N 1
ATOM 2599 C CA . GLU B 1 72 ? -16.565 25.812 -2.091 1.00 24.38 83 GLU B CA 1
ATOM 2600 C C . GLU B 1 72 ? -17.278 26.314 -0.836 1.00 30.57 83 GLU B C 1
ATOM 2601 O O . GLU B 1 72 ? -17.156 27.480 -0.457 1.00 30.16 83 GLU B O 1
ATOM 2607 N N . LYS B 1 73 ? -18.031 25.425 -0.201 1.00 28.10 84 LYS B N 1
ATOM 2608 C CA . LYS B 1 73 ? -18.746 25.734 1.028 1.00 27.64 84 LYS B CA 1
ATOM 2609 C C . LYS B 1 73 ? -17.760 26.111 2.129 1.00 25.24 84 LYS B C 1
ATOM 2610 O O . LYS B 1 73 ? -17.999 27.027 2.916 1.00 24.30 84 LYS B O 1
ATOM 2616 N N . ILE B 1 74 ? -16.644 25.397 2.167 1.00 22.11 85 ILE B N 1
ATOM 2617 C CA . ILE B 1 74 ? -15.610 25.637 3.159 1.00 24.06 85 ILE B CA 1
ATOM 2618 C C . ILE B 1 74 ? -15.041 27.043 3.039 1.00 16.60 85 ILE B C 1
ATOM 2619 O O . ILE B 1 74 ? -14.807 27.712 4.050 1.00 16.43 85 ILE B O 1
ATOM 2624 N N . ALA B 1 75 ? -14.809 27.487 1.808 1.00 17.24 86 ALA B N 1
ATOM 2625 C CA . ALA B 1 75 ? -14.262 28.821 1.592 1.00 17.66 86 ALA B CA 1
ATOM 2626 C C . ALA B 1 75 ? -15.178 29.891 2.182 1.00 18.41 86 ALA B C 1
ATOM 2627 O O . ALA B 1 75 ? -14.724 30.758 2.929 1.00 16.41 86 ALA B O 1
ATOM 2629 N N . ARG B 1 76 ? -16.468 29.825 1.869 1.00 17.83 87 ARG B N 1
ATOM 2630 C CA . ARG B 1 76 ? -17.391 30.843 2.364 1.00 18.73 87 ARG B CA 1
ATOM 2631 C C . ARG B 1 76 ? -17.588 30.758 3.880 1.00 19.80 87 ARG B C 1
ATOM 2632 O O . ARG B 1 76 ? -17.592 31.777 4.570 1.00 19.52 87 ARG B O 1
ATOM 2640 N N . ASP B 1 77 ? -17.755 29.541 4.388 1.00 17.58 88 ASP B N 1
ATOM 2641 C CA . ASP B 1 77 ? -17.865 29.315 5.826 1.00 17.27 88 ASP B CA 1
ATOM 2642 C C . ASP B 1 77 ? -16.683 29.916 6.575 1.00 20.00 88 ASP B C 1
ATOM 2643 O O . ASP B 1 77 ? -16.857 30.563 7.608 1.00 19.35 88 ASP B O 1
ATOM 2648 N N . TYR B 1 78 ? -15.476 29.699 6.063 1.00 15.69 89 TYR B N 1
ATOM 2649 C CA . TYR B 1 78 ? -14.297 30.217 6.743 1.00 15.02 89 TYR B CA 1
ATOM 2650 C C . TYR B 1 78 ? -14.247 31.741 6.713 1.00 14.42 89 TYR B C 1
ATOM 2651 O O . TYR B 1 78 ? -13.917 32.379 7.718 1.00 16.70 89 TYR B O 1
ATOM 2660 N N . LEU B 1 79 ? -14.576 32.325 5.566 1.00 16.97 90 LEU B N 1
ATOM 2661 C CA . LEU B 1 79 ? -14.559 33.778 5.446 1.00 18.09 90 LEU B CA 1
ATOM 2662 C C . LEU B 1 79 ? -15.578 34.423 6.383 1.00 21.61 90 LEU B C 1
ATOM 2663 O O . LEU B 1 79 ? -15.306 35.454 6.993 1.00 22.78 90 LEU B O 1
ATOM 2668 N N . LEU B 1 80 ? -16.746 33.800 6.504 1.00 20.40 91 LEU B N 1
ATOM 2669 C CA . LEU B 1 80 ? -17.827 34.364 7.308 1.00 22.58 91 LEU B CA 1
ATOM 2670 C C . LEU B 1 80 ? -17.717 34.046 8.795 1.00 25.37 91 LEU B C 1
ATOM 2671 O O . LEU B 1 80 ? -18.066 34.873 9.638 1.00 30.91 91 LEU B O 1
ATOM 2676 N N . LYS B 1 81 ? -17.239 32.849 9.118 1.00 22.58 92 LYS B N 1
ATOM 2677 C CA . LYS B 1 81 ? -17.347 32.350 10.488 1.00 23.31 92 LYS B CA 1
ATOM 2678 C C . LYS B 1 81 ? -16.010 31.917 11.083 1.00 23.99 92 LYS B C 1
ATOM 2679 O O . LYS B 1 81 ? -15.941 31.538 12.253 1.00 25.14 92 LYS B O 1
ATOM 2685 N N . GLY B 1 82 ? -14.956 31.976 10.276 1.00 24.96 93 GLY B N 1
ATOM 2686 C CA . GLY B 1 82 ? -13.645 31.510 10.690 1.00 26.37 93 GLY B CA 1
ATOM 2687 C C . GLY B 1 82 ? -12.875 32.482 11.564 1.00 27.10 93 GLY B C 1
ATOM 2688 O O . GLY B 1 82 ? -13.401 33.520 11.976 1.00 26.53 93 GLY B O 1
ATOM 2689 N N . ASP B 1 83 ? -11.618 32.147 11.837 1.00 22.41 94 ASP B N 1
ATOM 2690 C CA . ASP B 1 83 ? -10.819 32.896 12.801 1.00 24.05 94 ASP B CA 1
ATOM 2691 C C . ASP B 1 83 ? -9.733 33.769 12.173 1.00 27.59 94 ASP B C 1
ATOM 2692 O O . ASP B 1 83 ? -8.759 34.116 12.837 1.00 24.48 94 ASP B O 1
ATOM 2697 N N . ALA B 1 84 ? -9.899 34.137 10.906 1.00 22.54 95 ALA B N 1
ATOM 2698 C CA . ALA B 1 84 ? -8.911 34.989 10.251 1.00 21.48 95 ALA B CA 1
ATOM 2699 C C . ALA B 1 84 ? -8.973 36.428 10.759 1.00 17.98 95 ALA B C 1
ATOM 2700 O O . ALA B 1 84 ? -10.054 36.995 10.924 1.00 20.20 95 ALA B O 1
ATOM 2702 N N . ASP B 1 85 ? -7.805 37.011 11.003 1.00 17.52 96 ASP B N 1
ATOM 2703 C CA . ASP B 1 85 ? -7.707 38.412 11.393 1.00 17.57 96 ASP B CA 1
ATOM 2704 C C . ASP B 1 85 ? -7.908 39.319 10.193 1.00 19.08 96 ASP B C 1
ATOM 2705 O O . ASP B 1 85 ? -8.357 40.454 10.323 1.00 20.90 96 ASP B O 1
ATOM 2710 N N . LEU B 1 86 ? -7.578 38.802 9.018 1.00 16.97 97 LEU B N 1
ATOM 2711 C CA . LEU B 1 86 ? -7.833 39.519 7.778 1.00 15.62 97 LEU B CA 1
ATOM 2712 C C . LEU B 1 86 ? -7.727 38.598 6.575 1.00 13.64 97 LEU B C 1
ATOM 2713 O O . LEU B 1 86 ? -7.255 37.463 6.686 1.00 15.22 97 LEU B O 1
ATOM 2718 N N . VAL B 1 87 ? -8.158 39.106 5.428 1.00 12.91 98 VAL B N 1
ATOM 2719 C CA . VAL B 1 87 ? -8.205 38.343 4.194 1.00 12.53 98 VAL B CA 1
ATOM 2720 C C . VAL B 1 87 ? -7.358 39.032 3.133 1.00 13.14 98 VAL B C 1
ATOM 2721 O O . VAL B 1 87 ? -7.430 40.254 2.966 1.00 14.54 98 VAL B O 1
ATOM 2725 N N . ILE B 1 88 ? -6.570 38.254 2.398 1.00 11.30 99 ILE B N 1
ATOM 2726 C CA . ILE B 1 88 ? -5.947 38.769 1.187 1.00 12.35 99 ILE B CA 1
ATOM 2727 C C . ILE B 1 88 ? -6.699 38.194 -0.007 1.00 10.83 99 ILE B C 1
ATOM 2728 O O . ILE B 1 88 ? -6.792 36.977 -0.154 1.00 12.06 99 ILE B O 1
ATOM 2733 N N . LEU B 1 89 ? -7.285 39.066 -0.821 1.00 9.97 100 LEU B N 1
ATOM 2734 C CA . LEU B 1 89 ? -7.872 38.635 -2.080 1.00 9.82 100 LEU B CA 1
ATOM 2735 C C . LEU B 1 89 ? -6.781 38.689 -3.144 1.00 8.42 100 LEU B C 1
ATOM 2736 O O . LEU B 1 89 ? -6.246 39.757 -3.446 1.00 10.28 100 LEU B O 1
ATOM 2741 N N . VAL B 1 90 ? -6.428 37.523 -3.680 1.00 8.39 101 VAL B N 1
ATOM 2742 C CA . VAL B 1 90 ? -5.380 37.435 -4.682 1.00 8.28 101 VAL B CA 1
ATOM 2743 C C . VAL B 1 90 ? -6.028 37.572 -6.045 1.00 9.48 101 VAL B C 1
ATOM 2744 O O . VAL B 1 90 ? -6.886 36.770 -6.410 1.00 11.61 101 VAL B O 1
ATOM 2748 N N . ALA B 1 91 ? -5.622 38.597 -6.787 1.00 10.84 102 ALA B N 1
ATOM 2749 C CA . ALA B 1 91 ? -6.191 38.864 -8.094 1.00 10.73 102 ALA B CA 1
ATOM 2750 C C . ALA B 1 91 ? -5.122 38.779 -9.175 1.00 10.34 102 ALA B C 1
ATOM 2751 O O . ALA B 1 91 ? -3.979 39.179 -8.968 1.00 16.10 102 ALA B O 1
ATOM 2753 N N . ASP B 1 92 ? -5.509 38.266 -10.335 1.00 11.38 103 ASP B N 1
ATOM 2754 C CA . ASP B 1 92 ? -4.609 38.179 -11.481 1.00 12.30 103 ASP B CA 1
ATOM 2755 C C . ASP B 1 92 ? -4.566 39.548 -12.151 1.00 15.87 103 ASP B C 1
ATOM 2756 O O . ASP B 1 92 ? -5.561 39.999 -12.709 1.00 16.78 103 ASP B O 1
ATOM 2761 N N . SER B 1 93 ? -3.421 40.220 -12.079 1.00 16.16 104 SER B N 1
ATOM 2762 C CA . SER B 1 93 ? -3.328 41.582 -12.607 1.00 16.67 104 SER B CA 1
ATOM 2763 C C . SER B 1 93 ? -3.548 41.640 -14.122 1.00 15.70 104 SER B C 1
ATOM 2764 O O . SER B 1 93 ? -4.032 42.642 -14.649 1.00 18.61 104 SER B O 1
ATOM 2767 N N . VAL B 1 94 ? -3.217 40.559 -14.815 1.00 16.08 105 VAL B N 1
ATOM 2768 C CA . VAL B 1 94 ? -3.345 40.524 -16.267 1.00 20.91 105 VAL B CA 1
ATOM 2769 C C . VAL B 1 94 ? -4.760 40.151 -16.708 1.00 18.90 105 VAL B C 1
ATOM 2770 O O . VAL B 1 94 ? -5.200 40.506 -17.808 1.00 21.46 105 VAL B O 1
ATOM 2774 N N . ASN B 1 95 ? -5.473 39.445 -15.838 1.00 17.89 106 ASN B N 1
ATOM 2775 C CA . ASN B 1 95 ? -6.826 38.984 -16.126 1.00 16.90 106 ASN B CA 1
ATOM 2776 C C . ASN B 1 95 ? -7.701 39.211 -14.907 1.00 19.02 106 ASN B C 1
ATOM 2777 O O . ASN B 1 95 ? -8.117 38.256 -14.257 1.00 19.41 106 ASN B O 1
ATOM 2782 N N . PRO B 1 96 ? -7.980 40.482 -14.593 1.00 15.53 107 PRO B N 1
ATOM 2783 C CA . PRO B 1 96 ? -8.523 40.896 -13.292 1.00 16.66 107 PRO B CA 1
ATOM 2784 C C . PRO B 1 96 ? -10.033 40.736 -13.108 1.00 14.47 107 PRO B C 1
ATOM 2785 O O . PRO B 1 96 ? -10.490 40.773 -11.968 1.00 15.90 107 PRO B O 1
ATOM 2789 N N . GLU B 1 97 ? -10.798 40.577 -14.183 1.00 15.72 108 GLU B N 1
ATOM 2790 C CA . GLU B 1 97 ? -12.249 40.730 -14.070 1.00 19.19 108 GLU B CA 1
ATOM 2791 C C . GLU B 1 97 ? -12.960 39.772 -13.100 1.00 17.00 108 GLU B C 1
ATOM 2792 O O . GLU B 1 97 ? -13.721 40.218 -12.241 1.00 15.95 108 GLU B O 1
ATOM 2798 N N . GLN B 1 98 ? -12.729 38.469 -13.231 1.00 15.33 109 GLN B N 1
ATOM 2799 C CA . GLN B 1 98 ? -13.366 37.519 -12.323 1.00 15.46 109 GLN B CA 1
ATOM 2800 C C . GLN B 1 98 ? -12.952 37.774 -10.869 1.00 12.62 109 GLN B C 1
ATOM 2801 O O . GLN B 1 98 ? -13.769 37.656 -9.950 1.00 13.75 109 GLN B O 1
ATOM 2807 N N . SER B 1 99 ? -11.685 38.130 -10.674 1.00 13.15 110 SER B N 1
ATOM 2808 C CA . SER B 1 99 ? -11.138 38.386 -9.342 1.00 13.43 110 SER B CA 1
ATOM 2809 C C . SER B 1 99 ? -11.836 39.557 -8.673 1.00 12.19 110 SER B C 1
ATOM 2810 O O . SER B 1 99 ? -12.165 39.506 -7.482 1.00 11.59 110 SER B O 1
ATOM 2813 N N . LEU B 1 100 ? -12.046 40.625 -9.435 1.00 13.91 111 LEU B N 1
ATOM 2814 C CA . LEU B 1 100 ? -12.716 41.809 -8.898 1.00 13.22 111 LEU B CA 1
ATOM 2815 C C . LEU B 1 100 ? -14.187 41.540 -8.560 1.00 15.99 111 LEU B C 1
ATOM 2816 O O . LEU B 1 100 ? -14.717 42.086 -7.599 1.00 14.90 111 LEU B O 1
ATOM 2821 N N . TYR B 1 101 ? -14.847 40.695 -9.343 1.00 13.25 112 TYR B N 1
ATOM 2822 C CA . TYR B 1 101 ? -16.204 40.282 -9.007 1.00 13.86 112 TYR B CA 1
ATOM 2823 C C . TYR B 1 101 ? -16.218 39.562 -7.650 1.00 14.91 112 TYR B C 1
ATOM 2824 O O . TYR B 1 101 ? -17.025 39.879 -6.769 1.00 17.00 112 TYR B O 1
ATOM 2833 N N . LEU B 1 102 ? -15.306 38.609 -7.478 1.00 14.16 113 LEU B N 1
ATOM 2834 C CA . LEU B 1 102 ? -15.180 37.881 -6.216 1.00 14.25 113 LEU B CA 1
ATOM 2835 C C . LEU B 1 102 ? -14.875 38.847 -5.071 1.00 14.90 113 LEU B C 1
ATOM 2836 O O . LEU B 1 102 ? -15.426 38.727 -3.975 1.00 15.79 113 LEU B O 1
ATOM 2841 N N . LEU B 1 103 ? -13.993 39.808 -5.331 1.00 12.15 114 LEU B N 1
ATOM 2842 C CA . LEU B 1 103 ? -13.647 40.818 -4.337 1.00 11.74 114 LEU B CA 1
ATOM 2843 C C . LEU B 1 103 ? -14.886 41.555 -3.814 1.00 17.32 114 LEU B C 1
ATOM 2844 O O . LEU B 1 103 ? -15.038 41.743 -2.607 1.00 15.59 114 LEU B O 1
ATOM 2849 N N . LEU B 1 104 ? -15.768 41.980 -4.718 1.00 14.14 115 LEU B N 1
ATOM 2850 C CA . LEU B 1 104 ? -16.972 42.691 -4.303 1.00 14.75 115 LEU B CA 1
ATOM 2851 C C . LEU B 1 104 ? -17.833 41.865 -3.348 1.00 19.25 115 LEU B C 1
ATOM 2852 O O . LEU B 1 104 ? -18.376 42.388 -2.375 1.00 16.89 115 LEU B O 1
ATOM 2857 N N . GLU B 1 105 ? -17.957 40.574 -3.629 1.00 15.35 116 GLU B N 1
ATOM 2858 C CA . GLU B 1 105 ? -18.735 39.682 -2.778 1.00 19.18 116 GLU B CA 1
ATOM 2859 C C . GLU B 1 105 ? -18.150 39.643 -1.369 1.00 20.82 116 GLU B C 1
ATOM 2860 O O . GLU B 1 105 ? -18.875 39.679 -0.371 1.00 21.97 116 GLU B O 1
ATOM 2866 N N . ILE B 1 106 ? -16.829 39.569 -1.295 1.00 16.17 117 ILE B N 1
ATOM 2867 C CA . ILE B 1 106 ? -16.154 39.457 -0.016 1.00 16.50 117 ILE B CA 1
ATOM 2868 C C . ILE B 1 106 ? -16.193 40.776 0.753 1.00 18.08 117 ILE B C 1
ATOM 2869 O O . ILE B 1 106 ? -16.305 40.788 1.984 1.00 18.83 117 ILE B O 1
ATOM 2874 N N . LEU B 1 107 ? -16.108 41.885 0.025 1.00 17.09 118 LEU B N 1
ATOM 2875 C CA . LEU B 1 107 ? -16.155 43.199 0.656 1.00 19.33 118 LEU B CA 1
ATOM 2876 C C . LEU B 1 107 ? -17.476 43.441 1.378 1.00 18.87 118 LEU B C 1
ATOM 2877 O O . LEU B 1 107 ? -17.529 44.188 2.356 1.00 21.22 118 LEU B O 1
ATOM 2882 N N . GLU B 1 108 ? -18.542 42.810 0.901 1.00 17.83 119 GLU B N 1
ATOM 2883 C CA . GLU B 1 108 ? -19.850 42.981 1.528 1.00 17.89 119 GLU B CA 1
ATOM 2884 C C . GLU B 1 108 ? -19.983 42.184 2.824 1.00 18.24 119 GLU B C 1
ATOM 2885 O O . GLU B 1 108 ? -20.949 42.350 3.571 1.00 19.44 119 GLU B O 1
ATOM 2899 N N . GLU B 1 110 ? -17.963 42.564 5.237 1.00 21.74 121 GLU B N 1
ATOM 2900 C CA . GLU B 1 110 ? -17.513 43.453 6.302 1.00 27.23 121 GLU B CA 1
ATOM 2901 C C . GLU B 1 110 ? -16.319 42.857 7.056 1.00 24.42 121 GLU B C 1
ATOM 2902 O O . GLU B 1 110 ? -16.273 42.866 8.285 1.00 27.36 121 GLU B O 1
ATOM 2908 N N . LYS B 1 111 ? -15.360 42.327 6.307 1.00 23.40 122 LYS B N 1
ATOM 2909 C CA . LYS B 1 111 ? -14.120 41.820 6.887 1.00 23.90 122 LYS B CA 1
ATOM 2910 C C . LYS B 1 111 ? -12.969 42.672 6.385 1.00 20.37 122 LYS B C 1
ATOM 2911 O O . LYS B 1 111 ? -13.096 43.349 5.368 1.00 21.19 122 LYS B O 1
ATOM 2917 N N . LYS B 1 112 ? -11.850 42.645 7.100 1.00 16.61 123 LYS B N 1
ATOM 2918 C CA . LYS B 1 112 ? -10.641 43.323 6.638 1.00 15.55 123 LYS B CA 1
ATOM 2919 C C . LYS B 1 112 ? -10.097 42.616 5.414 1.00 16.13 123 LYS B C 1
ATOM 2920 O O . LYS B 1 112 ? -9.823 41.413 5.452 1.00 16.69 123 LYS B O 1
ATOM 2926 N N . VAL B 1 113 ? -9.921 43.365 4.333 1.00 15.89 124 VAL B N 1
ATOM 2927 C CA . VAL B 1 113 ? -9.407 42.793 3.099 1.00 14.19 124 VAL B CA 1
ATOM 2928 C C . VAL B 1 113 ? -8.293 43.637 2.492 1.00 13.52 124 VAL B C 1
ATOM 2929 O O . VAL B 1 113 ? -8.385 44.869 2.435 1.00 16.32 124 VAL B O 1
ATOM 2933 N N . ILE B 1 114 ? -7.236 42.960 2.054 1.00 13.69 125 ILE B N 1
ATOM 2934 C CA . ILE B 1 114 ? -6.192 43.573 1.247 1.00 15.84 125 ILE B CA 1
ATOM 2935 C C . ILE B 1 114 ? -6.255 42.960 -0.146 1.00 12.58 125 ILE B C 1
ATOM 2936 O O . ILE B 1 114 ? -6.398 41.743 -0.281 1.00 13.41 125 ILE B O 1
ATOM 2941 N N . LEU B 1 115 ? -6.163 43.799 -1.178 1.00 11.45 126 LEU B N 1
ATOM 2942 C CA . LEU B 1 115 ? -6.098 43.312 -2.551 1.00 12.57 126 LEU B CA 1
ATOM 2943 C C . LEU B 1 115 ? -4.647 43.124 -2.960 1.00 11.22 126 LEU B C 1
ATOM 2944 O O . LEU B 1 115 ? -3.876 44.084 -2.988 1.00 14.39 126 LEU B O 1
ATOM 2949 N N . ALA B 1 116 ? -4.269 41.879 -3.236 1.00 12.10 127 ALA B N 1
ATOM 2950 C CA . ALA B 1 116 ? -2.961 41.594 -3.806 1.00 11.17 127 ALA B CA 1
ATOM 2951 C C . ALA B 1 116 ? -3.115 41.335 -5.297 1.00 12.55 127 ALA B C 1
ATOM 2952 O O . ALA B 1 116 ? -3.650 40.301 -5.702 1.00 14.56 127 ALA B O 1
ATOM 2962 N N . THR B 1 118 ? -1.398 40.207 -8.310 1.00 11.90 129 THR B N 1
ATOM 2963 C CA . THR B 1 118 ? -0.151 39.488 -8.545 1.00 12.16 129 THR B CA 1
ATOM 2964 C C . THR B 1 118 ? 0.187 39.336 -10.034 1.00 12.91 129 THR B C 1
ATOM 2965 O O . THR B 1 118 ? -0.570 39.778 -10.904 1.00 14.01 129 THR B O 1
ATOM 2969 N N . ALA B 1 119 ? 1.336 38.722 -10.315 1.00 12.87 130 ALA B N 1
ATOM 2970 C CA . ALA B 1 119 ? 1.868 38.610 -11.676 1.00 13.54 130 ALA B CA 1
ATOM 2971 C C . ALA B 1 119 ? 2.061 39.991 -12.293 1.00 16.94 130 ALA B C 1
ATOM 2972 O O . ALA B 1 119 ? 1.883 40.178 -13.497 1.00 16.91 130 ALA B O 1
ATOM 2974 N N . ILE B 1 120 ? 2.421 40.960 -11.461 1.00 12.93 131 ILE B N 1
ATOM 2975 C CA . ILE B 1 120 ? 2.603 42.320 -11.951 1.00 14.63 131 ILE B CA 1
ATOM 2976 C C . ILE B 1 120 ? 3.821 42.396 -12.882 1.00 16.51 131 ILE B C 1
ATOM 2977 O O . ILE B 1 120 ? 3.927 43.304 -13.699 1.00 18.06 131 ILE B O 1
ATOM 2982 N N . ASP B 1 121 ? 4.731 41.434 -12.768 1.00 15.39 132 ASP B N 1
ATOM 2983 C CA . ASP B 1 121 ? 5.870 41.369 -13.682 1.00 16.55 132 ASP B CA 1
ATOM 2984 C C . ASP B 1 121 ? 5.398 41.145 -15.117 1.00 20.67 132 ASP B C 1
ATOM 2985 O O . ASP B 1 121 ? 5.971 41.688 -16.064 1.00 17.46 132 ASP B O 1
ATOM 2990 N N . GLU B 1 122 ? 4.352 40.343 -15.274 1.00 14.98 133 GLU B N 1
ATOM 2991 C CA . GLU B 1 122 ? 3.784 40.081 -16.598 1.00 17.74 133 GLU B CA 1
ATOM 2992 C C . GLU B 1 122 ? 2.955 41.265 -17.085 1.00 18.22 133 GLU B C 1
ATOM 2993 O O . GLU B 1 122 ? 2.953 41.587 -18.280 1.00 23.33 133 GLU B O 1
ATOM 2999 N N . ALA B 1 123 ? 2.243 41.908 -16.163 1.00 18.66 134 ALA B N 1
ATOM 3000 C CA . ALA B 1 123 ? 1.523 43.133 -16.497 1.00 22.52 134 ALA B CA 1
ATOM 3001 C C . ALA B 1 123 ? 2.495 44.154 -17.074 1.00 22.92 134 ALA B C 1
ATOM 3002 O O . ALA B 1 123 ? 2.229 44.767 -18.116 1.00 22.78 134 ALA B O 1
ATOM 3004 N N . LYS B 1 124 ? 3.631 44.325 -16.400 1.00 23.37 135 LYS B N 1
ATOM 3005 C CA . LYS B 1 124 ? 4.640 45.289 -16.834 1.00 25.11 135 LYS B CA 1
ATOM 3006 C C . LYS B 1 124 ? 5.204 44.934 -18.206 1.00 24.13 135 LYS B C 1
ATOM 3007 O O . LYS B 1 124 ? 5.392 45.807 -19.056 1.00 29.24 135 LYS B O 1
ATOM 3013 N N . LYS B 1 125 ? 5.460 43.650 -18.426 1.00 25.61 136 LYS B N 1
ATOM 3014 C CA . LYS B 1 125 ? 6.056 43.207 -19.683 1.00 26.92 136 LYS B CA 1
ATOM 3015 C C . LYS B 1 125 ? 5.089 43.295 -20.861 1.00 29.77 136 LYS B C 1
ATOM 3016 O O . LYS B 1 125 ? 5.511 43.508 -21.995 1.00 34.37 136 LYS B O 1
ATOM 3022 N N . THR B 1 126 ? 3.797 43.135 -20.602 1.00 34.30 137 THR B N 1
ATOM 3023 C CA . THR B 1 126 ? 2.815 43.197 -21.679 1.00 31.12 137 THR B CA 1
ATOM 3024 C C . THR B 1 126 ? 2.327 44.620 -21.929 1.00 35.74 137 THR B C 1
ATOM 3025 O O . THR B 1 126 ? 1.443 44.842 -22.754 1.00 38.48 137 THR B O 1
ATOM 3029 N N . GLY B 1 127 ? 2.904 45.578 -21.209 1.00 30.68 138 GLY B N 1
ATOM 3030 C CA . GLY B 1 127 ? 2.640 46.985 -21.458 1.00 29.66 138 GLY B CA 1
ATOM 3031 C C . GLY B 1 127 ? 1.338 47.509 -20.885 1.00 30.69 138 GLY B C 1
ATOM 3032 O O . GLY B 1 127 ? 0.794 48.505 -21.370 1.00 35.63 138 GLY B O 1
ATOM 3041 N N . LYS B 1 129 ? -1.079 49.327 -18.094 1.00 26.42 140 LYS B N 1
ATOM 3042 C CA . LYS B 1 129 ? -0.964 50.449 -17.179 1.00 26.61 140 LYS B CA 1
ATOM 3043 C C . LYS B 1 129 ? -2.076 50.347 -16.143 1.00 24.75 140 LYS B C 1
ATOM 3044 O O . LYS B 1 129 ? -3.248 50.552 -16.448 1.00 30.38 140 LYS B O 1
ATOM 3050 N N . ILE B 1 130 ? -1.700 49.997 -14.919 1.00 23.96 141 ILE B N 1
ATOM 3051 C CA . ILE B 1 130 ? -2.669 49.832 -13.849 1.00 22.06 141 ILE B CA 1
ATOM 3052 C C . ILE B 1 130 ? -2.405 50.846 -12.747 1.00 25.25 141 ILE B C 1
ATOM 3053 O O . ILE B 1 130 ? -1.288 50.957 -12.243 1.00 25.27 141 ILE B O 1
ATOM 3058 N N . ASP B 1 131 ? -3.448 51.577 -12.376 1.00 32.01 142 ASP B N 1
ATOM 3059 C CA . ASP B 1 131 ? -3.353 52.644 -11.394 1.00 29.32 142 ASP B CA 1
ATOM 3060 C C . ASP B 1 131 ? -3.774 52.152 -10.012 1.00 23.14 142 ASP B C 1
ATOM 3061 O O . ASP B 1 131 ? -4.968 52.006 -9.742 1.00 27.96 142 ASP B O 1
ATOM 3066 N N . ARG B 1 132 ? -2.798 51.891 -9.142 1.00 22.59 143 ARG B N 1
ATOM 3067 C CA . ARG B 1 132 ? -3.088 51.431 -7.786 1.00 27.37 143 ARG B CA 1
ATOM 3068 C C . ARG B 1 132 ? -3.966 52.428 -7.065 1.00 24.76 143 ARG B C 1
ATOM 3069 O O . ARG B 1 132 ? -4.871 52.049 -6.336 1.00 26.45 143 ARG B O 1
ATOM 3077 N N . TYR B 1 133 ? -3.656 53.709 -7.237 1.00 23.41 144 TYR B N 1
ATOM 3078 C CA . TYR B 1 133 ? -4.366 54.748 -6.523 1.00 23.46 144 TYR B CA 1
ATOM 3079 C C . TYR B 1 133 ? -5.843 54.745 -6.901 1.00 20.27 144 TYR B C 1
ATOM 3080 O O . TYR B 1 133 ? -6.712 54.881 -6.042 1.00 21.37 144 TYR B O 1
ATOM 3089 N N . GLU B 1 134 ? -6.123 54.591 -8.190 1.00 22.25 145 GLU B N 1
ATOM 3090 C CA . GLU B 1 134 ? -7.503 54.530 -8.658 1.00 21.56 145 GLU B CA 1
ATOM 3091 C C . GLU B 1 134 ? -8.208 53.269 -8.167 1.00 22.45 145 GLU B C 1
ATOM 3092 O O . GLU B 1 134 ? -9.398 53.301 -7.866 1.00 23.71 145 GLU B O 1
ATOM 3098 N N . LEU B 1 135 ? -7.474 52.161 -8.084 1.00 25.19 146 LEU B N 1
ATOM 3099 C CA . LEU B 1 135 ? -8.034 50.938 -7.521 1.00 22.36 146 LEU B CA 1
ATOM 3100 C C . LEU B 1 135 ? -8.423 51.154 -6.064 1.00 27.04 146 LEU B C 1
ATOM 3101 O O . LEU B 1 135 ? -9.520 50.794 -5.650 1.00 24.53 146 LEU B O 1
ATOM 3106 N N . GLN B 1 136 ? -7.521 51.746 -5.286 1.00 21.51 147 GLN B N 1
ATOM 3107 C CA . GLN B 1 136 ? -7.817 52.025 -3.883 1.00 22.64 147 GLN B CA 1
ATOM 3108 C C . GLN B 1 136 ? -9.009 52.960 -3.735 1.00 26.22 147 GLN B C 1
ATOM 3109 O O . GLN B 1 136 ? -9.841 52.774 -2.847 1.00 25.61 147 GLN B O 1
ATOM 3115 N N . LYS B 1 137 ? -9.089 53.967 -4.601 1.00 27.28 148 LYS B N 1
ATOM 3116 C CA . LYS B 1 137 ? -10.202 54.906 -4.561 1.00 28.58 148 LYS B CA 1
ATOM 3117 C C . LYS B 1 137 ? -11.551 54.216 -4.790 1.00 29.35 148 LYS B C 1
ATOM 3118 O O . LYS B 1 137 ? -12.513 54.463 -4.066 1.00 30.04 148 LYS B O 1
ATOM 3124 N N . HIS B 1 138 ? -11.619 53.352 -5.797 1.00 28.02 149 HIS B N 1
ATOM 3125 C CA . HIS B 1 138 ? -12.880 52.708 -6.161 1.00 27.66 149 HIS B CA 1
ATOM 3126 C C . HIS B 1 138 ? -13.211 51.478 -5.315 1.00 25.96 149 HIS B C 1
ATOM 3127 O O . HIS B 1 138 ? -14.366 51.053 -5.262 1.00 26.28 149 HIS B O 1
ATOM 3134 N N . LEU B 1 139 ? -12.210 50.903 -4.655 1.00 23.39 150 LEU B N 1
ATOM 3135 C CA . LEU B 1 139 ? -12.447 49.696 -3.863 1.00 19.19 150 LEU B CA 1
ATOM 3136 C C . LEU B 1 139 ? -12.390 49.965 -2.364 1.00 18.16 150 LEU B C 1
ATOM 3137 O O . LEU B 1 139 ? -12.932 49.196 -1.567 1.00 25.78 150 LEU B O 1
ATOM 3142 N N . GLY B 1 140 ? -11.733 51.059 -1.986 1.00 20.69 151 GLY B N 1
ATOM 3143 C CA . GLY B 1 140 ? -11.679 51.480 -0.598 1.00 23.06 151 GLY B CA 1
ATOM 3144 C C . GLY B 1 140 ? -10.867 50.583 0.318 1.00 22.26 151 GLY B C 1
ATOM 3145 O O . GLY B 1 140 ? -11.092 50.569 1.528 1.00 23.22 151 GLY B O 1
ATOM 3146 N N . ILE B 1 141 ? -9.925 49.834 -0.250 1.00 17.67 152 ILE B N 1
ATOM 3147 C CA . ILE B 1 141 ? -9.092 48.941 0.544 1.00 18.05 152 ILE B CA 1
ATOM 3148 C C . ILE B 1 141 ? -7.637 49.054 0.116 1.00 17.79 152 ILE B C 1
ATOM 3149 O O . ILE B 1 141 ? -7.351 49.535 -0.977 1.00 19.19 152 ILE B O 1
ATOM 3154 N N . PRO B 1 142 ? -6.710 48.604 0.980 1.00 18.27 153 PRO B N 1
ATOM 3155 C CA . PRO B 1 142 ? -5.297 48.646 0.589 1.00 15.53 153 PRO B CA 1
ATOM 3156 C C . PRO B 1 142 ? -5.036 47.750 -0.614 1.00 15.78 153 PRO B C 1
ATOM 3157 O O . PRO B 1 142 ? -5.567 46.642 -0.694 1.00 13.73 153 PRO B O 1
ATOM 3161 N N . VAL B 1 143 ? -4.239 48.242 -1.551 1.00 16.29 154 VAL B N 1
ATOM 3162 C CA . VAL B 1 143 ? -3.909 47.483 -2.746 1.00 14.76 154 VAL B CA 1
ATOM 3163 C C . VAL B 1 143 ? -2.395 47.366 -2.844 1.00 14.90 154 VAL B C 1
ATOM 3164 O O . VAL B 1 143 ? -1.671 48.366 -2.706 1.00 15.58 154 VAL B O 1
ATOM 3168 N N . VAL B 1 144 ? -1.923 46.143 -3.064 1.00 13.56 155 VAL B N 1
ATOM 3169 C CA . VAL B 1 144 ? -0.502 45.890 -3.218 1.00 11.50 155 VAL B CA 1
ATOM 3170 C C . VAL B 1 144 ? -0.251 45.127 -4.509 1.00 11.66 155 VAL B C 1
ATOM 3171 O O . VAL B 1 144 ? -0.901 44.118 -4.774 1.00 15.55 155 VAL B O 1
ATOM 3175 N N . PHE B 1 145 ? 0.690 45.609 -5.315 1.00 12.08 156 PHE B N 1
ATOM 3176 C CA . PHE B 1 145 ? 1.097 44.894 -6.527 1.00 13.43 156 PHE B CA 1
ATOM 3177 C C . PHE B 1 145 ? 2.239 43.934 -6.193 1.00 14.16 156 PHE B C 1
ATOM 3178 O O . PHE B 1 145 ? 3.257 44.345 -5.629 1.00 14.16 156 PHE B O 1
ATOM 3186 N N . THR B 1 146 ? 2.081 42.662 -6.551 1.00 11.87 157 THR B N 1
ATOM 3187 C CA . THR B 1 146 ? 3.073 41.645 -6.207 1.00 12.98 157 THR B CA 1
ATOM 3188 C C . THR B 1 146 ? 3.536 40.841 -7.416 1.00 11.00 157 THR B C 1
ATOM 3189 O O . THR B 1 146 ? 2.837 40.753 -8.434 1.00 11.96 157 THR B O 1
ATOM 3193 N N . SER B 1 147 ? 4.721 40.252 -7.292 1.00 11.92 158 SER B N 1
ATOM 3194 C CA . SER B 1 147 ? 5.187 39.241 -8.234 1.00 12.45 158 SER B CA 1
ATOM 3195 C C . SER B 1 147 ? 5.857 38.090 -7.497 1.00 11.36 158 SER B C 1
ATOM 3196 O O . SER B 1 147 ? 6.842 38.296 -6.786 1.00 14.01 158 SER B O 1
ATOM 3199 N N . SER B 1 148 ? 5.341 36.878 -7.687 1.00 11.92 159 SER B N 1
ATOM 3200 C CA . SER B 1 148 ? 5.968 35.692 -7.120 1.00 15.29 159 SER B CA 1
ATOM 3201 C C . SER B 1 148 ? 7.231 35.311 -7.887 1.00 19.08 159 SER B C 1
ATOM 3202 O O . SER B 1 148 ? 8.008 34.464 -7.442 1.00 21.43 159 SER B O 1
ATOM 3205 N N . VAL B 1 149 ? 7.428 35.943 -9.041 1.00 18.38 160 VAL B N 1
ATOM 3206 C CA . VAL B 1 149 ? 8.605 35.692 -9.857 1.00 17.73 160 VAL B CA 1
ATOM 3207 C C . VAL B 1 149 ? 9.770 36.595 -9.459 1.00 19.06 160 VAL B C 1
ATOM 3208 O O . VAL B 1 149 ? 10.886 36.128 -9.257 1.00 22.64 160 VAL B O 1
ATOM 3212 N N . THR B 1 150 ? 9.507 37.890 -9.331 1.00 18.57 161 THR B N 1
ATOM 3213 C CA . THR B 1 150 ? 10.574 38.838 -9.029 1.00 19.71 161 THR B CA 1
ATOM 3214 C C . THR B 1 150 ? 10.671 39.176 -7.548 1.00 19.74 161 THR B C 1
ATOM 3215 O O . THR B 1 150 ? 11.696 39.678 -7.097 1.00 21.53 161 THR B O 1
ATOM 3219 N N . GLY B 1 151 ? 9.602 38.920 -6.800 1.00 16.19 162 GLY B N 1
ATOM 3220 C CA . GLY B 1 151 ? 9.565 39.267 -5.393 1.00 15.38 162 GLY B CA 1
ATOM 3221 C C . GLY B 1 151 ? 9.036 40.671 -5.154 1.00 16.66 162 GLY B C 1
ATOM 3222 O O . GLY B 1 151 ? 8.924 41.112 -4.011 1.00 16.62 162 GLY B O 1
ATOM 3223 N N . GLU B 1 152 ? 8.719 41.382 -6.231 1.00 16.14 163 GLU B N 1
ATOM 3224 C CA . GLU B 1 152 ? 8.147 42.720 -6.110 1.00 17.26 163 GLU B CA 1
ATOM 3225 C C . GLU B 1 152 ? 6.918 42.680 -5.209 1.00 13.16 163 GLU B C 1
ATOM 3226 O O . GLU B 1 152 ? 6.065 41.805 -5.358 1.00 15.31 163 GLU B O 1
ATOM 3232 N N . GLY B 1 153 ? 6.842 43.616 -4.267 1.00 14.07 164 GLY B N 1
ATOM 3233 C CA . GLY B 1 153 ? 5.653 43.795 -3.455 1.00 14.73 164 GLY B CA 1
ATOM 3234 C C . GLY B 1 153 ? 5.492 42.874 -2.259 1.00 13.97 164 GLY B C 1
ATOM 3235 O O . GLY B 1 153 ? 4.611 43.089 -1.429 1.00 14.81 164 GLY B O 1
ATOM 3236 N N . LEU B 1 154 ? 6.330 41.851 -2.149 1.00 13.87 165 LEU B N 1
ATOM 3237 C CA . LEU B 1 154 ? 6.140 40.867 -1.076 1.00 13.38 165 LEU B CA 1
ATOM 3238 C C . LEU B 1 154 ? 6.368 41.470 0.310 1.00 15.12 165 LEU B C 1
ATOM 3239 O O . LEU B 1 154 ? 5.584 41.237 1.229 1.00 15.44 165 LEU B O 1
ATOM 3244 N N . GLU B 1 155 ? 7.433 42.249 0.461 1.00 16.14 166 GLU B N 1
ATOM 3245 C CA . GLU B 1 155 ? 7.703 42.882 1.745 1.00 16.14 166 GLU B CA 1
ATOM 3246 C C . GLU B 1 155 ? 6.653 43.946 2.055 1.00 17.71 166 GLU B C 1
ATOM 3247 O O . GLU B 1 155 ? 6.240 44.101 3.203 1.00 16.17 166 GLU B O 1
ATOM 3253 N N . GLU B 1 156 ? 6.202 44.658 1.026 1.00 17.61 167 GLU B N 1
ATOM 3254 C CA . GLU B 1 156 ? 5.142 45.649 1.198 1.00 17.14 167 GLU B CA 1
ATOM 3255 C C . GLU B 1 156 ? 3.848 44.977 1.652 1.00 16.80 167 GLU B C 1
ATOM 3256 O O . GLU B 1 156 ? 3.121 45.498 2.498 1.00 15.50 167 GLU B O 1
ATOM 3262 N N . LEU B 1 157 ? 3.563 43.810 1.087 1.00 14.72 168 LEU B N 1
ATOM 3263 C CA . LEU B 1 157 ? 2.379 43.053 1.477 1.00 12.36 168 LEU B CA 1
ATOM 3264 C C . LEU B 1 157 ? 2.455 42.656 2.954 1.00 13.01 168 LEU B C 1
ATOM 3265 O O . LEU B 1 157 ? 1.479 42.791 3.691 1.00 15.39 168 LEU B O 1
ATOM 3270 N N . LYS B 1 158 ? 3.616 42.170 3.384 1.00 12.54 169 LYS B N 1
ATOM 3271 C CA . LYS B 1 158 ? 3.805 41.796 4.785 1.00 12.53 169 LYS B CA 1
ATOM 3272 C C . LYS B 1 158 ? 3.607 42.995 5.712 1.00 13.58 169 LYS B C 1
ATOM 3273 O O . LYS B 1 158 ? 2.980 42.884 6.766 1.00 15.05 169 LYS B O 1
ATOM 3279 N N . GLU B 1 159 ? 4.150 44.141 5.321 1.00 14.16 170 GLU B N 1
ATOM 3280 C CA . GLU B 1 159 ? 3.975 45.353 6.113 1.00 15.86 170 GLU B CA 1
ATOM 3281 C C . GLU B 1 159 ? 2.488 45.692 6.256 1.00 18.99 170 GLU B C 1
ATOM 3282 O O . GLU B 1 159 ? 2.028 46.039 7.346 1.00 19.34 170 GLU B O 1
ATOM 3288 N N . LYS B 1 160 ? 1.739 45.589 5.160 1.00 14.81 171 LYS B N 1
ATOM 3289 C CA . LYS B 1 160 ? 0.314 45.910 5.186 1.00 15.40 171 LYS B CA 1
ATOM 3290 C C . LYS B 1 160 ? -0.476 44.920 6.035 1.00 14.31 171 LYS B C 1
ATOM 3291 O O . LYS B 1 160 ? -1.438 45.292 6.698 1.00 16.67 171 LYS B O 1
ATOM 3297 N N . ILE B 1 161 ? -0.063 43.658 6.017 1.00 12.96 172 ILE B N 1
ATOM 3298 C CA . ILE B 1 161 ? -0.714 42.647 6.834 1.00 14.08 172 ILE B CA 1
ATOM 3299 C C . ILE B 1 161 ? -0.619 43.028 8.311 1.00 15.82 172 ILE B C 1
ATOM 3300 O O . ILE B 1 161 ? -1.627 43.073 9.014 1.00 18.19 172 ILE B O 1
ATOM 3305 N N . VAL B 1 162 ? 0.590 43.308 8.785 1.00 15.60 173 VAL B N 1
ATOM 3306 C CA . VAL B 1 162 ? 0.775 43.597 10.204 1.00 18.77 173 VAL B CA 1
ATOM 3307 C C . VAL B 1 162 ? 0.140 44.933 10.596 1.00 19.94 173 VAL B C 1
ATOM 3308 O O . VAL B 1 162 ? -0.411 45.070 11.690 1.00 26.33 173 VAL B O 1
ATOM 3312 N N . GLU B 1 163 ? 0.211 45.908 9.695 1.00 17.93 174 GLU B N 1
ATOM 3313 C CA . GLU B 1 163 ? -0.387 47.215 9.940 1.00 20.61 174 GLU B CA 1
ATOM 3314 C C . GLU B 1 163 ? -1.907 47.124 10.031 1.00 23.68 174 GLU B C 1
ATOM 3315 O O . GLU B 1 163 ? -2.513 47.654 10.960 1.00 22.63 174 GLU B O 1
ATOM 3321 N N . TYR B 1 164 ? -2.524 46.445 9.069 1.00 20.76 175 TYR B N 1
ATOM 3322 C CA . TYR B 1 164 ? -3.978 46.349 9.038 1.00 23.87 175 TYR B CA 1
ATOM 3323 C C . TYR B 1 164 ? -4.499 45.496 10.192 1.00 25.46 175 TYR B C 1
ATOM 3324 O O . TYR B 1 164 ? -5.591 45.733 10.705 1.00 26.02 175 TYR B O 1
ATOM 3333 N N . ALA B 1 165 ? -3.707 44.509 10.602 1.00 21.88 176 ALA B N 1
ATOM 3334 C CA . ALA B 1 165 ? -4.121 43.579 11.648 1.00 26.40 176 ALA B CA 1
ATOM 3335 C C . ALA B 1 165 ? -4.354 44.255 13.000 1.00 27.54 176 ALA B C 1
ATOM 3336 O O . ALA B 1 165 ? -5.169 43.790 13.794 1.00 34.22 176 ALA B O 1
ATOM 3338 N N . GLN B 1 166 ? -3.649 45.350 13.262 1.00 33.50 177 GLN B N 1
ATOM 3339 C CA . GLN B 1 166 ? -3.798 46.029 14.548 1.00 39.73 177 GLN B CA 1
ATOM 3340 C C . GLN B 1 166 ? -4.698 47.264 14.498 1.00 41.33 177 GLN B C 1
ATOM 3341 O O . GLN B 1 166 ? -4.809 47.997 15.481 1.00 39.17 177 GLN B O 1
ATOM 3347 N N . LYS B 1 167 ? -5.349 47.486 13.360 1.00 36.75 178 LYS B N 1
ATOM 3348 C CA . LYS B 1 167 ? -6.365 48.529 13.267 1.00 42.48 178 LYS B CA 1
ATOM 3349 C C . LYS B 1 167 ? -7.639 48.085 13.974 1.00 47.82 178 LYS B C 1
ATOM 3350 O O . LYS B 1 167 ? -7.930 46.892 14.047 1.00 43.19 178 LYS B O 1
ATOM 3356 N N . ASN B 1 168 ? -8.395 49.050 14.490 1.00 48.76 179 ASN B N 1
ATOM 3357 C CA . ASN B 1 168 ? -9.597 48.754 15.261 1.00 49.50 179 ASN B CA 1
ATOM 3358 C C . ASN B 1 168 ? -10.817 48.446 14.394 1.00 55.89 179 ASN B C 1
ATOM 3359 O O . ASN B 1 168 ? -11.608 47.557 14.714 1.00 56.11 179 ASN B O 1
ATOM 3361 N N . THR B 1 169 ? -10.966 49.179 13.296 1.00 50.67 180 THR B N 1
ATOM 3362 C CA . THR B 1 169 ? -12.127 49.009 12.429 1.00 50.59 180 THR B CA 1
ATOM 3363 C C . THR B 1 169 ? -11.740 48.570 11.022 1.00 51.21 180 THR B C 1
ATOM 3364 O O . THR B 1 169 ? -10.559 48.491 10.686 1.00 43.04 180 THR B O 1
ATOM 3368 N N . ILE B 1 170 ? -12.751 48.278 10.211 1.00 49.35 181 ILE B N 1
ATOM 3369 C CA . ILE B 1 170 ? -12.555 47.994 8.798 1.00 41.39 181 ILE B CA 1
ATOM 3370 C C . ILE B 1 170 ? -12.367 49.321 8.077 1.00 40.42 181 ILE B C 1
ATOM 3371 O O . ILE B 1 170 ? -12.972 50.323 8.452 1.00 42.80 181 ILE B O 1
ATOM 3376 N N . LEU B 1 171 ? -11.525 49.334 7.049 1.00 38.38 182 LEU B N 1
ATOM 3377 C CA . LEU B 1 171 ? -11.277 50.560 6.297 1.00 41.72 182 LEU B CA 1
ATOM 3378 C C . LEU B 1 171 ? -12.402 50.871 5.311 1.00 39.95 182 LEU B C 1
ATOM 3379 O O . LEU B 1 171 ? -12.764 52.032 5.120 1.00 52.87 182 LEU B O 1
ATOM 3384 N N . HIS B 1 172 ? -12.957 49.833 4.690 1.00 43.54 183 HIS B N 1
ATOM 3385 C CA . HIS B 1 172 ? -13.981 50.020 3.662 1.00 47.57 183 HIS B CA 1
ATOM 3386 C C . HIS B 1 172 ? -15.401 49.953 4.222 1.00 49.37 183 HIS B C 1
ATOM 3387 O O . HIS B 1 172 ? -15.695 49.144 5.100 1.00 49.43 183 HIS B O 1
ATOM 3394 N N . ILE B 1 175 ? -20.511 49.974 0.143 1.00 42.57 186 ILE B N 1
ATOM 3395 C CA . ILE B 1 175 ? -21.942 50.034 -0.142 1.00 37.38 186 ILE B CA 1
ATOM 3396 C C . ILE B 1 175 ? -22.211 50.222 -1.632 1.00 30.08 186 ILE B C 1
ATOM 3397 O O . ILE B 1 175 ? -22.091 51.325 -2.167 1.00 36.82 186 ILE B O 1
ATOM 3402 N N . LEU B 1 176 ? -22.560 49.127 -2.299 1.00 30.24 187 LEU B N 1
ATOM 3403 C CA . LEU B 1 176 ? -22.932 49.172 -3.702 1.00 31.06 187 LEU B CA 1
ATOM 3404 C C . LEU B 1 176 ? -24.431 49.407 -3.798 1.00 30.67 187 LEU B C 1
ATOM 3405 O O . LEU B 1 176 ? -25.220 48.597 -3.315 1.00 38.63 187 LEU B O 1
ATOM 3410 N N . ASP B 1 177 ? -24.821 50.525 -4.404 1.00 31.71 188 ASP B N 1
ATOM 3411 C CA . ASP B 1 177 ? -26.232 50.879 -4.537 1.00 29.82 188 ASP B CA 1
ATOM 3412 C C . ASP B 1 177 ? -26.948 49.959 -5.526 1.00 27.65 188 ASP B C 1
ATOM 3413 O O . ASP B 1 177 ? -26.602 49.911 -6.706 1.00 28.81 188 ASP B O 1
ATOM 3418 N N . TYR B 1 178 ? -27.946 49.227 -5.041 1.00 28.89 189 TYR B N 1
ATOM 3419 C CA . TYR B 1 178 ? -28.655 48.263 -5.883 1.00 24.96 189 TYR B CA 1
ATOM 3420 C C . TYR B 1 178 ? -29.985 48.792 -6.421 1.00 25.77 189 TYR B C 1
ATOM 3421 O O . TYR B 1 178 ? -30.758 48.046 -7.031 1.00 29.15 189 TYR B O 1
ATOM 3430 N N . GLY B 1 179 ? -30.245 50.078 -6.207 1.00 28.66 190 GLY B N 1
ATOM 3431 C CA . GLY B 1 179 ? -31.489 50.679 -6.660 1.00 32.03 190 GLY B CA 1
ATOM 3432 C C . GLY B 1 179 ? -32.523 50.790 -5.555 1.00 30.78 190 GLY B C 1
ATOM 3433 O O . GLY B 1 179 ? -32.384 50.173 -4.498 1.00 28.61 190 GLY B O 1
ATOM 3434 N N . GLU B 1 180 ? -33.570 51.573 -5.805 1.00 38.29 191 GLU B N 1
ATOM 3435 C CA . GLU B 1 180 ? -34.582 51.859 -4.793 1.00 40.05 191 GLU B CA 1
ATOM 3436 C C . GLU B 1 180 ? -35.268 50.612 -4.243 1.00 38.79 191 GLU B C 1
ATOM 3437 O O . GLU B 1 180 ? -35.340 50.425 -3.028 1.00 30.72 191 GLU B O 1
ATOM 3443 N N . LYS B 1 181 ? -35.782 49.771 -5.137 1.00 37.36 192 LYS B N 1
ATOM 3444 C CA . LYS B 1 181 ? -36.518 48.583 -4.722 1.00 37.20 192 LYS B CA 1
ATOM 3445 C C . LYS B 1 181 ? -35.671 47.692 -3.822 1.00 26.40 192 LYS B C 1
ATOM 3446 O O . LYS B 1 181 ? -36.062 47.380 -2.698 1.00 28.79 192 LYS B O 1
ATOM 3452 N N . VAL B 1 182 ? -34.507 47.288 -4.315 1.00 27.27 193 VAL B N 1
ATOM 3453 C CA . VAL B 1 182 ? -33.648 46.389 -3.557 1.00 28.46 193 VAL B CA 1
ATOM 3454 C C . VAL B 1 182 ? -33.169 47.022 -2.251 1.00 29.45 193 VAL B C 1
ATOM 3455 O O . VAL B 1 182 ? -33.176 46.376 -1.204 1.00 28.18 193 VAL B O 1
ATOM 3459 N N . GLU B 1 183 ? -32.765 48.288 -2.307 1.00 27.74 194 GLU B N 1
ATOM 3460 C CA . GLU B 1 183 ? -32.291 48.966 -1.106 1.00 28.83 194 GLU B CA 1
ATOM 3461 C C . GLU B 1 183 ? -33.390 49.037 -0.051 1.00 33.22 194 GLU B C 1
ATOM 3462 O O . GLU B 1 183 ? -33.128 48.879 1.141 1.00 28.31 194 GLU B O 1
ATOM 3468 N N . SER B 1 184 ? -34.620 49.272 -0.494 1.00 29.90 195 SER B N 1
ATOM 3469 C CA . SER B 1 184 ? -35.756 49.296 0.415 1.00 26.51 195 SER B CA 1
ATOM 3470 C C . SER B 1 184 ? -35.951 47.939 1.076 1.00 27.20 195 SER B C 1
ATOM 3471 O O . SER B 1 184 ? -36.145 47.852 2.290 1.00 28.97 195 SER B O 1
ATOM 3474 N N . GLU B 1 185 ? -35.896 46.879 0.272 1.00 26.81 196 GLU B N 1
ATOM 3475 C CA . GLU B 1 185 ? -36.103 45.531 0.785 1.00 27.46 196 GLU B CA 1
ATOM 3476 C C . GLU B 1 185 ? -35.010 45.138 1.770 1.00 28.91 196 GLU B C 1
ATOM 3477 O O . GLU B 1 185 ? -35.280 44.492 2.784 1.00 27.78 196 GLU B O 1
ATOM 3483 N N . ILE B 1 186 ? -33.776 45.531 1.469 1.00 28.10 197 ILE B N 1
ATOM 3484 C CA . ILE B 1 186 ? -32.660 45.301 2.378 1.00 29.43 197 ILE B CA 1
ATOM 3485 C C . ILE B 1 186 ? -32.907 45.983 3.724 1.00 34.40 197 ILE B C 1
ATOM 3486 O O . ILE B 1 186 ? -32.652 45.402 4.778 1.00 34.93 197 ILE B O 1
ATOM 3491 N N . LYS B 1 187 ? -33.409 47.215 3.683 1.00 32.62 198 LYS B N 1
ATOM 3492 C CA . LYS B 1 187 ? -33.749 47.937 4.906 1.00 33.32 198 LYS B CA 1
ATOM 3493 C C . LYS B 1 187 ? -34.765 47.159 5.732 1.00 35.16 198 LYS B C 1
ATOM 3494 O O . LYS B 1 187 ? -34.598 46.998 6.944 1.00 34.44 198 LYS B O 1
ATOM 3500 N N . LYS B 1 188 ? -35.823 46.689 5.074 1.00 30.95 199 LYS B N 1
ATOM 3501 C CA . LYS B 1 188 ? -36.874 45.938 5.752 1.00 36.16 199 LYS B CA 1
ATOM 3502 C C . LYS B 1 188 ? -36.311 44.696 6.425 1.00 34.67 199 LYS B C 1
ATOM 3503 O O . LYS B 1 188 ? -36.652 44.391 7.569 1.00 38.52 199 LYS B O 1
ATOM 3509 N N . VAL B 1 189 ? -35.447 43.983 5.707 1.00 30.36 200 VAL B N 1
ATOM 3510 C CA . VAL B 1 189 ? -34.826 42.774 6.234 1.00 28.43 200 VAL B CA 1
ATOM 3511 C C . VAL B 1 189 ? -33.929 43.080 7.429 1.00 40.66 200 VAL B C 1
ATOM 3512 O O . VAL B 1 189 ? -33.933 42.352 8.424 1.00 43.72 200 VAL B O 1
ATOM 3516 N N . GLU B 1 190 ? -33.161 44.159 7.323 1.00 34.28 201 GLU B N 1
ATOM 3517 C CA . GLU B 1 190 ? -32.289 44.589 8.406 1.00 38.26 201 GLU B CA 1
ATOM 3518 C C . GLU B 1 190 ? -33.097 44.975 9.641 1.00 35.35 201 GLU B C 1
ATOM 3519 O O . GLU B 1 190 ? -32.667 44.745 10.769 1.00 34.83 201 GLU B O 1
ATOM 3525 N N . ASN B 1 191 ? -34.268 45.565 9.423 1.00 41.96 202 ASN B N 1
ATOM 3526 C CA . ASN B 1 191 ? -35.150 45.922 10.528 1.00 44.24 202 ASN B CA 1
ATOM 3527 C C . ASN B 1 191 ? -35.683 44.683 11.240 1.00 36.83 202 ASN B C 1
ATOM 3528 O O . ASN B 1 191 ? -35.652 44.599 12.471 1.00 39.95 202 ASN B O 1
ATOM 3533 N N . PHE B 1 192 ? -36.169 43.720 10.463 1.00 39.80 203 PHE B N 1
ATOM 3534 C CA . PHE B 1 192 ? -36.688 42.481 11.027 1.00 42.96 203 PHE B CA 1
ATOM 3535 C C . PHE B 1 192 ? -35.600 41.746 11.799 1.00 45.52 203 PHE B C 1
ATOM 3536 O O . PHE B 1 192 ? -35.882 41.040 12.767 1.00 50.13 203 PHE B O 1
ATOM 3544 N N . LEU B 1 193 ? -34.354 41.919 11.369 1.00 38.09 204 LEU B N 1
ATOM 3545 C CA . LEU B 1 193 ? -33.236 41.183 11.951 1.00 41.94 204 LEU B CA 1
ATOM 3546 C C . LEU B 1 193 ? -32.513 41.946 13.058 1.00 53.88 204 LEU B C 1
ATOM 3547 O O . LEU B 1 193 ? -31.638 41.394 13.723 1.00 46.61 204 LEU B O 1
ATOM 3552 N N . ARG B 1 194 ? -32.872 43.213 13.249 1.00 54.56 205 ARG B N 1
ATOM 3553 C CA . ARG B 1 194 ? -32.284 44.008 14.320 1.00 46.10 205 ARG B CA 1
ATOM 3554 C C . ARG B 1 194 ? -32.472 43.287 15.648 1.00 48.24 205 ARG B C 1
ATOM 3555 O O . ARG B 1 194 ? -31.623 43.361 16.536 1.00 48.99 205 ARG B O 1
ATOM 3557 N N . ASP B 1 195 ? -33.591 42.579 15.766 1.00 47.20 206 ASP B N 1
ATOM 3558 C CA . ASP B 1 195 ? -33.910 41.824 16.971 1.00 51.33 206 ASP B CA 1
ATOM 3559 C C . ASP B 1 195 ? -33.025 40.588 17.111 1.00 54.10 206 ASP B C 1
ATOM 3560 O O . ASP B 1 195 ? -32.497 40.313 18.188 1.00 57.32 206 ASP B O 1
ATOM 3562 N N . LYS B 1 196 ? -32.872 39.846 16.018 1.00 59.57 207 LYS B N 1
ATOM 3563 C CA . LYS B 1 196 ? -32.082 38.620 16.024 1.00 53.39 207 LYS B CA 1
ATOM 3564 C C . LYS B 1 196 ? -30.614 38.930 16.295 1.00 53.44 207 LYS B C 1
ATOM 3565 O O . LYS B 1 196 ? -30.135 40.022 15.987 1.00 55.43 207 LYS B O 1
ATOM 3571 N N . LYS B 1 197 ? -29.901 37.965 16.869 1.00 54.24 208 LYS B N 1
ATOM 3572 C CA . LYS B 1 197 ? -28.496 38.158 17.214 1.00 48.68 208 LYS B CA 1
ATOM 3573 C C . LYS B 1 197 ? -27.580 37.261 16.387 1.00 57.77 208 LYS B C 1
ATOM 3574 O O . LYS B 1 197 ? -27.043 36.276 16.890 1.00 63.63 208 LYS B O 1
ATOM 3576 N N . LEU B 1 198 ? -27.402 37.610 15.117 1.00 55.14 209 LEU B N 1
ATOM 3577 C CA . LEU B 1 198 ? -26.559 36.823 14.222 1.00 50.86 209 LEU B CA 1
ATOM 3578 C C . LEU B 1 198 ? -25.159 37.415 14.069 1.00 54.93 209 LEU B C 1
ATOM 3579 O O . LEU B 1 198 ? -24.949 38.609 14.285 1.00 57.97 209 LEU B O 1
ATOM 3584 N N . ARG B 1 199 ? -24.205 36.566 13.701 1.00 49.68 210 ARG B N 1
ATOM 3585 C CA . ARG B 1 199 ? -22.813 36.983 13.574 1.00 44.95 210 ARG B CA 1
ATOM 3586 C C . ARG B 1 199 ? -22.423 37.194 12.117 1.00 38.24 210 ARG B C 1
ATOM 3587 O O . ARG B 1 199 ? -21.284 36.936 11.730 1.00 36.22 210 ARG B O 1
ATOM 3589 N N . ILE B 1 200 ? -23.380 37.656 11.318 1.00 39.46 211 ILE B N 1
ATOM 3590 C CA . ILE B 1 200 ? -23.142 37.991 9.920 1.00 36.80 211 ILE B CA 1
ATOM 3591 C C . ILE B 1 200 ? -23.619 39.415 9.669 1.00 33.53 211 ILE B C 1
ATOM 3592 O O . ILE B 1 200 ? -24.618 39.849 10.241 1.00 33.62 211 ILE B O 1
ATOM 3597 N N . ASN B 1 201 ? -22.904 40.143 8.819 1.00 32.26 212 ASN B N 1
ATOM 3598 C CA . ASN B 1 201 ? -23.337 41.473 8.411 1.00 34.94 212 ASN B CA 1
ATOM 3599 C C . ASN B 1 201 ? -24.765 41.421 7.862 1.00 32.45 212 ASN B C 1
ATOM 3600 O O . ASN B 1 201 ? -25.048 40.658 6.944 1.00 30.08 212 ASN B O 1
ATOM 3605 N N . PRO B 1 202 ? -25.671 42.223 8.443 1.00 32.70 213 PRO B N 1
ATOM 3606 C CA . PRO B 1 202 ? -27.103 42.195 8.112 1.00 35.40 213 PRO B CA 1
ATOM 3607 C C . PRO B 1 202 ? -27.383 42.489 6.643 1.00 28.92 213 PRO B C 1
ATOM 3608 O O . PRO B 1 202 ? -28.307 41.914 6.063 1.00 27.54 213 PRO B O 1
ATOM 3612 N N . ARG B 1 203 ? -26.601 43.382 6.049 1.00 23.89 214 ARG B N 1
ATOM 3613 C CA . ARG B 1 203 ? -26.778 43.712 4.642 1.00 23.53 214 ARG B CA 1
ATOM 3614 C C . ARG B 1 203 ? -26.421 42.507 3.774 1.00 22.78 214 ARG B C 1
ATOM 3615 O O . ARG B 1 203 ? -27.135 42.173 2.816 1.00 24.33 214 ARG B O 1
ATOM 3623 N N . TYR B 1 204 ? -25.313 41.858 4.114 1.00 22.31 215 TYR B N 1
ATOM 3624 C CA . TYR B 1 204 ? -24.891 40.653 3.412 1.00 24.41 215 TYR B CA 1
ATOM 3625 C C . TYR B 1 204 ? -25.967 39.580 3.529 1.00 21.58 215 TYR B C 1
ATOM 3626 O O . TYR B 1 204 ? -26.350 38.957 2.533 1.00 21.57 215 TYR B O 1
ATOM 3635 N N . PHE B 1 205 ? -26.454 39.374 4.749 1.00 23.58 216 PHE B N 1
ATOM 3636 C CA . PHE B 1 205 ? -27.503 38.393 5.002 1.00 21.32 216 PHE B CA 1
ATOM 3637 C C . PHE B 1 205 ? -28.707 38.700 4.123 1.00 22.15 216 PHE B C 1
ATOM 3638 O O . PHE B 1 205 ? -29.271 37.807 3.487 1.00 25.73 216 PHE B O 1
ATOM 3646 N N . ALA B 1 206 ? -29.095 39.972 4.094 1.00 20.50 217 ALA B N 1
ATOM 3647 C CA . ALA B 1 206 ? -30.252 40.408 3.323 1.00 20.92 217 ALA B CA 1
ATOM 3648 C C . ALA B 1 206 ? -30.082 40.091 1.838 1.00 20.78 217 ALA B C 1
ATOM 3649 O O . ALA B 1 206 ? -30.993 39.575 1.201 1.00 21.54 217 ALA B O 1
ATOM 3651 N N . LEU B 1 207 ? -28.906 40.399 1.301 1.00 23.83 218 LEU B N 1
ATOM 3652 C CA . LEU B 1 207 ? -28.618 40.178 -0.111 1.00 24.31 218 LEU B CA 1
ATOM 3653 C C . LEU B 1 207 ? -28.705 38.695 -0.483 1.00 18.83 218 LEU B C 1
ATOM 3654 O O . LEU B 1 207 ? -29.210 38.340 -1.553 1.00 22.45 218 LEU B O 1
ATOM 3659 N N . LYS B 1 208 ? -28.219 37.833 0.404 1.00 18.16 219 LYS B N 1
ATOM 3660 C CA . LYS B 1 208 ? -28.209 36.397 0.133 1.00 19.89 219 LYS B CA 1
ATOM 3661 C C . LYS B 1 208 ? -29.609 35.796 0.283 1.00 18.38 219 LYS B C 1
ATOM 3662 O O . LYS B 1 208 ? -30.010 34.930 -0.503 1.00 21.33 219 LYS B O 1
ATOM 3668 N N . TYR B 1 209 ? -30.350 36.259 1.289 1.00 23.18 220 TYR B N 1
ATOM 3669 C CA . TYR B 1 209 ? -31.729 35.821 1.496 1.00 17.87 220 TYR B CA 1
ATOM 3670 C C . TYR B 1 209 ? -32.588 36.189 0.285 1.00 17.57 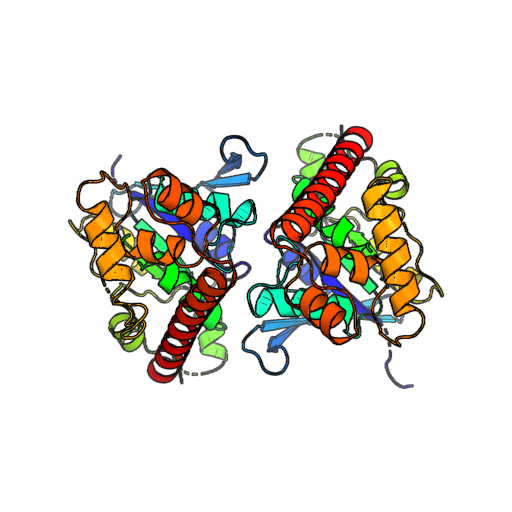220 TYR B C 1
ATOM 3671 O O . TYR B 1 209 ? -33.303 35.345 -0.268 1.00 19.50 220 TYR B O 1
ATOM 3680 N N . LEU B 1 210 ? -32.500 37.447 -0.136 1.00 18.06 221 LEU B N 1
ATOM 3681 C CA . LEU B 1 210 ? -33.263 37.931 -1.279 1.00 21.03 221 LEU B CA 1
ATOM 3682 C C . LEU B 1 210 ? -32.892 37.169 -2.548 1.00 17.66 221 LEU B C 1
ATOM 3683 O O . LEU B 1 210 ? -33.742 36.907 -3.402 1.00 18.94 221 LEU B O 1
ATOM 3688 N N . SER B 1 211 ? -31.613 36.816 -2.661 1.00 19.08 222 SER B N 1
ATOM 3689 C CA . SER B 1 211 ? -31.094 36.144 -3.849 1.00 22.83 222 SER B CA 1
ATOM 3690 C C . SER B 1 211 ? -31.443 34.661 -3.872 1.00 18.10 222 SER B C 1
ATOM 3691 O O . SER B 1 211 ? -31.160 33.974 -4.845 1.00 20.35 222 SER B O 1
ATOM 3694 N N . GLY B 1 212 ? -32.037 34.162 -2.794 1.00 17.88 223 GLY B N 1
ATOM 3695 C CA . GLY B 1 212 ? -32.415 32.762 -2.737 1.00 19.69 223 GLY B CA 1
ATOM 3696 C C . GLY B 1 212 ? -31.243 31.832 -2.479 1.00 19.79 223 GLY B C 1
ATOM 3697 O O . GLY B 1 212 ? -31.272 30.659 -2.861 1.00 21.02 223 GLY B O 1
ATOM 3698 N N . ASP B 1 213 ? -30.201 32.349 -1.842 1.00 19.37 224 ASP B N 1
ATOM 3699 C CA . ASP B 1 213 ? -29.077 31.504 -1.465 1.00 19.06 224 ASP B CA 1
ATOM 3700 C C . ASP B 1 213 ? -29.587 30.396 -0.550 1.00 20.63 224 ASP B C 1
ATOM 3701 O O . ASP B 1 213 ? -30.203 30.672 0.475 1.00 22.28 224 ASP B O 1
ATOM 3706 N N . PRO B 1 214 ? -29.337 29.133 -0.921 1.00 29.74 225 PRO B N 1
ATOM 3707 C CA . PRO B 1 214 ? -29.856 28.000 -0.152 1.00 27.97 225 PRO B CA 1
ATOM 3708 C C . PRO B 1 214 ? -29.683 28.158 1.357 1.00 35.29 225 PRO B C 1
ATOM 3709 O O . PRO B 1 214 ? -30.654 27.965 2.086 1.00 32.06 225 PRO B O 1
ATOM 3713 N N . GLU B 1 215 ? -28.486 28.512 1.817 1.00 27.31 226 GLU B N 1
ATOM 3714 C CA . GLU B 1 215 ? -28.244 28.639 3.255 1.00 29.12 226 GLU B CA 1
ATOM 3715 C C . GLU B 1 215 ? -28.944 29.848 3.875 1.00 23.47 226 GLU B C 1
ATOM 3716 O O . GLU B 1 215 ? -29.616 29.729 4.899 1.00 26.77 226 GLU B O 1
ATOM 3722 N N . PHE B 1 216 ? -28.779 31.013 3.258 1.00 23.59 227 PHE B N 1
ATOM 3723 C CA . PHE B 1 216 ? -29.280 32.250 3.848 1.00 27.61 227 PHE B CA 1
ATOM 3724 C C . PHE B 1 216 ? -30.782 32.439 3.674 1.00 26.42 227 PHE B C 1
ATOM 3725 O O . PHE B 1 216 ? -31.450 32.989 4.551 1.00 24.34 227 PHE B O 1
ATOM 3733 N N . TYR B 1 217 ? -31.322 31.981 2.550 1.00 26.72 228 TYR B N 1
ATOM 3734 C CA . TYR B 1 217 ? -32.763 32.072 2.349 1.00 30.66 228 TYR B CA 1
ATOM 3735 C C . TYR B 1 217 ? -33.505 31.191 3.357 1.00 30.83 228 TYR B C 1
ATOM 3736 O O . TYR B 1 217 ? -34.434 31.645 4.029 1.00 28.57 228 TYR B O 1
ATOM 3745 N N . SER B 1 218 ? -33.082 29.936 3.468 1.00 30.16 229 SER B N 1
ATOM 3746 C CA . SER B 1 218 ? -33.692 29.007 4.408 1.00 33.18 229 SER B CA 1
ATOM 3747 C C . SER B 1 218 ? -33.594 29.526 5.838 1.00 34.59 229 SER B C 1
ATOM 3748 O O . SER B 1 218 ? -34.550 29.432 6.609 1.00 30.25 229 SER B O 1
ATOM 3751 N N . GLU B 1 219 ? -32.437 30.075 6.188 1.00 28.15 230 GLU B N 1
ATOM 3752 C CA . GLU B 1 219 ? -32.207 30.566 7.541 1.00 35.55 230 GLU B CA 1
ATOM 3753 C C . GLU B 1 219 ? -33.031 31.816 7.838 1.00 31.62 230 GLU B C 1
ATOM 3754 O O . GLU B 1 219 ? -33.501 32.009 8.961 1.00 33.02 230 GLU B O 1
ATOM 3760 N N . GLY B 1 220 ? -33.201 32.664 6.829 1.00 27.12 231 GLY B N 1
ATOM 3761 C CA . GLY B 1 220 ? -34.013 33.857 6.974 1.00 32.71 231 GLY B CA 1
ATOM 3762 C C . GLY B 1 220 ? -35.465 33.513 7.244 1.00 32.45 231 GLY B C 1
ATOM 3763 O O . GLY B 1 220 ? -36.105 34.095 8.118 1.00 31.36 231 GLY B O 1
ATOM 3764 N N . VAL B 1 221 ? -35.989 32.558 6.484 1.00 30.42 232 VAL B N 1
ATOM 3765 C CA . VAL B 1 221 ? -37.362 32.115 6.665 1.00 28.92 232 VAL B CA 1
ATOM 3766 C C . VAL B 1 221 ? -37.539 31.503 8.053 1.00 36.13 232 VAL B C 1
ATOM 3767 O O . VAL B 1 221 ? -38.546 31.735 8.722 1.00 35.37 232 VAL B O 1
ATOM 3771 N N . LYS B 1 222 ? -36.546 30.730 8.482 1.00 32.18 233 LYS B N 1
ATOM 3772 C CA . LYS B 1 222 ? -36.585 30.086 9.792 1.00 36.75 233 LYS B CA 1
ATOM 3773 C C . LYS B 1 222 ? -36.631 31.104 10.925 1.00 38.80 233 LYS B C 1
ATOM 3774 O O . LYS B 1 222 ? -37.030 30.780 12.046 1.00 38.91 233 LYS B O 1
ATOM 3780 N N . LEU B 1 223 ? -36.223 32.333 10.628 1.00 41.75 234 LEU B N 1
ATOM 3781 C CA . LEU B 1 223 ? -36.229 33.407 11.614 1.00 36.22 234 LEU B CA 1
ATOM 3782 C C . LEU B 1 223 ? -37.530 34.199 11.572 1.00 43.42 234 LEU B C 1
ATOM 3783 O O . LEU B 1 223 ? -37.807 34.997 12.467 1.00 43.34 234 LEU B O 1
ATOM 3788 N N . GLY B 1 224 ? -38.325 33.979 10.529 1.00 36.60 235 GLY B N 1
ATOM 3789 C CA . GLY B 1 224 ? -39.616 34.630 10.423 1.00 34.91 235 GLY B CA 1
ATOM 3790 C C . GLY B 1 224 ? -39.776 35.501 9.194 1.00 33.48 235 GLY B C 1
ATOM 3791 O O . GLY B 1 224 ? -40.830 36.107 8.990 1.00 41.66 235 GLY B O 1
ATOM 3792 N N . LEU B 1 225 ? -38.735 35.571 8.372 1.00 32.32 236 LEU B N 1
ATOM 3793 C CA . LEU B 1 225 ? -38.824 36.306 7.118 1.00 34.76 236 LEU B CA 1
ATOM 3794 C C . LEU B 1 225 ? -39.772 35.590 6.159 1.00 31.00 236 LEU B C 1
ATOM 3795 O O . LEU B 1 225 ? -39.815 34.359 6.121 1.00 34.90 236 LEU B O 1
ATOM 3800 N N . PRO B 1 226 ? -40.549 36.365 5.392 1.00 32.45 237 PRO B N 1
ATOM 3801 C CA . PRO B 1 226 ? -41.489 35.811 4.413 1.00 35.31 237 PRO B CA 1
ATOM 3802 C C . PRO B 1 226 ? -40.790 34.931 3.384 1.00 36.73 237 PRO B C 1
ATOM 3803 O O . PRO B 1 226 ? -39.621 35.150 3.058 1.00 31.42 237 PRO B O 1
ATOM 3807 N N . GLU B 1 227 ? -41.501 33.931 2.881 1.00 33.49 238 GLU B N 1
ATOM 3808 C CA . GLU B 1 227 ? -40.993 33.146 1.769 1.00 28.67 238 GLU B CA 1
ATOM 3809 C C . GLU B 1 227 ? -4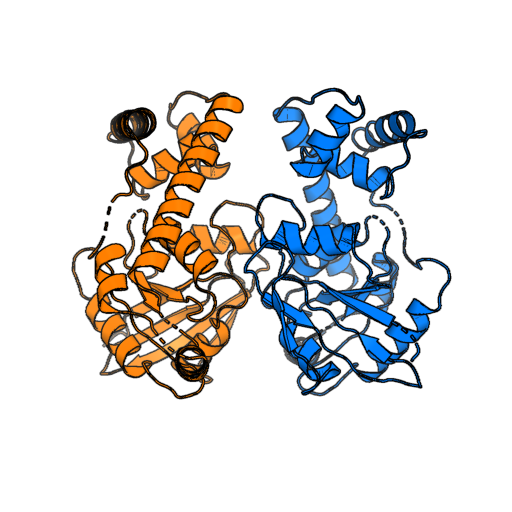1.028 34.007 0.512 1.00 24.46 238 GLU B C 1
ATOM 3810 O O . GLU B 1 227 ? -41.803 34.962 0.423 1.00 28.26 238 GLU B O 1
ATOM 3816 N N . LEU B 1 228 ? -40.173 33.678 -0.446 1.00 24.15 239 LEU B N 1
ATOM 3817 C CA . LEU B 1 228 ? -40.120 34.399 -1.709 1.00 22.73 239 LEU B CA 1
ATOM 3818 C C . LEU B 1 228 ? -40.375 33.435 -2.855 1.00 25.59 239 LEU B C 1
ATOM 3819 O O . LEU B 1 228 ? -39.922 32.292 -2.820 1.00 25.85 239 LEU B O 1
ATOM 3824 N N . SER B 1 229 ? -41.106 33.893 -3.865 1.00 23.55 240 SER B N 1
ATOM 3825 C CA . SER B 1 229 ? -41.353 33.081 -5.050 1.00 23.65 240 SER B CA 1
ATOM 3826 C C . SER B 1 229 ? -40.038 32.851 -5.774 1.00 20.65 240 SER B C 1
ATOM 3827 O O . SER B 1 229 ? -39.063 33.573 -5.548 1.00 19.48 240 SER B O 1
ATOM 3830 N N . GLU B 1 230 ? -40.000 31.846 -6.642 1.00 20.16 241 GLU B N 1
ATOM 3831 C CA . GLU B 1 230 ? -38.786 31.574 -7.400 1.00 19.24 241 GLU B CA 1
ATOM 3832 C C . GLU B 1 230 ? -38.457 32.748 -8.319 1.00 18.97 241 GLU B C 1
ATOM 3833 O O . GLU B 1 230 ? -37.292 33.113 -8.495 1.00 19.86 241 GLU B O 1
ATOM 3839 N N . GLU B 1 231 ? -39.494 33.338 -8.899 1.00 22.08 242 GLU B N 1
ATOM 3840 C CA . GLU B 1 231 ? -39.332 34.496 -9.766 1.00 23.80 242 GLU B CA 1
ATOM 3841 C C . GLU B 1 231 ? -38.679 35.645 -9.008 1.00 23.73 242 GLU B C 1
ATOM 3842 O O . GLU B 1 231 ? -37.799 36.324 -9.533 1.00 24.48 242 GLU B O 1
ATOM 3848 N N . GLU B 1 232 ? -39.114 35.853 -7.769 1.00 26.09 243 GLU B N 1
ATOM 3849 C CA . GLU B 1 232 ? -38.563 36.918 -6.939 1.00 25.06 243 GLU B CA 1
ATOM 3850 C C . GLU B 1 232 ? -37.084 36.688 -6.657 1.00 22.90 243 GLU B C 1
ATOM 3851 O O . GLU B 1 232 ? -36.259 37.586 -6.848 1.00 23.42 243 GLU B O 1
ATOM 3857 N N . ARG B 1 233 ? -36.753 35.482 -6.201 1.00 18.01 244 ARG B N 1
ATOM 3858 C CA . ARG B 1 233 ? -35.369 35.149 -5.871 1.00 18.40 244 ARG B CA 1
ATOM 3859 C C . ARG B 1 233 ? -34.446 35.247 -7.087 1.00 18.23 244 ARG B C 1
ATOM 3860 O O . ARG B 1 233 ? -33.354 35.810 -7.004 1.00 19.43 244 ARG B O 1
ATOM 3868 N N . ILE B 1 234 ? -34.888 34.712 -8.220 1.00 15.89 245 ILE B N 1
ATOM 3869 C CA . ILE B 1 234 ? -34.122 34.832 -9.456 1.00 20.15 245 ILE B CA 1
ATOM 3870 C C . ILE B 1 234 ? -33.954 36.298 -9.847 1.00 22.03 245 ILE B C 1
ATOM 3871 O O . ILE B 1 234 ? -32.862 36.732 -10.227 1.00 22.01 245 ILE B O 1
ATOM 3876 N N . GLY B 1 235 ? -35.041 37.058 -9.740 1.00 23.82 246 GLY B N 1
ATOM 3877 C CA . GLY B 1 235 ? -35.022 38.474 -10.052 1.00 24.96 246 GLY B CA 1
ATOM 3878 C C . GLY B 1 235 ? -33.974 39.230 -9.258 1.00 20.52 246 GLY B C 1
ATOM 3879 O O . GLY B 1 235 ? -33.171 39.969 -9.828 1.00 22.00 246 GLY B O 1
ATOM 3880 N N . TYR B 1 236 ? -33.979 39.047 -7.940 1.00 21.63 247 TYR B N 1
ATOM 3881 C CA . TYR B 1 236 ? -33.012 39.724 -7.076 1.00 22.92 247 TYR B CA 1
ATOM 3882 C C . TYR B 1 236 ? -31.586 39.263 -7.376 1.00 22.28 247 TYR B C 1
ATOM 3883 O O . TYR B 1 236 ? -30.656 40.065 -7.388 1.00 20.57 247 TYR B O 1
ATOM 3892 N N . ARG B 1 237 ? -31.419 37.966 -7.615 1.00 22.58 248 ARG B N 1
ATOM 3893 C CA . ARG B 1 237 ? -30.099 37.413 -7.900 1.00 21.88 248 ARG B CA 1
ATOM 3894 C C . ARG B 1 237 ? -29.484 38.060 -9.142 1.00 21.06 248 ARG B C 1
ATOM 3895 O O . ARG B 1 237 ? -28.347 38.536 -9.108 1.00 23.12 248 ARG B O 1
ATOM 3903 N N . LEU B 1 238 ? -30.249 38.093 -10.228 1.00 23.08 249 LEU B N 1
ATOM 3904 C CA . LEU B 1 238 ? -29.780 38.662 -11.490 1.00 22.92 249 LEU B CA 1
ATOM 3905 C C . LEU B 1 238 ? -29.453 40.148 -11.370 1.00 28.11 249 LEU B C 1
ATOM 3906 O O . LEU B 1 238 ? -28.433 40.609 -11.880 1.00 23.61 249 LEU B O 1
ATOM 3911 N N . LEU B 1 239 ? -30.328 40.895 -10.705 1.00 26.54 250 LEU B N 1
ATOM 3912 C CA . LEU B 1 239 ? -30.116 42.326 -10.525 1.00 27.22 250 LEU B CA 1
ATOM 3913 C C . LEU B 1 239 ? -28.837 42.588 -9.736 1.00 22.67 250 LEU B C 1
ATOM 3914 O O . LEU B 1 239 ? -28.044 43.455 -10.095 1.00 26.95 250 LEU B O 1
ATOM 3919 N N . ILE B 1 240 ? -28.643 41.841 -8.656 1.00 20.82 251 ILE B N 1
ATOM 3920 C CA . ILE B 1 240 ? -27.464 42.028 -7.819 1.00 21.72 251 ILE B CA 1
ATOM 3921 C C . ILE B 1 240 ? -26.197 41.705 -8.610 1.00 25.38 251 ILE B C 1
ATOM 3922 O O . ILE B 1 240 ? -25.215 42.433 -8.542 1.00 22.61 251 ILE B O 1
ATOM 3927 N N . ALA B 1 241 ? -26.233 40.622 -9.381 1.00 21.74 252 ALA B N 1
ATOM 3928 C CA . ALA B 1 241 ? -25.080 40.224 -10.183 1.00 23.46 252 ALA B CA 1
ATOM 3929 C C . ALA B 1 241 ? -24.780 41.258 -11.262 1.00 24.37 252 ALA B C 1
ATOM 3930 O O . ALA B 1 241 ? -23.620 41.585 -11.519 1.00 25.67 252 ALA B O 1
ATOM 3932 N N . LYS B 1 242 ? -25.833 41.772 -11.887 1.00 27.99 253 LYS B N 1
ATOM 3933 C CA . LYS B 1 242 ? -25.692 42.782 -12.931 1.00 28.86 253 LYS B CA 1
ATOM 3934 C C . LYS B 1 242 ? -25.029 44.041 -12.387 1.00 31.08 253 LYS B C 1
ATOM 3935 O O . LYS B 1 242 ? -24.145 44.611 -13.026 1.00 29.84 253 LYS B O 1
ATOM 3941 N N . ARG B 1 243 ? -25.461 44.464 -11.202 1.00 27.14 254 ARG B N 1
ATOM 3942 C CA . ARG B 1 243 ? -24.926 45.666 -10.568 1.00 26.09 254 ARG B CA 1
ATOM 3943 C C . ARG B 1 243 ? -23.438 45.507 -10.254 1.00 24.38 254 ARG B C 1
ATOM 3944 O O . ARG B 1 243 ? -22.644 46.434 -10.454 1.00 22.39 254 ARG B O 1
ATOM 3952 N N . LYS B 1 244 ? -23.065 44.332 -9.756 1.00 21.47 255 LYS B N 1
ATOM 3953 C CA . LYS B 1 244 ? -21.665 44.047 -9.450 1.00 17.37 255 LYS B CA 1
ATOM 3954 C C . LYS B 1 244 ? -20.839 44.017 -10.726 1.00 21.92 255 LYS B C 1
ATOM 3955 O O . LYS B 1 244 ? -19.730 44.545 -10.773 1.00 22.61 255 LYS B O 1
ATOM 3961 N N . ARG B 1 245 ? -21.383 43.385 -11.759 1.00 23.55 256 ARG B N 1
ATOM 3962 C CA . ARG B 1 245 ? -20.676 43.241 -13.021 1.00 29.92 256 ARG B CA 1
ATOM 3963 C C . ARG B 1 245 ? -20.365 44.608 -13.623 1.00 28.84 256 ARG B C 1
ATOM 3964 O O . ARG B 1 245 ? -19.268 44.839 -14.137 1.00 27.94 256 ARG B O 1
ATOM 3972 N N . GLU B 1 246 ? -21.328 45.521 -13.554 1.00 27.25 257 GLU B N 1
ATOM 3973 C CA . GLU B 1 246 ? -21.109 46.842 -14.126 1.00 32.61 257 GLU B CA 1
ATOM 3974 C C . GLU B 1 246 ? -20.180 47.699 -13.264 1.00 27.63 257 GLU B C 1
ATOM 3975 O O . GLU B 1 246 ? -19.442 48.530 -13.789 1.00 31.65 257 GLU B O 1
ATOM 3981 N N . TYR B 1 247 ? -20.191 47.486 -11.951 1.00 23.91 258 TYR B N 1
ATOM 3982 C CA . TYR B 1 247 ? -19.231 48.186 -11.102 1.00 22.21 258 TYR B CA 1
ATOM 3983 C C . TYR B 1 247 ? -17.807 47.755 -11.447 1.00 21.36 258 TYR B C 1
ATOM 3984 O O . TYR B 1 247 ? -16.911 48.592 -11.602 1.00 25.19 258 TYR B O 1
ATOM 3993 N N . VAL B 1 248 ? -17.603 46.447 -11.576 1.00 19.38 259 VAL B N 1
ATOM 3994 C CA . VAL B 1 248 ? -16.311 45.926 -11.999 1.00 21.34 259 VAL B CA 1
ATOM 3995 C C . VAL B 1 248 ? -15.889 46.519 -13.342 1.00 28.33 259 VAL B C 1
ATOM 3996 O O . VAL B 1 248 ? -14.739 46.927 -13.510 1.00 23.85 259 VAL B O 1
ATOM 4000 N N . GLU B 1 249 ? -16.817 46.561 -14.296 1.00 25.66 260 GLU B N 1
ATOM 4001 C CA . GLU B 1 249 ? -16.525 47.132 -15.606 1.00 27.62 260 GLU B CA 1
ATOM 4002 C C . GLU B 1 249 ? -16.055 48.574 -15.463 1.00 26.55 260 GLU B C 1
ATOM 4003 O O . GLU B 1 249 ? -15.119 49.003 -16.139 1.00 27.66 260 GLU B O 1
ATOM 4009 N N . ASN B 1 250 ? -16.707 49.315 -14.572 1.00 28.14 261 ASN B N 1
ATOM 4010 C CA . ASN B 1 250 ? -16.351 50.711 -14.340 1.00 24.88 261 ASN B CA 1
ATOM 4011 C C . ASN B 1 250 ? -14.963 50.854 -13.715 1.00 26.50 261 ASN B C 1
ATOM 4012 O O . ASN B 1 250 ? -14.173 51.703 -14.130 1.00 32.55 261 ASN B O 1
ATOM 4017 N N . VAL B 1 251 ? -14.669 50.026 -12.716 1.00 26.01 262 VAL B N 1
ATOM 4018 C CA . VAL B 1 251 ? -13.356 50.045 -12.082 1.00 26.24 262 VAL B CA 1
ATOM 4019 C C . VAL B 1 251 ? -12.263 49.761 -13.107 1.00 25.19 262 VAL B C 1
ATOM 4020 O O . VAL B 1 251 ? -11.225 50.421 -13.124 1.00 26.15 262 VAL B O 1
ATOM 4024 N N . VAL B 1 252 ? -12.505 48.779 -13.969 1.00 24.31 263 VAL B N 1
ATOM 4025 C CA . VAL B 1 252 ? -11.534 48.421 -14.997 1.00 24.86 263 VAL B CA 1
ATOM 4026 C C . VAL B 1 252 ? -11.345 49.558 -16.002 1.00 23.79 263 VAL B C 1
ATOM 4027 O O . VAL B 1 252 ? -10.224 49.839 -16.435 1.00 28.18 263 VAL B O 1
ATOM 4031 N N . LYS B 1 253 ? -12.438 50.218 -16.366 1.00 27.48 264 LYS B N 1
ATOM 4032 C CA . LYS B 1 253 ? -12.361 51.347 -17.283 1.00 36.10 264 LYS B CA 1
ATOM 4033 C C . LYS B 1 253 ? -11.492 52.465 -16.708 1.00 27.35 264 LYS B C 1
ATOM 4034 O O . LYS B 1 253 ? -10.722 53.098 -17.431 1.00 31.74 264 LYS B O 1
ATOM 4040 N N . GLU B 1 254 ? -11.610 52.695 -15.404 1.00 31.15 265 GLU B N 1
ATOM 4041 C CA . GLU B 1 254 ? -10.935 53.816 -14.755 1.00 33.31 265 GLU B CA 1
ATOM 4042 C C . GLU B 1 254 ? -9.494 53.525 -14.335 1.00 31.48 265 GLU B C 1
ATOM 4043 O O . GLU B 1 254 ? -8.639 54.413 -14.387 1.00 30.07 265 GLU B O 1
ATOM 4049 N N . ALA B 1 255 ? -9.227 52.290 -13.917 1.00 24.85 266 ALA B N 1
ATOM 4050 C CA . ALA B 1 255 ? -7.931 51.949 -13.330 1.00 26.03 266 ALA B CA 1
ATOM 4051 C C . ALA B 1 255 ? -6.979 51.251 -14.302 1.00 21.81 266 ALA B C 1
ATOM 4052 O O . ALA B 1 255 ? -5.774 51.186 -14.059 1.00 24.86 266 ALA B O 1
ATOM 4054 N N . PHE B 1 256 ? -7.518 50.732 -15.400 1.00 29.64 267 PHE B N 1
ATOM 4055 C CA . PHE B 1 256 ? -6.705 50.016 -16.379 1.00 30.89 267 PHE B CA 1
ATOM 4056 C C . PHE B 1 256 ? -6.649 50.756 -17.709 1.00 42.98 267 PHE B C 1
ATOM 4057 O O . PHE B 1 256 ? -7.666 51.240 -18.202 1.00 43.14 267 PHE B O 1
ATOM 4065 N N . ALA B 1 257 ? -5.456 50.834 -18.288 1.00 42.79 268 ALA B N 1
ATOM 4066 C CA . ALA B 1 257 ? -5.273 51.468 -19.587 1.00 45.00 268 ALA B CA 1
ATOM 4067 C C . ALA B 1 257 ? -4.172 50.770 -20.378 1.00 52.09 268 ALA B C 1
ATOM 4068 O O . ALA B 1 257 ? -3.401 49.978 -19.832 1.00 50.83 268 ALA B O 1
#

Solvent-accessible surface area: 22962 Å² total

Secondary structure (DSSP, 8-state):
---EEEEE--TTSSHHHHHHHHHTT-EEEEE-TTS--EEEEEEEEETTEEEEEEEPPP-SS--SSSHHHHHHHHHHHHS--SEEEE---TTS-HHHHHHHHHHH----EEE---HHHHHHT--B-HHHHHHHH-S-B----TTT-TTHHHHHHHHHHHHHSSS-S-------HHHHHHHHHHHHHHTTS--SS-HHHHHHHHHTT-HHHHHHHHHTTPPP--HHHHHHHHHHHHHHHHHHHHHHHHHHB-/-----EEEEE--TTSSHHHHHHHHHTT-EEEEE-TTSS-EEEEEEEEETTEEEEEEEPPP-SSSS--SHHHHHHHHHHHHS--SEEEE---SSS-HHHHHHHHHHH----EEE---HHHHHHT--B-HHHHHHHH-S-B----TTT-TTHHHHHHHHHHHHT-SS--------HHHHHHHHHHHHHHHSS--SS-HHHHHHHHHTT-HHHHHHHHHHTPPP--HHHHHHHHHHHHHHHHHHHHHHHHHHB-

Foldseek 3Di:
DAFEEEEAAAPPQCQVLLVCLAFPPFKDWDADPPDRHIKIWGWDDDPRHIYIYTYQQHDLAQFCDDVSSVRRVCCLQPNDGLAYEQRARPQDGQSSLLRLVLSVQFHAYEYEEPVVVVVVVPFFAQVLVCVLFQHHYFYAYSVPGGRSNVVVVCRVVQSPDPGHRDDDQDLDDVLVVQLVVQCVLCVPPDDSHRSSSLSLCLQLPGVPSVVVSVVSPDDHDDPVRNPVSVVSVSVSSSVSSVVSCVRGDD/DDADAEEEEAAAPPQCRVLLQCLQAPPQKDWDADPPDDHIWIWGWDDDPHHIYIYTYAQHDQDQFDDDPSSNVRNCCLQPNDHLAYEQRARPVDGQSSLLRLVLSVLFGAYEYEEPVVVVVVVPFFAQVLLCVLSQHHYFYAYSVPGHRSNVVVVCSVVSSPDDGHRGDQDLDDVLVVQLVVQLVLCVPPDDSGDSSSLSLCLQLPRVVSVVVSVVSPDDHDDPCRNPVSNVSVSVSSSVSSVVSCVPGPD

B-factor: mean 27.32, std 12.7, range [7.99, 75.25]

InterPro domains:
  IPR003373 Ferrous iron transport protein B [TIGR00437] (23-633)
  IPR005225 Small GTP-binding domain [TIGR00231] (15-170)
  IPR006073 GTP binding domain [PR00326] (19-39)
  IPR006073 GTP binding domain [PR00326] (40-58)
  IPR011640 Ferrous iron transport protein B, C-terminal [PF07664] (457-509)
  IPR011642 Nucleoside transporter/FeoB GTPase, Gate domain [PF07670] (353-446)
  IPR011642 Nucleoside transporter/FeoB GTPase, Gate domain [PF07670] (514-636)
  IPR027417 P-loop containing nucleoside triphosphate hydrolase [G3DSA:3.40.50.300] (14-180)
  IPR027417 P-loop containing nucleoside triphosphate hydrolase [SSF52540] (18-192)
  IPR030389 FeoB-type guanine nucleotide-binding (G) domain [PF02421] (18-172)
  IPR030389 FeoB-type guanine nucleotide-binding (G) domain [PS51711] (16-178)
  IPR030389 FeoB-type guanine nucleotide-binding (G) domain [cd01879] (20-178)
  IPR041069 FeoB, cytosolic helical domain [PF17910] (189-231)
  IPR050860 Fe(2+) Transporter FeoB GTPase [PTHR43185] (15-666)

Nearest PDB structures (foldseek):
  3a1u-assembly2_B  TM=9.563E-01  e=6.291E-42  Thermotoga maritima
  3a1w-assembly1_A  TM=9.612E-01  e=4.364E-26  Thermotoga maritima
  3k53-assembly1_B  TM=8.819E-01  e=1.547E-22  Pyrococcus furiosus
  4q5i-assembly6_F  TM=8.646E-01  e=8.032E-22  Escherichia coli K-12
  3iby-assembly1_A  TM=8.554E-01  e=3.317E-20  Legionella pneumophila

Radius of gyration: 23.62 Å; Cα contacts (8 Å, |Δi|>4): 849; chains: 2; bounding box: 54×57×65 Å

Sequence (501 aa):
LHVKVALAGCPNVGKTSLFNALTGTKQYVANWPGVTVEKKEGVVFTTYKGYTINLLIIDLPGTYSLGYSSSIDEKIARDYLLKGDADLVILVADSSVNNPEQSLYLLLEILEEKKVILATAIDEAKKTGKIDRYELQKHLGIPVVFTSSVTGEGLEELKEKIVEYAQKNTILHRILDYGEKVESSEIKKVENFLRDKKLRINPRYFALKYLSSGDPEFYSEGVKLGLPELSEEERIGYRLLIAKRKREYVENVVKEAFAGPLHVKVALAGCPNVGKTSLFNALTGTKQYVANWPGVTVEKKEGVFTYKGYTINLIDLPGTYSLGYSSIDEKIARDYLLKGDADLVILVADSVNPEQSLYLLLEILEEKKVILATAIDEAKKTGKIDRYELQKHLGIPVVFTSSVTGEGLEELKEKIVEYAQKNTILHILDYGEKVESEIKKVENFLRDKKLRINPRYFALKYLSGDPEFYSEGVKLGLPELSEEERIGYRLLIAKRKREYVENVVKEAFA

CATH classification: 3.40.50.300 (+1 more: 1.10.287.1770)

Organism: Thermotoga maritima (strain ATCC 43589 / DSM 3109 / JCM 10099 / NBRC 100826 / MSB8) (NCBI:txid243274)